Protein AF-A0A933RS97-F1 (afdb_monomer)

Solvent-accessible surface area (backbone atoms only — not comparable to full-atom values): 30418 Å² total; per-residue (Å²): 134,81,88,84,84,90,88,84,89,82,86,86,86,92,85,88,81,92,76,83,87,79,80,87,82,82,86,77,85,82,72,74,50,70,57,50,74,70,56,46,55,51,38,53,52,29,20,44,40,14,59,77,52,75,70,73,42,70,39,74,38,76,38,55,41,20,54,37,59,55,37,81,39,56,62,38,71,43,56,52,21,33,30,35,43,14,34,30,33,46,11,34,42,40,76,40,40,77,50,76,48,45,50,61,78,40,39,56,56,72,33,40,48,54,75,69,56,63,67,72,41,94,68,57,48,76,65,59,51,52,55,40,49,52,29,22,46,41,11,59,78,49,74,72,74,40,66,40,79,36,76,42,44,57,30,51,40,57,55,37,83,42,53,59,37,72,40,54,55,21,38,32,32,44,14,33,30,36,45,13,33,31,42,69,22,34,28,36,53,11,36,30,32,45,14,28,39,32,78,38,43,68,42,43,70,33,49,80,55,34,41,57,63,72,27,38,54,74,60,88,83,73,85,76,59,59,72,59,50,74,65,55,47,51,52,36,51,52,28,22,46,42,12,60,77,49,73,72,74,41,69,41,75,34,74,41,60,42,24,46,39,51,57,35,83,40,26,44,35,76,39,61,54,19,37,30,35,44,14,32,29,37,47,14,35,28,36,44,13,33,31,34,47,14,35,32,32,46,12,33,32,31,47,14,36,31,32,47,12,34,32,34,47,14,33,32,32,48,12,32,30,35,48,15,34,30,34,50,12,35,31,33,48,15,35,34,37,45,18,36,29,38,61,20,31,24,43,58,11,33,31,40,46,15,31,43,35,43,38,88,95,30,59,53,38,59,81,23,50,66,50,33,38,46,56,44,45,33,38,57,85,90,61,63,59,39,52,53,52,52,26,49,51,24,52,77,69,66,37,63,65,55,25,23,27,32,47,25,16,53,52,52,54,52,37,73,71,41,57,73,68,56,24,51,48,47,37,65,66,32,48,74,31,23,34,56,42,60,36,31,62,42,18,54,54,49,40,54,51,50,36,54,54,46,12,50,51,43,32,51,53,54,48,52,54,52,50,54,55,49,51,66,72,66,68,73,95,77,86,79,97,73,89,73,82,62,76,58,66,61,43,38,53,76,75,76,84,90,82,87,79,92,81,93,87,80,59,73,66,61,49,50,52,54,47,50,51,48,43,47,54,49,12,44,47,50,20,55,38,25,40,42,61,45,94,49,99,85,65,35,56,53,60,56,54,50,69,72,44,97,61,82,77,63,81,48,68,33,65,72,58,37,55,54,34,51,53,44,18,53,54,30,48,52,25,51,51,49,20,51,37,32,64,78,50,66,85,67,74,89,116

Radius of gyration: 41.57 Å; Cα contacts (8 Å, |Δi|>4): 1158; chains: 1; bounding box: 88×56×137 Å

Secondary structure (DSSP, 8-state):
-------------------PPP-PPP----------HHHHHHHHHHHHHHHHTTTSSS---B-TT-B-TT-B-TT-B-TT-B-TT-B-TT-B-TT-B-SS-B-TT-B-TT-BSHHHHHTT-S---HHHHHHHHHHHHHHHHTTTSSS---B-TT-B-TT-B-TT-B-TT-B-TT-B-TT-EETT-B-TT-B-TT-B-TT-EE-SSTTTT-B-TT-BS------SSS---HHHHHHHHHHHHHHHHTTTSSS---B-TT-B-TT-B-TT-B-TT-B-TT-B-TT-B-TT-B-TT-B-TT-B-TT-B-TT-B-TT-B-TT-B-TT-B-TT-B-TT-EEES-B-TT-B-TT-B-TT-EEEPPTT-PPPHHHHTT-BTGGG-B-SS-SHHHHHHHHHHHHTT-HHHHHHHHHHHHHHHHHHS-HHHHHHHIIIIIHHHGGGTSTTHHHHHHHHHHHHHHHHHHHHHHHHHHHHHHHHT------------GGGGTEE-------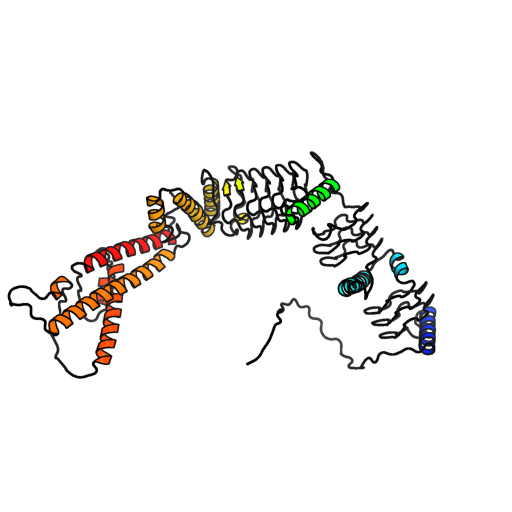-----S-HHHHHHHHHHHHHHHHHHHHHHHHT----TT--HHHHHHHHSSS----EE-THHHHHHHHHHHHHHHHHHHHHHHHHS-TTS--

Foldseek 3Di:
DDDDDDDDDDDDDDDDDDDDDDDDDDDDDDDQDEQDPVNVVQLLVLCVQCVVVVNPGGDAAEQASYAQAQPECALGENEQHEQALYEHALYECHNYHYDDYNNHNYFCHNHHRPVVVLVPDQAQDPVNVVLLLVLCVQCVVVVNDGGDARECALHEQDLPECDLGANDLHEHHNYEHALYEPDNYAHANYEHHLYEDANYHYAPDNCLHYHHHNYHNPDPPFPDDAECDPVNVSQLLVLQVVCVVVVNPGGDQRECALYECDQPEQDCRENAQHEQHLYEPHQHEPHQYECHNYENANYECDNYECDNYECANYECALYEHHLYEQDNYECACYEAHQYQQDNYAHAQYECAQYAHHHDPPRDYDLNRPLRYPQLLRYHHDDDCVRLLVSLVNCVVVVVVLSNLSSLLNVVLRVLVVDDPVSSVVCCVQDCQQCSLLNRLCRLVVVLVVLLVVQLVVQLVVVVVVVVVVVVVVVDDDDDDDDDDDDCCVQFWDWDDDDDDDDDDDDDPPVVVVVVSVVSSVVSSVLSVQLLQCDPDPPRRVVVVVCVVDPDRTDTDGHDPSVVSSPVNNVSSVSSVVSSCCSVPHNPSSPD

Nearest PDB structures (foldseek):
  4yc5-assembly1_A  TM=5.404E-01  e=6.542E-13  synthetic construct
  4yei-assembly3_C  TM=5.376E-01  e=1.862E-12  synthetic construct
  4ycq-assembly1_A-2  TM=4.400E-01  e=1.604E-12  synthetic construct
  5dzb-assembly3_E  TM=3.535E-01  e=3.824E-14  synthetic construct
  6zt4-assembly1_A  TM=4.097E-01  e=2.524E-08  Mycolicibacterium smegmatis MC2 155

Structure (mmCIF, N/CA/C/O backbone):
data_AF-A0A933RS97-F1
#
_entry.id   AF-A0A933RS97-F1
#
loop_
_atom_site.group_PDB
_atom_site.id
_atom_site.type_symbol
_atom_site.label_atom_id
_atom_site.label_alt_id
_atom_site.label_comp_id
_atom_site.label_asym_id
_atom_site.label_entity_id
_atom_site.label_seq_id
_atom_site.pdbx_PDB_ins_code
_atom_site.Cartn_x
_atom_site.Cartn_y
_atom_site.Cartn_z
_atom_site.occupancy
_atom_site.B_iso_or_equiv
_atom_site.auth_seq_id
_atom_site.auth_comp_id
_atom_site.auth_asym_id
_atom_site.auth_atom_id
_atom_site.pdbx_PDB_model_num
ATOM 1 N N . MET A 1 1 ? -33.934 -34.724 -6.696 1.00 32.69 1 MET A N 1
ATOM 2 C CA . MET A 1 1 ? -34.074 -34.914 -8.157 1.00 32.69 1 MET A CA 1
ATOM 3 C C . MET A 1 1 ? -33.089 -33.980 -8.861 1.00 32.69 1 MET A C 1
ATOM 5 O O . MET A 1 1 ? -33.102 -32.811 -8.524 1.00 32.69 1 MET A O 1
ATOM 9 N N . ARG A 1 2 ? -32.214 -34.550 -9.716 1.00 29.95 2 ARG A N 1
ATOM 10 C CA . ARG A 1 2 ? -31.434 -34.026 -10.883 1.00 29.95 2 ARG A CA 1
ATOM 11 C C . ARG A 1 2 ? -31.039 -32.521 -10.936 1.00 29.95 2 ARG A C 1
ATOM 13 O O . ARG A 1 2 ? -31.920 -31.682 -10.886 1.00 29.95 2 ARG A O 1
ATOM 20 N N . ARG A 1 3 ? -29.723 -32.190 -10.938 1.00 31.08 3 ARG A N 1
ATOM 21 C CA . ARG A 1 3 ? -28.825 -31.792 -12.088 1.00 31.08 3 ARG A CA 1
ATOM 22 C C . ARG A 1 3 ? -29.265 -30.484 -12.800 1.00 31.08 3 ARG A C 1
ATOM 24 O O . ARG A 1 3 ? -30.438 -30.385 -13.101 1.00 31.08 3 ARG A O 1
ATOM 31 N N . ALA A 1 4 ? -28.440 -29.506 -13.204 1.00 30.53 4 ALA A N 1
ATOM 32 C CA . ALA A 1 4 ? -26.986 -29.300 -13.247 1.00 30.53 4 ALA A CA 1
ATOM 33 C C . ALA A 1 4 ? -26.654 -27.828 -13.667 1.00 30.53 4 ALA A C 1
ATOM 35 O O . ALA A 1 4 ? -27.465 -27.198 -14.334 1.00 30.53 4 ALA A O 1
ATOM 36 N N . THR A 1 5 ? -25.450 -27.360 -13.290 1.00 30.91 5 THR A N 1
ATOM 37 C CA . THR A 1 5 ? -24.463 -26.504 -14.018 1.00 30.91 5 THR A CA 1
ATOM 38 C C . THR A 1 5 ? -24.788 -25.122 -14.635 1.00 30.91 5 THR A C 1
ATOM 40 O O . THR A 1 5 ? -25.475 -25.034 -15.642 1.00 30.91 5 THR A O 1
ATOM 43 N N . SER A 1 6 ? -24.080 -24.107 -14.098 1.00 27.75 6 SER A N 1
ATOM 44 C CA . SER A 1 6 ? -23.165 -23.123 -14.743 1.00 27.75 6 SER A CA 1
ATOM 45 C C . SER A 1 6 ? -23.598 -22.332 -15.988 1.00 27.75 6 SER A C 1
ATOM 47 O O . SER A 1 6 ? -23.716 -22.915 -17.057 1.00 27.75 6 SER A O 1
ATOM 49 N N . PHE A 1 7 ? -23.633 -20.994 -15.893 1.00 25.42 7 PHE A N 1
ATOM 50 C CA . PHE A 1 7 ? -22.619 -20.090 -16.480 1.00 25.42 7 PHE A CA 1
ATOM 51 C C . PHE A 1 7 ? -22.911 -18.624 -16.104 1.00 25.42 7 PHE A C 1
ATOM 53 O O . PHE A 1 7 ? -24.061 -18.192 -16.070 1.00 25.42 7 PHE A O 1
ATOM 60 N N . SER A 1 8 ? -21.845 -17.894 -15.781 1.00 27.41 8 SER A N 1
ATOM 61 C CA . SER A 1 8 ? -21.820 -16.492 -15.349 1.00 27.41 8 SER A CA 1
ATOM 62 C C . SER A 1 8 ? -21.560 -15.536 -16.521 1.00 27.41 8 SER A C 1
ATOM 64 O O . SER A 1 8 ? -21.166 -15.980 -17.595 1.00 27.41 8 SER A O 1
ATOM 66 N N . VAL A 1 9 ? -21.633 -14.230 -16.207 1.00 27.98 9 VAL A N 1
ATOM 67 C CA . VAL A 1 9 ? -21.242 -13.025 -16.984 1.00 27.98 9 VAL A CA 1
ATOM 68 C C . VAL A 1 9 ? -22.458 -12.390 -17.669 1.00 27.98 9 VAL A C 1
ATOM 70 O O . VAL A 1 9 ? -23.202 -13.053 -18.371 1.00 27.98 9 VAL A O 1
ATOM 73 N N . GLY A 1 10 ? -22.783 -11.111 -17.508 1.00 26.88 10 GLY A N 1
ATOM 74 C CA . GLY A 1 10 ? -22.087 -9.967 -16.927 1.00 26.88 10 GLY A CA 1
ATOM 75 C C . GLY A 1 10 ? -22.772 -8.737 -17.523 1.00 26.88 10 GLY A C 1
ATOM 76 O O . GLY A 1 10 ? -22.821 -8.574 -18.738 1.00 26.88 10 GLY A O 1
ATOM 77 N N . LEU A 1 11 ? -23.408 -7.948 -16.665 1.00 24.47 11 LEU A N 1
ATOM 78 C CA . LEU A 1 11 ? -24.337 -6.874 -17.000 1.00 24.47 11 LEU A CA 1
ATOM 79 C C . LEU A 1 11 ? -23.589 -5.559 -17.318 1.00 24.47 11 LEU A C 1
ATOM 81 O O . LEU A 1 11 ? -22.855 -5.052 -16.479 1.00 24.47 11 LEU A O 1
ATOM 85 N N . LEU A 1 12 ? -23.813 -5.051 -18.536 1.00 25.75 12 LEU A N 1
ATOM 86 C CA . LEU A 1 12 ? -23.982 -3.651 -18.987 1.00 25.75 12 LEU A CA 1
ATOM 87 C C . LEU A 1 12 ? -23.754 -2.484 -18.002 1.00 25.75 12 LEU A C 1
ATOM 89 O O . LEU A 1 12 ? -24.472 -2.436 -17.012 1.00 25.75 12 LEU A O 1
ATOM 93 N N . ILE A 1 13 ? -22.971 -1.464 -18.427 1.00 26.77 13 ILE A N 1
ATOM 94 C CA . ILE A 1 13 ? -23.271 0.006 -18.442 1.00 26.77 13 ILE A CA 1
ATOM 95 C C . ILE A 1 13 ? -22.353 0.654 -19.525 1.00 26.77 13 ILE A C 1
ATOM 97 O O . ILE A 1 13 ? -21.140 0.629 -19.376 1.00 26.77 13 ILE A O 1
ATOM 101 N N . ALA A 1 14 ? -22.801 0.974 -20.749 1.00 26.89 14 ALA A N 1
ATOM 102 C CA . ALA A 1 14 ? -23.497 2.181 -21.245 1.00 26.89 14 ALA A CA 1
ATOM 103 C C . ALA A 1 14 ? -22.673 3.496 -21.287 1.00 26.89 14 ALA A C 1
ATOM 105 O O . ALA A 1 14 ? -22.536 4.169 -20.273 1.00 26.89 14 ALA A O 1
ATOM 106 N N . ILE A 1 15 ? -22.268 3.930 -22.493 1.00 28.02 15 ILE A N 1
ATOM 107 C CA . ILE A 1 15 ? -22.209 5.349 -22.906 1.00 28.02 15 ILE A CA 1
ATOM 108 C C . ILE A 1 15 ? -22.758 5.421 -24.335 1.00 28.02 15 ILE A C 1
ATOM 110 O O . ILE A 1 15 ? -22.258 4.755 -25.238 1.00 28.02 15 ILE A O 1
ATOM 114 N N . GLY A 1 16 ? -23.843 6.175 -24.510 1.00 26.09 16 GLY A N 1
ATOM 115 C CA . GLY A 1 16 ? -24.551 6.314 -25.775 1.00 26.09 16 GLY A CA 1
ATOM 116 C C . GLY A 1 16 ? -23.969 7.391 -26.684 1.00 26.09 16 GLY A C 1
ATOM 117 O O . GLY A 1 16 ? -23.450 8.400 -26.219 1.00 26.09 16 GLY A O 1
ATOM 118 N N . PHE A 1 17 ? -24.176 7.209 -27.985 1.00 27.92 17 PHE A N 1
ATOM 119 C CA . PHE A 1 17 ? -24.419 8.307 -28.908 1.00 27.92 17 PHE A CA 1
ATOM 120 C C . PHE A 1 17 ? -25.600 7.932 -29.798 1.00 27.92 17 PHE A C 1
ATOM 122 O O . PHE A 1 17 ? -25.637 6.871 -30.417 1.00 27.92 17 PHE A O 1
ATOM 129 N N . ALA A 1 18 ? -26.595 8.811 -29.791 1.00 27.03 18 ALA A N 1
ATOM 130 C CA . ALA A 1 18 ? -27.763 8.747 -30.641 1.00 27.03 18 ALA A CA 1
ATOM 131 C C . ALA A 1 18 ? -27.380 9.102 -32.083 1.00 27.03 18 ALA A C 1
ATOM 133 O O . ALA A 1 18 ? -26.836 10.177 -32.325 1.00 27.03 18 ALA A O 1
ATOM 134 N N . VAL A 1 19 ? -27.748 8.246 -33.036 1.00 30.44 19 VAL A N 1
ATOM 135 C CA . VAL A 1 19 ? -28.001 8.641 -34.426 1.00 30.44 19 VAL A CA 1
ATOM 136 C C . VAL A 1 19 ? -29.304 7.967 -34.858 1.00 30.44 19 VAL A C 1
ATOM 138 O O . VAL A 1 19 ? -29.498 6.768 -34.670 1.00 30.44 19 VAL A O 1
ATOM 141 N N . ALA A 1 20 ? -30.228 8.787 -35.353 1.00 26.17 20 ALA A N 1
ATOM 142 C CA . ALA A 1 20 ? -31.549 8.409 -35.842 1.00 26.17 20 ALA A CA 1
ATOM 143 C C . ALA A 1 20 ? -31.469 7.478 -37.078 1.00 26.17 20 ALA A C 1
ATOM 145 O O . ALA A 1 20 ? -30.462 7.485 -37.787 1.00 26.17 20 ALA A O 1
ATOM 146 N N . PRO A 1 21 ? -32.515 6.677 -37.355 1.00 27.02 21 PRO A N 1
ATOM 147 C CA . PRO A 1 21 ? -32.436 5.554 -38.278 1.00 27.02 21 PRO A CA 1
ATOM 148 C C . PRO A 1 21 ? -32.573 6.017 -39.732 1.00 27.02 21 PRO A C 1
ATOM 150 O O . PRO A 1 21 ? -33.507 6.741 -40.076 1.00 27.02 21 PRO A O 1
ATOM 153 N N . VAL A 1 22 ? -31.689 5.538 -40.607 1.00 27.88 22 VAL A N 1
ATOM 154 C CA . VAL A 1 22 ? -31.947 5.516 -42.052 1.00 27.88 22 VAL A CA 1
ATOM 155 C C . VAL A 1 22 ? -32.525 4.146 -42.400 1.00 27.88 22 VAL A C 1
ATOM 157 O O . VAL A 1 22 ? -32.054 3.113 -41.934 1.00 27.88 22 VAL A O 1
ATOM 160 N N . ALA A 1 23 ? -33.624 4.194 -43.144 1.00 26.19 23 ALA A N 1
ATOM 161 C CA . ALA A 1 23 ? -34.579 3.135 -43.424 1.00 26.19 23 ALA A CA 1
ATOM 162 C C . ALA A 1 23 ? -33.994 1.735 -43.680 1.00 26.19 23 ALA A C 1
ATOM 164 O O . ALA A 1 23 ? -33.134 1.526 -44.533 1.00 26.19 23 ALA A O 1
ATOM 165 N N . ALA A 1 24 ? -34.602 0.760 -43.005 1.00 29.16 24 ALA A N 1
ATOM 166 C CA . ALA A 1 24 ? -34.546 -0.645 -43.360 1.00 29.16 24 ALA A CA 1
ATOM 167 C C . ALA A 1 24 ? -35.009 -0.859 -44.812 1.00 29.16 24 ALA A C 1
ATOM 169 O O . ALA A 1 24 ? -36.139 -0.520 -45.165 1.00 29.16 24 ALA A O 1
ATOM 170 N N . THR A 1 25 ? -34.176 -1.515 -45.618 1.00 27.78 25 THR A N 1
ATOM 171 C CA . THR A 1 25 ? -34.676 -2.392 -46.680 1.00 27.78 25 THR A CA 1
ATOM 172 C C . THR A 1 25 ? -34.546 -3.823 -46.181 1.00 27.78 25 THR A C 1
ATOM 174 O O . THR A 1 25 ? -33.504 -4.271 -45.713 1.00 27.78 25 THR A O 1
ATOM 177 N N . ARG A 1 26 ? -35.695 -4.488 -46.140 1.00 29.00 26 ARG A N 1
ATOM 178 C CA . ARG A 1 26 ? -35.927 -5.774 -45.499 1.00 29.00 26 ARG A CA 1
ATOM 179 C C . ARG A 1 26 ? -35.751 -6.872 -46.547 1.00 29.00 26 ARG A C 1
ATOM 181 O O . ARG A 1 26 ? -36.479 -6.862 -47.530 1.00 29.00 26 ARG A O 1
ATOM 188 N N . GLY A 1 27 ? -34.859 -7.817 -46.253 1.00 30.92 27 GLY A N 1
ATOM 189 C CA . GLY A 1 27 ? -34.912 -9.212 -46.694 1.00 30.92 27 GLY A CA 1
ATOM 190 C C . GLY A 1 27 ? -34.404 -9.516 -48.100 1.00 30.92 27 GLY A C 1
ATOM 191 O O . GLY A 1 27 ? -35.119 -9.270 -49.062 1.00 30.92 27 GLY A O 1
ATOM 192 N N . GLN A 1 28 ? -33.253 -10.187 -48.180 1.00 30.05 28 GLN A N 1
ATOM 193 C CA . GLN A 1 28 ? -33.111 -11.424 -48.956 1.00 30.05 28 GLN A CA 1
ATOM 194 C C . GLN A 1 28 ? -32.151 -12.359 -48.212 1.00 30.05 28 GLN A C 1
ATOM 196 O O . GLN A 1 28 ? -31.070 -11.946 -47.797 1.00 30.05 28 GLN A O 1
ATOM 201 N N . ASP A 1 29 ? -32.601 -13.592 -48.005 1.00 32.91 29 ASP A N 1
ATOM 202 C CA . ASP A 1 29 ? -31.820 -14.715 -47.502 1.00 32.91 29 ASP A CA 1
ATOM 203 C C . ASP A 1 29 ? -30.589 -14.933 -48.402 1.00 32.91 29 ASP A C 1
ATOM 205 O O . ASP A 1 29 ? -30.731 -15.083 -49.616 1.00 32.91 29 ASP A O 1
ATOM 209 N N . THR A 1 30 ? -29.376 -14.927 -47.843 1.00 32.62 30 THR A N 1
ATOM 210 C CA . THR A 1 30 ? -28.148 -15.177 -48.611 1.00 32.62 30 THR A CA 1
ATOM 211 C C . THR A 1 30 ? -27.883 -16.679 -48.717 1.00 32.62 30 THR A C 1
ATOM 213 O O . THR A 1 30 ? -27.165 -17.281 -47.920 1.00 32.62 30 THR A O 1
ATOM 216 N N . GLU A 1 31 ? -28.471 -17.310 -49.737 1.00 34.91 31 GLU A N 1
ATOM 217 C CA . GLU A 1 31 ? -27.885 -18.520 -50.320 1.00 34.91 31 GLU A CA 1
ATOM 218 C C . GLU A 1 31 ? -26.478 -18.181 -50.843 1.00 34.91 31 GLU A C 1
ATOM 220 O O . GLU A 1 31 ? -26.283 -17.181 -51.532 1.00 34.91 31 GLU A O 1
ATOM 225 N N . THR A 1 32 ? -25.487 -19.018 -50.530 1.00 41.69 32 THR A N 1
ATOM 226 C CA . THR A 1 32 ? -24.122 -18.901 -51.064 1.00 41.69 32 THR A CA 1
ATOM 227 C C . THR A 1 32 ? -24.152 -19.020 -52.591 1.00 41.69 32 THR A C 1
ATOM 229 O O . THR A 1 32 ? -24.394 -20.095 -53.148 1.00 41.69 32 THR A O 1
ATOM 232 N N . VAL A 1 33 ? -23.925 -17.911 -53.301 1.00 50.66 33 VAL A N 1
ATOM 233 C CA . VAL A 1 33 ? -23.959 -17.892 -54.769 1.00 50.66 33 VAL A CA 1
ATOM 234 C C . VAL A 1 33 ? -22.664 -18.497 -55.305 1.00 50.66 33 VAL A C 1
ATOM 236 O O . VAL A 1 33 ? -21.597 -17.883 -55.324 1.00 50.66 33 VAL A O 1
ATOM 239 N N . ARG A 1 34 ? -22.752 -19.739 -55.781 1.00 51.00 34 ARG A N 1
ATOM 240 C CA . ARG A 1 34 ? -21.638 -20.410 -56.454 1.00 51.00 34 ARG A CA 1
ATOM 241 C C . ARG A 1 34 ? -21.478 -19.850 -57.869 1.00 51.00 34 ARG A C 1
ATOM 243 O O . ARG A 1 34 ? -22.187 -20.271 -58.785 1.00 51.00 34 ARG A O 1
ATOM 250 N N . HIS A 1 35 ? -20.552 -18.915 -58.064 1.00 59.53 35 HIS A N 1
ATOM 251 C CA . HIS A 1 35 ? -20.246 -18.397 -59.398 1.00 59.53 35 HIS A CA 1
ATOM 252 C C . HIS A 1 35 ? -19.613 -19.500 -60.256 1.00 59.53 35 HIS A C 1
ATOM 254 O O . HIS A 1 35 ? -18.525 -19.995 -59.966 1.00 59.53 35 HIS A O 1
ATOM 260 N N . LYS A 1 36 ? -20.290 -19.909 -61.336 1.00 60.06 36 LYS A N 1
ATOM 261 C CA . LYS A 1 36 ? -19.680 -20.804 -62.331 1.00 60.06 36 LYS A CA 1
ATOM 262 C C . LYS A 1 36 ? -18.536 -20.056 -63.039 1.00 60.06 36 LYS A C 1
ATOM 264 O O . LYS A 1 36 ? -18.631 -18.839 -63.195 1.00 60.06 36 LYS A O 1
ATOM 269 N N . PRO A 1 37 ? -17.495 -20.742 -63.551 1.00 59.44 37 PRO A N 1
ATOM 270 C CA . PRO A 1 37 ? -16.339 -20.088 -64.184 1.00 59.44 37 PRO A CA 1
ATOM 271 C C . PRO A 1 37 ? -16.711 -19.086 -65.292 1.00 59.44 37 PRO A C 1
ATOM 273 O O . PRO A 1 37 ? -16.117 -18.016 -65.396 1.00 59.44 37 PRO A O 1
ATOM 276 N N . ASN A 1 38 ? -17.755 -19.390 -66.070 1.00 61.84 38 ASN A N 1
ATOM 277 C CA . ASN A 1 38 ? -18.256 -18.505 -67.127 1.00 61.84 38 ASN A CA 1
ATOM 278 C C . ASN A 1 38 ? -18.944 -17.238 -66.578 1.00 61.84 38 ASN A C 1
ATOM 280 O O . ASN A 1 38 ? -18.868 -16.181 -67.205 1.00 61.84 38 ASN A O 1
ATOM 284 N N . ASP A 1 39 ? -19.585 -17.327 -65.411 1.00 75.75 39 ASP A N 1
ATOM 285 C CA . ASP A 1 39 ? -20.253 -16.197 -64.755 1.00 75.75 39 ASP A CA 1
ATOM 286 C C . ASP A 1 39 ? -19.235 -15.276 -64.076 1.00 75.75 39 ASP A C 1
ATOM 288 O O . ASP A 1 39 ? -19.377 -14.052 -64.127 1.00 75.75 39 ASP A O 1
ATOM 292 N N . LEU A 1 40 ? -18.167 -15.853 -63.514 1.00 81.56 40 LEU A N 1
ATOM 293 C CA . LEU A 1 40 ? -17.038 -15.097 -62.975 1.00 81.56 40 LEU A CA 1
ATOM 294 C C . LEU A 1 40 ? -16.319 -14.329 -64.093 1.00 81.56 40 LEU A C 1
ATOM 296 O O . LEU A 1 40 ? -16.183 -13.114 -63.997 1.00 81.56 40 LEU A O 1
ATOM 300 N N . ALA A 1 41 ? -15.955 -14.992 -65.196 1.00 81.69 41 ALA A N 1
ATOM 301 C CA . ALA A 1 41 ? -15.283 -14.343 -66.326 1.00 81.69 41 ALA A CA 1
ATOM 302 C C . ALA A 1 41 ? -16.106 -13.183 -66.913 1.00 81.69 41 ALA A C 1
ATOM 304 O O . ALA A 1 41 ? -15.572 -12.115 -67.210 1.00 81.69 41 ALA A O 1
ATOM 305 N N . ARG A 1 42 ? -17.430 -13.357 -67.025 1.00 83.31 42 ARG A N 1
ATOM 306 C CA . ARG A 1 42 ? -18.332 -12.298 -67.495 1.00 83.31 42 ARG A CA 1
ATOM 307 C C . ARG A 1 42 ? -18.415 -11.128 -66.516 1.00 83.31 42 ARG A C 1
ATOM 309 O O . ARG A 1 42 ? -18.449 -9.981 -66.955 1.00 83.31 42 ARG A O 1
ATOM 316 N N . THR A 1 43 ? -18.450 -11.413 -65.215 1.00 85.62 43 THR A N 1
ATOM 317 C CA . THR A 1 43 ? -18.449 -10.392 -64.157 1.00 85.62 43 THR A CA 1
ATOM 318 C C . THR A 1 43 ? -17.156 -9.581 -64.182 1.00 85.62 43 THR A C 1
ATOM 320 O O . THR A 1 43 ? -17.207 -8.354 -64.165 1.00 85.62 43 THR A O 1
ATOM 323 N N . LEU A 1 44 ? -16.008 -10.247 -64.316 1.00 87.62 44 LEU A N 1
ATOM 324 C CA . LEU A 1 44 ? -14.700 -9.594 -64.401 1.00 87.62 44 LEU A CA 1
ATOM 325 C C . LEU A 1 44 ? -14.556 -8.746 -65.673 1.00 87.62 44 LEU A C 1
ATOM 327 O O . LEU A 1 44 ? -14.049 -7.631 -65.612 1.00 87.62 44 LEU A O 1
ATOM 331 N N . GLU A 1 45 ? -15.073 -9.212 -66.811 1.00 87.38 45 GLU A N 1
ATOM 332 C CA . GLU A 1 45 ? -15.090 -8.438 -68.060 1.00 87.38 45 GLU A CA 1
ATOM 333 C C . GLU A 1 45 ? -15.990 -7.191 -67.955 1.00 87.38 45 GLU A C 1
ATOM 335 O O . GLU A 1 45 ? -15.621 -6.107 -68.411 1.00 87.38 45 GLU A O 1
ATOM 340 N N . GLN A 1 46 ? -17.163 -7.305 -67.318 1.00 84.94 46 GLN A N 1
ATOM 341 C CA . GLN A 1 46 ? -18.029 -6.147 -67.054 1.00 84.94 46 GLN A CA 1
ATOM 342 C C . GLN A 1 46 ? -17.395 -5.152 -66.081 1.00 84.94 46 GLN A C 1
ATOM 344 O O . GLN A 1 46 ? -17.591 -3.945 -66.242 1.00 84.94 46 GLN A O 1
ATOM 349 N N . HIS A 1 47 ? -16.637 -5.653 -65.109 1.00 87.06 47 HIS A N 1
ATOM 350 C CA . HIS A 1 47 ? -15.912 -4.843 -64.141 1.00 87.06 47 HIS A CA 1
ATOM 351 C C . HIS A 1 47 ? -14.741 -4.103 -64.774 1.00 87.06 47 HIS A C 1
ATOM 353 O O . HIS A 1 47 ? -14.589 -2.904 -64.555 1.00 87.06 47 HIS A O 1
ATOM 359 N N . LYS A 1 48 ? -13.993 -4.770 -65.651 1.00 87.25 48 LYS A N 1
ATOM 360 C CA . LYS A 1 48 ? -12.914 -4.148 -66.412 1.00 87.25 48 LYS A CA 1
ATOM 361 C C . LYS A 1 48 ? -13.419 -3.001 -67.288 1.00 87.25 48 LYS A C 1
ATOM 363 O O . LYS A 1 48 ? -12.886 -1.902 -67.210 1.00 87.25 48 LYS A O 1
ATOM 368 N N . ARG A 1 49 ? -14.508 -3.205 -68.040 1.00 85.62 49 ARG A N 1
ATOM 369 C CA . ARG A 1 49 ? -15.141 -2.124 -68.829 1.00 85.62 49 ARG A CA 1
ATOM 370 C C . ARG A 1 49 ? -15.586 -0.954 -67.955 1.00 85.62 49 ARG A C 1
ATOM 372 O O . ARG A 1 49 ? -15.442 0.203 -68.347 1.00 85.62 49 ARG A O 1
ATOM 379 N N . TRP A 1 50 ? -16.086 -1.261 -66.760 1.00 85.81 50 TRP A N 1
ATOM 380 C CA . TRP A 1 50 ? -16.493 -0.260 -65.777 1.00 85.81 50 TRP A CA 1
ATOM 381 C C . TRP A 1 50 ? -15.320 0.559 -65.245 1.00 85.81 50 TRP A C 1
ATOM 383 O O . TRP A 1 50 ? -15.474 1.761 -65.043 1.00 85.81 50 TRP A O 1
ATOM 393 N N . LEU A 1 51 ? -14.143 -0.041 -65.092 1.00 76.62 51 LEU A N 1
ATOM 394 C CA . LEU A 1 51 ? -12.923 0.681 -64.738 1.00 76.62 51 LEU A CA 1
ATOM 395 C C . LEU A 1 51 ? -12.382 1.500 -65.923 1.00 76.62 51 LEU A C 1
ATOM 397 O O . LEU A 1 51 ? -12.162 2.702 -65.776 1.00 76.62 51 LEU A O 1
ATOM 401 N N . ASP A 1 52 ? -12.257 0.898 -67.110 1.00 85.44 52 ASP A N 1
ATOM 402 C CA . ASP A 1 52 ? -11.687 1.540 -68.307 1.00 85.44 52 ASP A CA 1
ATOM 403 C C . ASP A 1 52 ? -12.509 2.764 -68.764 1.00 85.44 52 ASP A C 1
ATOM 405 O O . ASP A 1 52 ? -11.970 3.792 -69.185 1.00 85.44 52 ASP A O 1
ATOM 409 N N . SER A 1 53 ? -13.836 2.699 -68.621 1.00 81.62 53 SER A N 1
ATOM 410 C CA . SER A 1 53 ? -14.761 3.786 -68.975 1.00 81.62 53 SER A CA 1
ATOM 411 C C . SER A 1 53 ? -14.878 4.893 -67.918 1.00 81.62 53 SER A C 1
ATOM 413 O O . SER A 1 53 ? -15.721 5.783 -68.065 1.00 81.62 53 SER A O 1
ATOM 415 N N . HIS A 1 54 ? -14.066 4.858 -66.854 1.00 80.00 54 HIS A N 1
ATOM 416 C CA . HIS A 1 54 ? -14.186 5.759 -65.702 1.00 80.00 54 HIS A CA 1
ATOM 417 C C . HIS A 1 54 ? -15.604 5.723 -65.096 1.00 80.00 54 HIS A C 1
ATOM 419 O O . HIS A 1 54 ? -16.232 6.759 -64.866 1.00 80.00 54 HIS A O 1
ATOM 425 N N . HIS A 1 55 ? -16.118 4.511 -64.863 1.00 81.31 55 HIS A N 1
ATOM 426 C CA . HIS A 1 55 ? -17.408 4.203 -64.228 1.00 81.31 55 HIS A CA 1
ATOM 427 C C . HIS A 1 55 ? -18.662 4.487 -65.063 1.00 81.31 55 HIS A C 1
ATOM 429 O O . HIS A 1 55 ? -19.766 4.501 -64.516 1.00 81.31 55 HIS A O 1
ATOM 435 N N . LYS A 1 56 ? -18.523 4.695 -66.378 1.00 70.25 56 LYS A N 1
ATOM 436 C CA . LYS A 1 56 ? -19.644 5.056 -67.264 1.00 70.25 56 LYS A CA 1
ATOM 437 C C . LYS A 1 56 ? -20.292 3.864 -67.974 1.00 70.25 56 LYS A C 1
ATOM 439 O O . LYS A 1 56 ? -21.487 3.911 -68.250 1.00 70.25 56 LYS A O 1
ATOM 444 N N . GLU A 1 57 ? -19.544 2.798 -68.248 1.00 74.75 57 GLU A N 1
ATOM 445 C CA . GLU A 1 57 ? -19.995 1.634 -69.023 1.00 74.75 57 GLU A CA 1
ATOM 446 C C . GLU A 1 57 ? -19.561 0.319 -68.368 1.00 74.75 57 GLU A C 1
ATOM 448 O O . GLU A 1 57 ? -18.399 0.156 -68.043 1.00 74.75 57 GLU A O 1
ATOM 453 N N . GLY A 1 58 ? -20.457 -0.660 -68.209 1.00 85.75 58 GLY A N 1
ATOM 454 C CA . GLY A 1 58 ? -20.160 -1.923 -67.507 1.00 85.75 58 GLY A CA 1
ATOM 455 C C . GLY A 1 58 ? -20.764 -1.978 -66.099 1.00 85.75 58 GLY A C 1
ATOM 456 O O . GLY A 1 58 ? -21.683 -1.218 -65.790 1.00 85.75 58 GLY A O 1
ATOM 457 N N . ARG A 1 59 ? -20.305 -2.910 -65.251 1.00 79.88 59 ARG A N 1
ATOM 458 C CA . ARG A 1 59 ? -20.796 -3.083 -63.868 1.00 79.88 59 ARG A CA 1
ATOM 459 C C . ARG A 1 59 ? -19.653 -3.388 -62.903 1.00 79.88 59 ARG A C 1
ATOM 461 O O . ARG A 1 59 ? -18.819 -4.230 -63.208 1.00 79.88 59 ARG A O 1
ATOM 468 N N . ARG A 1 60 ? -19.658 -2.753 -61.725 1.00 80.56 60 ARG A N 1
ATOM 469 C CA . ARG A 1 60 ? -18.781 -3.090 -60.589 1.00 80.56 60 ARG A CA 1
ATOM 470 C C . ARG A 1 60 ? -18.914 -4.581 -60.238 1.00 80.56 60 ARG A C 1
ATOM 472 O O . ARG A 1 60 ? -20.035 -5.087 -60.188 1.00 80.56 60 ARG A O 1
ATOM 479 N N . ALA A 1 61 ? -17.798 -5.264 -59.976 1.00 82.31 61 ALA A N 1
ATOM 480 C CA . ALA A 1 61 ? -17.816 -6.645 -59.503 1.00 82.31 61 ALA A CA 1
ATOM 481 C C . ALA A 1 61 ? -18.371 -6.704 -58.072 1.00 82.31 61 ALA A C 1
ATOM 483 O O . ALA A 1 61 ? -17.782 -6.133 -57.155 1.00 82.31 61 ALA A O 1
ATOM 484 N N . VAL A 1 62 ? -19.500 -7.392 -57.900 1.00 80.31 62 VAL A N 1
ATOM 485 C CA . VAL A 1 62 ? -20.078 -7.729 -56.594 1.00 80.31 62 VAL A CA 1
ATOM 486 C C . VAL A 1 62 ? -19.977 -9.241 -56.442 1.00 80.31 62 VAL A C 1
ATOM 488 O O . VAL A 1 62 ? -20.706 -9.983 -57.094 1.00 80.31 62 VAL A O 1
ATOM 491 N N . LEU A 1 63 ? -19.011 -9.671 -55.640 1.00 79.69 63 LEU A N 1
ATOM 492 C CA . LEU A 1 63 ? -18.601 -11.053 -55.377 1.00 79.69 63 LEU A CA 1
ATOM 493 C C . LEU A 1 63 ? -18.741 -11.381 -53.881 1.00 79.69 63 LEU A C 1
ATOM 495 O O . LEU A 1 63 ? -18.003 -12.199 -53.334 1.00 79.69 63 LEU A O 1
ATOM 499 N N . ARG A 1 64 ? -19.685 -10.722 -53.211 1.00 74.44 64 ARG A N 1
ATOM 500 C CA . ARG A 1 64 ? -20.041 -10.994 -51.823 1.00 74.44 64 ARG A CA 1
ATOM 501 C C . ARG A 1 64 ? -20.542 -12.434 -51.673 1.00 74.44 64 ARG A C 1
ATOM 503 O O . ARG A 1 64 ? -21.313 -12.902 -52.508 1.00 74.44 64 ARG A O 1
ATOM 510 N N . ASP A 1 65 ? -20.085 -13.125 -50.630 1.00 71.62 65 ASP A N 1
ATOM 511 C CA . ASP A 1 65 ? -20.397 -14.533 -50.336 1.00 71.62 65 ASP A CA 1
ATOM 512 C C . ASP A 1 65 ? -20.021 -15.518 -51.476 1.00 71.62 65 ASP A C 1
ATOM 514 O O . ASP A 1 65 ? -20.508 -16.653 -51.526 1.00 71.62 65 ASP A O 1
ATOM 518 N N . ALA A 1 66 ? -19.165 -15.099 -52.421 1.00 78.38 66 ALA A N 1
ATOM 519 C CA . ALA A 1 66 ? -18.830 -15.885 -53.607 1.00 78.38 66 ALA A CA 1
ATOM 520 C C . ALA A 1 66 ? -17.866 -17.046 -53.305 1.00 78.38 66 ALA A C 1
ATOM 522 O O . ALA A 1 66 ? -16.845 -16.869 -52.645 1.00 78.38 66 ALA A O 1
ATOM 523 N N . ASP A 1 67 ? -18.125 -18.226 -53.880 1.00 80.25 67 ASP A N 1
ATOM 524 C CA . ASP A 1 67 ? -17.188 -19.365 -53.886 1.00 80.25 67 ASP A CA 1
ATOM 525 C C . ASP A 1 67 ? -16.143 -19.201 -55.008 1.00 80.25 67 ASP A C 1
ATOM 527 O O . ASP A 1 67 ? -16.417 -19.510 -56.170 1.00 80.25 67 ASP A O 1
ATOM 531 N N . LEU A 1 68 ? -14.951 -18.709 -54.661 1.00 79.56 68 LEU A N 1
ATOM 532 C CA . LEU A 1 68 ? -13.822 -18.422 -55.560 1.00 79.56 68 LEU A CA 1
ATOM 533 C C . LEU A 1 68 ? -12.624 -19.361 -55.315 1.00 79.56 68 LEU A C 1
ATOM 535 O O . LEU A 1 68 ? -11.472 -19.030 -55.617 1.00 79.56 68 LEU A O 1
ATOM 539 N N . ARG A 1 69 ? -12.872 -20.552 -54.763 1.00 78.44 69 ARG A N 1
ATOM 540 C CA . ARG A 1 69 ? -11.813 -21.506 -54.415 1.00 78.44 69 ARG A CA 1
ATOM 541 C C . ARG A 1 69 ? -11.030 -21.957 -55.641 1.00 78.44 69 ARG A C 1
ATOM 543 O O . ARG A 1 69 ? -11.605 -22.454 -56.607 1.00 78.44 69 ARG A O 1
ATOM 550 N N . GLY A 1 70 ? -9.707 -21.830 -55.582 1.00 76.00 70 GLY A N 1
ATOM 551 C CA . GLY A 1 70 ? -8.807 -22.199 -56.674 1.00 76.00 70 GLY A CA 1
ATOM 552 C C . GLY A 1 70 ? -8.960 -21.342 -57.934 1.00 76.00 70 GLY A C 1
ATOM 553 O O . GLY A 1 70 ? -8.427 -21.724 -58.974 1.00 76.00 70 GLY A O 1
ATOM 554 N N . ALA A 1 71 ? -9.688 -20.220 -57.871 1.00 82.56 71 ALA A N 1
ATOM 555 C CA . ALA A 1 71 ? -9.861 -19.330 -59.011 1.00 82.56 71 ALA A CA 1
ATOM 556 C C . ALA A 1 71 ? -8.523 -18.699 -59.425 1.00 82.56 71 ALA A C 1
ATOM 558 O O . ALA A 1 71 ? -7.720 -18.306 -58.575 1.00 82.56 71 ALA A O 1
ATOM 559 N N . ASP A 1 72 ? -8.291 -18.583 -60.734 1.00 83.06 72 ASP A N 1
ATOM 560 C CA . ASP A 1 72 ? -7.142 -17.856 -61.269 1.00 83.06 72 ASP A CA 1
ATOM 561 C C . ASP A 1 72 ? -7.522 -16.393 -61.495 1.00 83.06 72 ASP A C 1
ATOM 563 O O . ASP A 1 72 ? -8.267 -16.067 -62.420 1.00 83.06 72 ASP A O 1
ATOM 567 N N . LEU A 1 73 ? -7.052 -15.525 -60.603 1.00 82.12 73 LEU A N 1
ATOM 568 C CA . LEU A 1 73 ? -7.294 -14.084 -60.631 1.00 82.12 73 LEU A CA 1
ATOM 569 C C . LEU A 1 73 ? -6.008 -13.308 -60.940 1.00 82.12 73 LEU A C 1
ATOM 571 O O . LEU A 1 73 ? -5.954 -12.096 -60.748 1.00 82.12 73 LEU A O 1
ATOM 575 N N . HIS A 1 74 ? -4.973 -13.979 -61.448 1.00 80.81 74 HIS A N 1
ATOM 576 C CA . HIS A 1 74 ? -3.704 -13.327 -61.732 1.00 80.81 74 HIS A CA 1
ATOM 577 C C . HIS A 1 74 ? -3.859 -12.200 -62.761 1.00 80.81 74 HIS A C 1
ATOM 579 O O . HIS A 1 74 ? -4.442 -12.388 -63.834 1.00 80.81 74 HIS A O 1
ATOM 585 N N . LYS A 1 75 ? -3.311 -11.022 -62.430 1.00 77.00 75 LYS A N 1
ATOM 586 C CA . LYS A 1 75 ? -3.416 -9.773 -63.217 1.00 77.00 75 LYS A CA 1
ATOM 587 C C . LYS A 1 75 ? -4.839 -9.258 -63.435 1.00 77.00 75 LYS A C 1
ATOM 589 O O . LYS A 1 75 ? -5.067 -8.442 -64.331 1.00 77.00 75 LYS A O 1
ATOM 594 N N . VAL A 1 76 ? -5.801 -9.709 -62.635 1.00 81.62 76 VAL A N 1
ATOM 595 C CA . VAL A 1 76 ? -7.157 -9.162 -62.668 1.00 81.62 76 VAL A CA 1
ATOM 596 C C . VAL A 1 76 ? -7.183 -7.838 -61.908 1.00 81.62 76 VAL A C 1
ATOM 598 O O . VAL A 1 76 ? -6.573 -7.695 -60.853 1.00 81.62 76 VAL A O 1
ATOM 601 N N . ASP A 1 77 ? -7.889 -6.852 -62.450 1.00 75.25 77 ASP A N 1
ATOM 602 C CA . ASP A 1 77 ? -8.130 -5.584 -61.772 1.00 75.25 77 ASP A CA 1
ATOM 603 C C . ASP A 1 77 ? -9.442 -5.671 -60.986 1.00 75.25 77 ASP A C 1
ATOM 605 O O . ASP A 1 77 ? -10.516 -5.763 -61.581 1.00 75.25 77 ASP A O 1
ATOM 609 N N . LEU A 1 78 ? -9.336 -5.717 -59.657 1.00 74.94 78 LEU A N 1
ATOM 610 C CA . LEU A 1 78 ? -10.449 -5.813 -58.706 1.00 74.94 78 LEU A CA 1
ATOM 611 C C . LEU A 1 78 ? -10.593 -4.531 -57.877 1.00 74.94 78 LEU A C 1
ATOM 613 O O . LEU A 1 78 ? -11.121 -4.550 -56.759 1.00 74.94 78 LEU A O 1
ATOM 617 N N . ARG A 1 79 ? -10.103 -3.399 -58.394 1.00 71.69 79 ARG A N 1
ATOM 618 C CA . ARG A 1 79 ? -10.268 -2.104 -57.734 1.00 71.69 79 ARG A CA 1
ATOM 619 C C . ARG A 1 79 ? -11.743 -1.791 -57.546 1.00 71.69 79 ARG A C 1
ATOM 621 O O . ARG A 1 79 ? -12.537 -1.847 -58.480 1.00 71.69 79 ARG A O 1
ATOM 628 N N . MET A 1 80 ? -12.103 -1.433 -56.320 1.00 61.28 80 MET A N 1
ATOM 629 C CA . MET A 1 80 ? -13.478 -1.202 -55.906 1.00 61.28 80 MET A CA 1
ATOM 630 C C . MET A 1 80 ? -14.382 -2.418 -56.144 1.00 61.28 80 MET A C 1
ATOM 632 O O . MET A 1 80 ? -15.565 -2.231 -56.374 1.00 61.28 80 MET A O 1
ATOM 636 N N . ALA A 1 81 ? -13.904 -3.662 -56.114 1.00 74.19 81 ALA A N 1
ATOM 637 C CA . ALA A 1 81 ? -14.801 -4.825 -56.069 1.00 74.19 81 ALA A CA 1
ATOM 638 C C . ALA A 1 81 ? -15.451 -4.973 -54.671 1.00 74.19 81 ALA A C 1
ATOM 640 O O . ALA A 1 81 ? -15.010 -4.359 -53.705 1.00 74.19 81 ALA A O 1
ATOM 641 N N . ASP A 1 82 ? -16.544 -5.720 -54.544 1.00 71.50 82 ASP A N 1
ATOM 642 C CA . ASP A 1 82 ? -17.069 -6.180 -53.244 1.00 71.50 82 ASP A CA 1
ATOM 643 C C . ASP A 1 82 ? -16.805 -7.685 -53.140 1.00 71.50 82 ASP A C 1
ATOM 645 O O . ASP A 1 82 ? -17.214 -8.435 -54.020 1.00 71.50 82 ASP A O 1
ATOM 649 N N . LEU A 1 83 ? -16.064 -8.104 -52.122 1.00 70.75 83 LEU A N 1
ATOM 650 C CA . LEU A 1 83 ? -15.605 -9.470 -51.857 1.00 70.75 83 LEU A CA 1
ATOM 651 C C . LEU A 1 83 ? -15.940 -9.889 -50.414 1.00 70.75 83 LEU A C 1
ATOM 653 O O . LEU A 1 83 ? -15.334 -10.827 -49.891 1.00 70.75 83 LEU A O 1
ATOM 657 N N . HIS A 1 84 ? -16.884 -9.205 -49.762 1.00 68.88 84 HIS A N 1
ATOM 658 C CA . HIS A 1 84 ? -17.258 -9.481 -48.380 1.00 68.88 84 HIS A CA 1
ATOM 659 C C . HIS A 1 84 ? -17.647 -10.961 -48.217 1.00 68.88 84 HIS A C 1
ATOM 661 O O . HIS A 1 84 ? -18.489 -11.468 -48.958 1.00 68.88 84 HIS A O 1
ATOM 667 N N . ASN A 1 85 ? -17.041 -11.665 -47.257 1.00 66.81 85 ASN A N 1
ATOM 668 C CA . ASN A 1 85 ? -17.268 -13.088 -46.966 1.00 66.81 85 ASN A CA 1
ATOM 669 C C . ASN A 1 85 ? -17.053 -14.054 -48.165 1.00 66.81 85 ASN A C 1
ATOM 671 O O . ASN A 1 85 ? -17.587 -15.163 -48.197 1.00 66.81 85 ASN A O 1
ATOM 675 N N . ALA A 1 86 ? -16.264 -13.665 -49.175 1.00 75.25 86 ALA A N 1
ATOM 676 C CA . ALA A 1 86 ? -15.933 -14.532 -50.311 1.00 75.25 86 ALA A CA 1
ATOM 677 C C . ALA A 1 86 ? -14.924 -15.644 -49.938 1.00 75.25 86 ALA A C 1
ATOM 679 O O . ALA A 1 86 ? -13.972 -15.416 -49.192 1.00 75.25 86 ALA A O 1
ATOM 680 N N . ASP A 1 87 ? -15.072 -16.850 -50.497 1.00 70.19 87 ASP A N 1
ATOM 681 C CA . ASP A 1 87 ? -14.174 -17.993 -50.275 1.00 70.19 87 ASP A CA 1
ATOM 682 C C . ASP A 1 87 ? -13.083 -18.075 -51.354 1.00 70.19 87 ASP A C 1
ATOM 684 O O . ASP A 1 87 ? -13.294 -18.634 -52.426 1.00 70.19 87 ASP A O 1
ATOM 688 N N . LEU A 1 88 ? -11.899 -17.537 -51.064 1.00 73.56 88 LEU A N 1
ATOM 689 C CA . LEU A 1 88 ? -10.735 -17.437 -51.956 1.00 73.56 88 LEU A CA 1
ATOM 690 C C . LEU A 1 88 ? -9.682 -18.535 -51.704 1.00 73.56 88 LEU A C 1
ATOM 692 O O . LEU A 1 88 ? -8.511 -18.379 -52.071 1.00 73.56 88 LEU A O 1
ATOM 696 N N . ARG A 1 89 ? -10.048 -19.662 -51.076 1.00 70.31 89 ARG A N 1
ATOM 697 C CA . ARG A 1 89 ? -9.057 -20.694 -50.723 1.00 70.31 89 ARG A CA 1
ATOM 698 C C . ARG A 1 89 ? -8.316 -21.231 -51.943 1.00 70.31 89 ARG A C 1
ATOM 700 O O . ARG A 1 89 ? -8.935 -21.719 -52.885 1.00 70.31 89 ARG A O 1
ATOM 707 N N . GLY A 1 90 ? -6.986 -21.195 -51.917 1.00 64.19 90 GLY A N 1
ATOM 708 C CA . GLY A 1 90 ? -6.147 -21.684 -53.016 1.00 64.19 90 GLY A CA 1
ATOM 709 C C . GLY A 1 90 ? -6.193 -20.849 -54.303 1.00 64.19 90 GLY A C 1
ATOM 710 O O . GLY A 1 90 ? -5.633 -21.291 -55.306 1.00 64.19 90 GLY A O 1
ATOM 711 N N . ALA A 1 91 ? -6.854 -19.685 -54.305 1.00 78.69 91 ALA A N 1
ATOM 712 C CA . ALA A 1 91 ? -6.918 -18.805 -55.469 1.00 78.69 91 ALA A CA 1
ATOM 713 C C . ALA A 1 91 ? -5.535 -18.229 -55.824 1.00 78.69 91 ALA A C 1
ATOM 715 O O . ALA A 1 91 ? -4.688 -18.010 -54.954 1.00 78.69 91 ALA A O 1
ATOM 716 N N . ASN A 1 92 ? -5.290 -17.977 -57.108 1.00 77.62 92 ASN A N 1
ATOM 717 C CA . ASN A 1 92 ? -4.076 -17.315 -57.573 1.00 77.62 92 ASN A CA 1
ATOM 718 C C . ASN A 1 92 ? -4.311 -15.803 -57.664 1.00 77.62 92 ASN A C 1
ATOM 720 O O . ASN A 1 92 ? -4.983 -15.348 -58.583 1.00 77.62 92 ASN A O 1
ATOM 724 N N . LEU A 1 93 ? -3.756 -15.040 -56.721 1.00 74.38 93 LEU A N 1
ATOM 725 C CA . LEU A 1 93 ? -3.895 -13.581 -56.621 1.00 74.38 93 LEU A CA 1
ATOM 726 C C . LEU A 1 93 ? -2.634 -12.830 -57.077 1.00 74.38 93 LEU A C 1
ATOM 728 O O . LEU A 1 93 ? -2.530 -11.620 -56.886 1.00 74.38 93 LEU A O 1
ATOM 732 N N . THR A 1 94 ? -1.667 -13.516 -57.682 1.00 67.12 94 THR A N 1
ATOM 733 C CA . THR A 1 94 ? -0.408 -12.898 -58.124 1.00 67.12 94 THR A CA 1
ATOM 734 C C . THR A 1 94 ? -0.658 -11.760 -59.129 1.00 67.12 94 THR A C 1
ATOM 736 O O . THR A 1 94 ? -1.431 -11.911 -60.070 1.00 67.12 94 THR A O 1
ATOM 739 N N . ASP A 1 95 ? -0.046 -10.593 -58.913 1.00 64.94 95 ASP A N 1
ATOM 740 C CA . ASP A 1 95 ? -0.221 -9.372 -59.726 1.00 64.94 95 ASP A CA 1
ATOM 741 C C . ASP A 1 95 ? -1.672 -8.846 -59.863 1.00 64.94 95 ASP A C 1
ATOM 743 O O . ASP A 1 95 ? -1.959 -8.042 -60.751 1.00 64.94 95 ASP A O 1
ATOM 747 N N . THR A 1 96 ? -2.607 -9.273 -59.007 1.00 69.94 96 THR A N 1
ATOM 748 C CA . THR A 1 96 ? -3.988 -8.740 -58.987 1.00 69.94 96 THR A CA 1
ATOM 749 C C . THR A 1 96 ? -3.975 -7.287 -58.502 1.00 69.94 96 THR A C 1
ATOM 751 O O . THR A 1 96 ? -3.256 -6.956 -57.564 1.00 69.94 96 THR A O 1
ATOM 754 N N . ILE A 1 97 ? -4.756 -6.388 -59.100 1.00 63.97 97 ILE A N 1
ATOM 755 C CA . ILE A 1 97 ? -4.788 -4.978 -58.681 1.00 63.97 97 ILE A CA 1
ATOM 756 C C . ILE A 1 97 ? -5.937 -4.773 -57.692 1.00 63.97 97 ILE A C 1
ATOM 758 O O . ILE A 1 97 ? -7.098 -5.001 -58.028 1.00 63.97 97 ILE A O 1
ATOM 762 N N . PHE A 1 98 ? -5.614 -4.301 -56.485 1.00 61.41 98 PHE A N 1
ATOM 763 C CA . PHE A 1 98 ? -6.588 -3.946 -55.454 1.00 61.41 98 PHE A CA 1
ATOM 764 C C . PHE A 1 98 ? -6.415 -2.497 -55.023 1.00 61.41 98 PHE A C 1
ATOM 766 O O . PHE A 1 98 ? -5.332 -2.065 -54.628 1.00 61.41 98 PHE A O 1
ATOM 773 N N . ASP A 1 99 ? -7.521 -1.777 -55.034 1.00 49.25 99 ASP A N 1
ATOM 774 C CA . ASP A 1 99 ? -7.635 -0.429 -54.508 1.00 49.25 99 ASP A CA 1
ATOM 775 C C . ASP A 1 99 ? -9.087 -0.334 -54.047 1.00 49.25 99 ASP A C 1
ATOM 777 O O . ASP A 1 99 ? -10.001 -0.362 -54.870 1.00 49.25 99 ASP A O 1
ATOM 781 N N . TRP A 1 100 ? -9.301 -0.336 -52.732 1.00 48.41 100 TRP A N 1
ATOM 782 C CA . TRP A 1 100 ? -10.623 -0.243 -52.104 1.00 48.41 100 TRP A CA 1
ATOM 783 C C . TRP A 1 100 ? -11.627 -1.408 -52.315 1.00 48.41 100 TRP A C 1
ATOM 785 O O . TRP A 1 100 ? -12.813 -1.119 -52.504 1.00 48.41 100 TRP A O 1
ATOM 795 N N . PRO A 1 101 ? -11.259 -2.709 -52.282 1.00 53.88 101 PRO A N 1
ATOM 796 C CA . PRO A 1 101 ? -12.263 -3.769 -52.220 1.00 53.88 101 PRO A CA 1
ATOM 797 C C . PRO A 1 101 ? -12.739 -4.012 -50.781 1.00 53.88 101 PRO A C 1
ATOM 799 O O . PRO A 1 101 ? -11.925 -4.083 -49.862 1.00 53.88 101 PRO A O 1
ATOM 802 N N . ASP A 1 102 ? -14.047 -4.184 -50.587 1.00 52.66 102 ASP A N 1
ATOM 803 C CA . ASP A 1 102 ? -14.600 -4.654 -49.310 1.00 52.66 102 ASP A CA 1
ATOM 804 C C . ASP A 1 102 ? -14.301 -6.155 -49.181 1.00 52.66 102 ASP A C 1
ATOM 806 O O . ASP A 1 102 ? -14.870 -6.953 -49.918 1.00 52.66 102 ASP A O 1
ATOM 810 N N . MET A 1 103 ? -13.336 -6.536 -48.339 1.00 56.03 103 MET A N 1
ATOM 811 C CA . MET A 1 103 ? -12.898 -7.932 -48.147 1.00 56.03 103 MET A CA 1
ATOM 812 C C . MET A 1 103 ? -13.154 -8.443 -46.724 1.00 56.03 103 MET A C 1
ATOM 814 O O . MET A 1 103 ? -12.581 -9.461 -46.325 1.00 56.03 103 MET A O 1
ATOM 818 N N . LEU A 1 104 ? -13.981 -7.740 -45.943 1.00 48.09 104 LEU A N 1
ATOM 819 C CA . LEU A 1 104 ? -14.346 -8.165 -44.592 1.00 48.09 104 LEU A CA 1
ATOM 820 C C . LEU A 1 104 ? -14.861 -9.614 -44.626 1.00 48.09 104 LEU A C 1
ATOM 822 O O . LEU A 1 104 ? -15.688 -9.970 -45.460 1.00 48.09 104 LEU A O 1
ATOM 826 N N . GLU A 1 105 ? -14.315 -10.463 -43.750 1.00 48.38 105 GLU A N 1
ATOM 827 C CA . GLU A 1 105 ? -14.678 -11.884 -43.595 1.00 48.38 105 GLU A CA 1
ATOM 828 C C . GLU A 1 105 ? -14.301 -12.828 -44.766 1.00 48.38 105 GLU A C 1
ATOM 830 O O . GLU A 1 105 ? -14.652 -14.007 -44.736 1.00 48.38 105 GLU A O 1
ATOM 835 N N . ALA A 1 106 ? -13.540 -12.382 -45.775 1.00 55.66 106 ALA A N 1
ATOM 836 C CA . ALA A 1 106 ? -13.113 -13.249 -46.883 1.00 55.66 106 ALA A CA 1
ATOM 837 C C . ALA A 1 106 ? -12.110 -14.353 -46.455 1.00 55.66 106 ALA A C 1
ATOM 839 O O . ALA A 1 106 ? -11.169 -14.122 -45.692 1.00 55.66 106 ALA A O 1
ATOM 840 N N . ASN A 1 107 ? -12.260 -15.574 -46.984 1.00 53.66 107 ASN A N 1
ATOM 841 C CA . ASN A 1 107 ? -11.423 -16.734 -46.648 1.00 53.66 107 ASN A CA 1
ATOM 842 C C . ASN A 1 107 ? -10.245 -16.905 -47.619 1.00 53.66 107 ASN A C 1
ATOM 844 O O . ASN A 1 107 ? -10.401 -17.437 -48.714 1.00 53.66 107 ASN A O 1
ATOM 848 N N . LEU A 1 108 ? -9.041 -16.518 -47.194 1.00 60.19 108 LEU A N 1
ATOM 849 C CA . LEU A 1 108 ? -7.834 -16.474 -48.035 1.00 60.19 108 LEU A CA 1
ATOM 850 C C . LEU A 1 108 ? -6.890 -17.683 -47.870 1.00 60.19 108 LEU A C 1
ATOM 852 O O . LEU A 1 108 ? -5.742 -17.646 -48.321 1.00 60.19 108 LEU A O 1
ATOM 856 N N . ARG A 1 109 ? -7.324 -18.774 -47.219 1.00 49.09 109 ARG A N 1
ATOM 857 C CA . ARG A 1 109 ? -6.436 -19.908 -46.889 1.00 49.09 109 ARG A CA 1
ATOM 858 C C . ARG A 1 109 ? -5.772 -20.501 -48.146 1.00 49.09 109 ARG A C 1
ATOM 860 O O . ARG A 1 109 ? -6.432 -21.059 -49.019 1.00 49.09 109 ARG A O 1
ATOM 867 N N . GLY A 1 110 ? -4.442 -20.419 -48.216 1.00 52.72 110 GLY A N 1
ATOM 868 C CA . GLY A 1 110 ? -3.636 -20.959 -49.319 1.00 52.72 110 GLY A CA 1
ATOM 869 C C . GLY A 1 110 ? -3.663 -20.144 -50.619 1.00 52.72 110 GLY A C 1
ATOM 870 O O . GLY A 1 110 ? -3.197 -20.652 -51.639 1.00 52.72 110 GLY A O 1
ATOM 871 N N . ALA A 1 111 ? -4.206 -18.920 -50.615 1.00 64.94 111 ALA A N 1
ATOM 872 C CA . ALA A 1 111 ? -4.178 -18.043 -51.783 1.00 64.94 111 ALA A CA 1
ATOM 873 C C . ALA A 1 111 ? -2.737 -17.605 -52.117 1.00 64.94 111 ALA A C 1
ATOM 875 O O . ALA A 1 111 ? -1.990 -17.143 -51.253 1.00 64.94 111 ALA A O 1
ATOM 876 N N . LYS A 1 112 ? -2.325 -17.759 -53.380 1.00 62.72 112 LYS A N 1
ATOM 877 C CA . LYS A 1 112 ? -0.964 -17.438 -53.842 1.00 62.72 112 LYS A CA 1
ATOM 878 C C . LYS A 1 112 ? -0.840 -15.948 -54.155 1.00 62.72 112 LYS A C 1
ATOM 880 O O . LYS A 1 112 ? -1.699 -15.403 -54.834 1.00 62.72 112 LYS A O 1
ATOM 885 N N . GLY A 1 113 ? 0.245 -15.306 -53.717 1.00 56.34 113 GLY A N 1
ATOM 886 C CA . GLY A 1 113 ? 0.538 -13.893 -54.010 1.00 56.34 113 GLY A CA 1
ATOM 887 C C . GLY A 1 113 ? 0.010 -12.887 -52.982 1.00 56.34 113 GLY A C 1
ATOM 888 O O . GLY A 1 113 ? 0.499 -11.768 -52.957 1.00 56.34 113 GLY A O 1
ATOM 889 N N . TRP A 1 114 ? -0.896 -13.290 -52.084 1.00 56.59 114 TRP A N 1
ATOM 890 C CA . TRP A 1 114 ? -1.481 -12.402 -51.068 1.00 56.59 114 TRP A CA 1
ATOM 891 C C . TRP A 1 114 ? -0.458 -11.867 -50.048 1.00 56.59 114 TRP A C 1
ATOM 893 O O . TRP A 1 114 ? -0.426 -10.667 -49.790 1.00 56.59 114 TRP A O 1
ATOM 903 N N . SER A 1 115 ? 0.426 -12.722 -49.512 1.00 43.16 115 SER A N 1
ATOM 904 C CA . SER A 1 115 ? 1.407 -12.316 -48.487 1.00 43.16 115 SER A CA 1
ATOM 905 C C . SER A 1 115 ? 2.425 -11.287 -48.998 1.00 43.16 115 SER A C 1
ATOM 907 O O . SER A 1 115 ? 2.745 -10.335 -48.299 1.00 43.16 115 SER A O 1
ATOM 909 N N . GLY A 1 116 ? 2.880 -11.415 -50.249 1.00 39.50 116 GLY A N 1
ATOM 910 C CA . GLY A 1 116 ? 3.817 -10.467 -50.867 1.00 39.50 116 GLY A CA 1
ATOM 911 C C . GLY A 1 116 ? 3.197 -9.119 -51.260 1.00 39.50 116 GLY A C 1
ATOM 912 O O . GLY A 1 116 ? 3.928 -8.182 -51.568 1.00 39.50 116 GLY A O 1
ATOM 913 N N . MET A 1 117 ? 1.865 -8.999 -51.259 1.00 47.78 117 MET A N 1
ATOM 914 C CA . MET A 1 117 ? 1.158 -7.768 -51.642 1.00 47.78 117 MET A CA 1
ATOM 915 C C . MET A 1 117 ? 0.952 -6.794 -50.477 1.00 47.78 117 MET A C 1
ATOM 917 O O . MET A 1 117 ? 0.878 -5.589 -50.718 1.00 47.78 117 MET A O 1
ATOM 921 N N . LEU A 1 118 ? 0.900 -7.285 -49.233 1.00 43.41 118 LEU A N 1
ATOM 922 C CA . LEU A 1 118 ? 0.860 -6.442 -48.028 1.00 43.41 118 LEU A CA 1
ATOM 923 C C . LEU A 1 118 ? 2.240 -5.836 -47.714 1.00 43.41 118 LEU A C 1
ATOM 925 O O . LEU A 1 118 ? 2.317 -4.681 -47.307 1.00 43.41 118 LEU A O 1
ATOM 929 N N . ALA A 1 119 ? 3.320 -6.560 -48.030 1.00 35.22 119 ALA A N 1
ATOM 930 C CA . ALA A 1 119 ? 4.705 -6.101 -47.878 1.00 35.22 119 ALA A CA 1
ATOM 931 C C . ALA A 1 119 ? 5.096 -4.941 -48.821 1.00 35.22 119 ALA A C 1
ATOM 933 O O . ALA A 1 119 ? 6.078 -4.249 -48.580 1.00 35.22 119 ALA A O 1
ATOM 934 N N . ASN A 1 120 ? 4.342 -4.700 -49.903 1.00 35.31 120 ASN A N 1
ATOM 935 C CA . ASN A 1 120 ? 4.695 -3.705 -50.928 1.00 35.31 120 ASN A CA 1
ATOM 936 C C . ASN A 1 120 ? 3.933 -2.369 -50.786 1.00 35.31 120 ASN A C 1
ATOM 938 O O . ASN A 1 120 ? 3.939 -1.539 -51.699 1.00 35.31 120 ASN A O 1
ATOM 942 N N . LYS A 1 121 ? 3.242 -2.148 -49.657 1.00 42.69 121 LYS A N 1
ATOM 943 C CA . LYS A 1 121 ? 2.509 -0.905 -49.381 1.00 42.69 121 LYS A CA 1
ATOM 944 C C . LYS A 1 121 ? 3.169 -0.130 -48.240 1.00 42.69 121 LYS A C 1
ATOM 946 O O . LYS A 1 121 ? 2.972 -0.425 -47.070 1.00 42.69 121 LYS A O 1
ATOM 951 N N . ASN A 1 122 ? 3.840 0.969 -48.588 1.00 37.94 122 ASN A N 1
ATOM 952 C CA . ASN A 1 122 ? 4.405 1.959 -47.652 1.00 37.94 122 ASN A CA 1
ATOM 953 C C . ASN A 1 122 ? 3.361 2.680 -46.756 1.00 37.94 122 ASN A C 1
ATOM 955 O O . ASN A 1 122 ? 3.709 3.606 -46.021 1.00 37.94 122 ASN A O 1
ATOM 959 N N . ILE A 1 123 ? 2.075 2.311 -46.823 1.00 41.78 123 ILE A N 1
ATOM 960 C CA . ILE A 1 123 ? 0.980 2.891 -46.037 1.00 41.78 123 ILE A CA 1
ATOM 961 C C . ILE A 1 123 ? 0.053 1.748 -45.600 1.00 41.78 123 ILE A C 1
ATOM 963 O O . ILE A 1 123 ? -0.764 1.283 -46.390 1.00 41.78 123 ILE A O 1
ATOM 967 N N . PHE A 1 124 ? 0.181 1.311 -44.345 1.00 53.09 124 PHE A N 1
ATOM 968 C CA . PHE A 1 124 ? -0.792 0.440 -43.677 1.00 53.09 124 PHE A CA 1
ATOM 969 C C . PHE A 1 124 ? -1.952 1.315 -43.184 1.00 53.09 124 PHE A C 1
ATOM 971 O O . PHE A 1 124 ? -1.735 2.232 -42.388 1.00 53.09 124 PHE A O 1
ATOM 978 N N . THR A 1 125 ? -3.176 1.094 -43.664 1.00 53.75 125 THR A N 1
ATOM 979 C CA . THR A 1 125 ? -4.351 1.803 -43.134 1.00 53.75 125 THR A CA 1
ATOM 980 C C . THR A 1 125 ? -4.893 1.107 -41.878 1.00 53.75 125 THR A C 1
ATOM 982 O O . THR A 1 125 ? -4.570 -0.049 -41.603 1.00 53.75 125 THR A O 1
ATOM 985 N N . LEU A 1 126 ? -5.738 1.795 -41.094 1.00 50.84 126 LEU A N 1
ATOM 986 C CA . LEU A 1 126 ? -6.387 1.200 -39.912 1.00 50.84 126 LEU A CA 1
ATOM 987 C C . LEU A 1 126 ? -7.222 -0.040 -40.264 1.00 50.84 126 LEU A C 1
ATOM 989 O O . LEU A 1 126 ? -7.336 -0.941 -39.439 1.00 50.84 126 LEU A O 1
ATOM 993 N N . GLU A 1 127 ? -7.784 -0.102 -41.470 1.00 54.94 127 GLU A N 1
ATOM 994 C CA . GLU A 1 127 ? -8.600 -1.239 -41.894 1.00 54.94 127 GLU A CA 1
ATOM 995 C C . GLU A 1 127 ? -7.728 -2.435 -42.312 1.00 54.94 127 GLU A C 1
ATOM 997 O O . GLU A 1 127 ? -8.026 -3.563 -41.922 1.00 54.94 127 GLU A O 1
ATOM 1002 N N . ASP A 1 128 ? -6.581 -2.194 -42.962 1.00 58.53 128 ASP A N 1
ATOM 1003 C CA . ASP A 1 128 ? -5.587 -3.241 -43.267 1.00 58.53 128 ASP A CA 1
ATOM 1004 C C . ASP A 1 128 ? -5.043 -3.889 -41.983 1.00 58.53 128 ASP A C 1
ATOM 1006 O O . ASP A 1 128 ? -4.899 -5.112 -41.886 1.00 58.53 128 ASP A O 1
ATOM 1010 N N . LEU A 1 129 ? -4.791 -3.068 -40.959 1.00 63.78 129 LEU A N 1
ATOM 1011 C CA . LEU A 1 129 ? -4.355 -3.525 -39.644 1.00 63.78 129 LEU A CA 1
ATOM 1012 C C . LEU A 1 129 ? -5.428 -4.385 -38.960 1.00 63.78 129 LEU A C 1
ATOM 1014 O O . LEU A 1 129 ? -5.111 -5.434 -38.404 1.00 63.78 129 LEU A O 1
ATOM 1018 N N . ARG A 1 130 ? -6.704 -3.986 -39.028 1.00 65.00 130 ARG A N 1
ATOM 1019 C CA . ARG A 1 130 ? -7.817 -4.742 -38.424 1.00 65.00 130 ARG A CA 1
ATOM 1020 C C . ARG A 1 130 ? -8.017 -6.100 -39.084 1.00 65.00 130 ARG A C 1
ATOM 1022 O O . ARG A 1 130 ? -8.203 -7.085 -38.374 1.00 65.00 130 ARG A O 1
ATOM 1029 N N . VAL A 1 131 ? -7.934 -6.165 -40.411 1.00 65.19 131 VAL A N 1
ATOM 1030 C CA . VAL A 1 131 ? -8.029 -7.429 -41.157 1.00 65.19 131 VAL A CA 1
ATOM 1031 C C . VAL A 1 131 ? -6.858 -8.350 -40.807 1.00 65.19 131 VAL A C 1
ATOM 1033 O O . VAL A 1 131 ? -7.065 -9.535 -40.544 1.00 65.19 131 VAL A O 1
ATOM 1036 N N . THR A 1 132 ? -5.644 -7.800 -40.730 1.00 68.44 132 THR A N 1
ATOM 1037 C CA . THR A 1 132 ? -4.432 -8.561 -40.386 1.00 68.44 132 THR A CA 1
ATOM 1038 C C . THR A 1 132 ? -4.502 -9.121 -38.963 1.00 68.44 132 THR A C 1
ATOM 1040 O O . THR A 1 132 ? -4.281 -10.313 -38.761 1.00 68.44 132 THR A O 1
ATOM 1043 N N . LEU A 1 133 ? -4.891 -8.298 -37.983 1.00 70.12 133 LEU A N 1
ATOM 1044 C CA . LEU A 1 133 ? -5.050 -8.725 -36.588 1.00 70.12 133 LEU A CA 1
ATOM 1045 C C . LEU A 1 133 ? -6.167 -9.761 -36.422 1.00 70.12 133 LEU A C 1
ATOM 1047 O O . LEU A 1 133 ? -6.014 -10.716 -35.669 1.00 70.12 133 LEU A O 1
ATOM 1051 N N . HIS A 1 134 ? -7.277 -9.620 -37.148 1.00 70.25 134 HIS A N 1
ATOM 1052 C CA . HIS A 1 134 ? -8.370 -10.589 -37.088 1.00 70.25 134 HIS A CA 1
ATOM 1053 C C . HIS A 1 134 ? -7.971 -11.953 -37.675 1.00 70.25 134 HIS A C 1
ATOM 1055 O O . HIS A 1 134 ? -8.284 -12.998 -37.102 1.00 70.25 134 HIS A O 1
ATOM 1061 N N . ALA A 1 135 ? -7.233 -11.958 -38.790 1.00 65.44 135 ALA A N 1
ATOM 1062 C CA . ALA A 1 135 ? -6.696 -13.184 -39.379 1.00 65.44 135 ALA A CA 1
ATOM 1063 C C . ALA A 1 135 ? -5.662 -13.868 -38.468 1.00 65.44 135 ALA A C 1
ATOM 1065 O O . ALA A 1 135 ? -5.609 -15.100 -38.432 1.00 65.44 135 ALA A O 1
ATOM 1066 N N . HIS A 1 136 ? -4.883 -13.075 -37.730 1.00 75.88 136 HIS A N 1
ATOM 1067 C CA . HIS A 1 136 ? -3.885 -13.544 -36.775 1.00 75.88 136 HIS A CA 1
ATOM 1068 C C . HIS A 1 136 ? -4.504 -14.127 -35.505 1.00 75.88 136 HIS A C 1
ATOM 1070 O O . HIS A 1 136 ? -4.136 -15.228 -35.109 1.00 75.88 136 HIS A O 1
ATOM 1076 N N . LEU A 1 137 ? -5.520 -13.473 -34.940 1.00 72.75 137 LEU A N 1
ATOM 1077 C CA . LEU A 1 137 ? -6.273 -14.004 -33.801 1.00 72.75 137 LEU A CA 1
ATOM 1078 C C . LEU A 1 137 ? -6.910 -15.355 -34.127 1.00 72.75 137 LEU A C 1
ATOM 1080 O O . LEU A 1 137 ? -6.779 -16.308 -33.367 1.00 72.75 137 LEU A O 1
ATOM 1084 N N . LYS A 1 138 ? -7.519 -15.483 -35.311 1.00 71.38 138 LYS A N 1
ATOM 1085 C CA . LYS A 1 138 ? -8.076 -16.763 -35.766 1.00 71.38 138 LYS A CA 1
ATOM 1086 C C . LYS A 1 138 ? -6.998 -17.845 -35.910 1.00 71.38 138 LYS A C 1
ATOM 1088 O O . LYS A 1 138 ? -7.246 -19.017 -35.617 1.00 71.38 138 LYS A O 1
ATOM 1093 N N . TRP A 1 139 ? -5.798 -17.449 -36.329 1.00 78.25 139 TRP A N 1
ATOM 1094 C CA . TRP A 1 139 ? -4.638 -18.331 -36.434 1.00 78.25 139 TRP A CA 1
ATOM 1095 C C . TRP A 1 139 ? -4.155 -18.832 -35.076 1.00 78.25 139 TRP A C 1
ATOM 1097 O O . TRP A 1 139 ? -3.879 -20.023 -34.954 1.00 78.25 139 TRP A O 1
ATOM 1107 N N . LEU A 1 140 ? -4.166 -17.987 -34.050 1.00 70.19 140 LEU A N 1
ATOM 1108 C CA . LEU A 1 140 ? -3.842 -18.380 -32.678 1.00 70.19 140 LEU A CA 1
ATOM 1109 C C . LEU A 1 140 ? -4.933 -19.277 -32.067 1.00 70.19 140 LEU A C 1
ATOM 1111 O O . LEU A 1 140 ? -4.646 -20.383 -31.612 1.00 70.19 140 LEU A O 1
ATOM 1115 N N . GLU A 1 141 ? -6.206 -18.873 -32.145 1.00 75.06 141 GLU A N 1
ATOM 1116 C CA . GLU A 1 141 ? -7.341 -19.630 -31.585 1.00 75.06 141 GLU A CA 1
ATOM 1117 C C . GLU A 1 141 ? -7.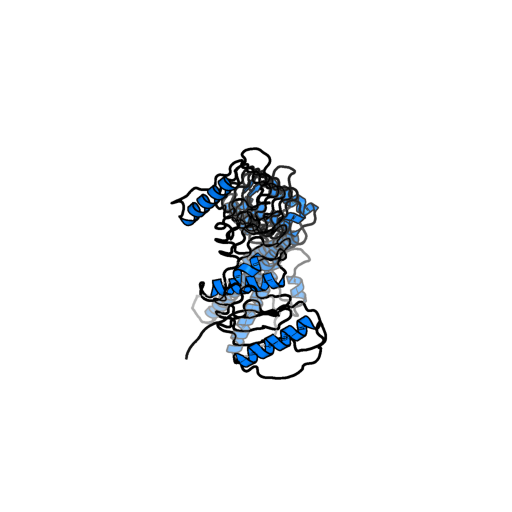458 -21.044 -32.178 1.00 75.06 141 GLU A C 1
ATOM 1119 O O . GLU A 1 141 ? -7.766 -22.021 -31.487 1.00 75.06 141 GLU A O 1
ATOM 1124 N N . SER A 1 142 ? -7.170 -21.175 -33.472 1.00 71.44 142 SER A N 1
ATOM 1125 C CA . SER A 1 142 ? -7.235 -22.445 -34.196 1.00 71.44 142 SER A CA 1
ATOM 1126 C C . SER A 1 142 ? -5.991 -23.323 -34.031 1.00 71.44 142 SER A C 1
ATOM 1128 O O . SER A 1 142 ? -5.878 -24.333 -34.731 1.00 71.44 142 SER A O 1
ATOM 1130 N N . HIS A 1 143 ? -5.057 -22.965 -33.140 1.00 76.56 143 HIS A N 1
ATOM 1131 C CA . HIS A 1 143 ? -3.777 -23.661 -32.972 1.00 76.56 143 HIS A CA 1
ATOM 1132 C C . HIS A 1 143 ? -3.036 -23.795 -34.317 1.00 76.56 143 HIS A C 1
ATOM 1134 O O . HIS A 1 143 ? -2.602 -24.879 -34.714 1.00 76.56 143 HIS A O 1
ATOM 1140 N N . HIS A 1 144 ? -2.940 -22.679 -35.045 1.00 74.19 144 HIS A N 1
ATOM 1141 C CA . HIS A 1 144 ? -2.251 -22.517 -36.329 1.00 74.19 144 HIS A CA 1
ATOM 1142 C C . HIS A 1 144 ? -2.921 -23.184 -37.548 1.00 74.19 144 HIS A C 1
ATOM 1144 O O . HIS A 1 144 ? -2.265 -23.392 -38.574 1.00 74.19 144 HIS A O 1
ATOM 1150 N N . THR A 1 145 ? -4.217 -23.521 -37.483 1.00 55.81 145 THR A N 1
ATOM 1151 C CA . THR A 1 145 ? -4.907 -24.279 -38.553 1.00 55.81 145 THR A CA 1
ATOM 1152 C C . THR A 1 145 ? -5.851 -23.456 -39.444 1.00 55.81 145 THR A C 1
ATOM 1154 O O . THR A 1 145 ? -6.116 -23.852 -40.588 1.00 55.81 145 THR A O 1
ATOM 1157 N N . GLU A 1 146 ? -6.321 -22.295 -38.985 1.00 53.12 146 GLU A N 1
ATOM 1158 C CA . GLU A 1 146 ? -7.238 -21.390 -39.691 1.00 53.12 146 GLU A CA 1
ATOM 1159 C C . GLU A 1 146 ? -6.809 -19.924 -39.557 1.00 53.12 146 GLU A C 1
ATOM 1161 O O . GLU A 1 146 ? -6.485 -19.491 -38.471 1.00 53.12 146 GLU A O 1
ATOM 1166 N N . GLY A 1 147 ? -6.858 -19.119 -40.623 1.00 67.44 147 GLY A N 1
ATOM 1167 C CA . GLY A 1 147 ? -6.349 -17.735 -40.598 1.00 67.44 147 GLY A CA 1
ATOM 1168 C C . GLY A 1 147 ? -4.913 -17.631 -41.123 1.00 67.44 147 GLY A C 1
ATOM 1169 O O . GLY A 1 147 ? -4.473 -18.497 -41.885 1.00 67.44 147 GLY A O 1
ATOM 1170 N N . ALA A 1 148 ? -4.202 -16.562 -40.763 1.00 63.78 148 ALA A N 1
ATOM 1171 C CA . ALA A 1 148 ? -2.811 -16.340 -41.159 1.00 63.78 148 ALA A CA 1
ATOM 1172 C C . ALA A 1 148 ? -2.031 -15.611 -40.058 1.00 63.78 148 ALA A C 1
ATOM 1174 O O . ALA A 1 148 ? -2.539 -14.663 -39.468 1.00 63.78 148 ALA A O 1
ATOM 1175 N N . LYS A 1 149 ? -0.784 -16.033 -39.825 1.00 70.69 149 LYS A N 1
ATOM 1176 C CA . LYS A 1 149 ? 0.178 -15.324 -38.973 1.00 70.69 149 LYS A CA 1
ATOM 1177 C C . LYS A 1 149 ? 0.333 -13.872 -39.447 1.00 70.69 149 LYS A C 1
ATOM 1179 O O . LYS A 1 149 ? 0.466 -13.648 -40.651 1.00 70.69 149 LYS A O 1
ATOM 1184 N N . ALA A 1 150 ? 0.310 -12.910 -38.521 1.00 74.00 150 ALA A N 1
ATOM 1185 C CA . ALA A 1 150 ? 0.484 -11.501 -38.859 1.00 74.00 150 ALA A CA 1
ATOM 1186 C C . ALA A 1 150 ? 1.894 -11.254 -39.416 1.00 74.00 150 ALA A C 1
ATOM 1188 O O . ALA A 1 150 ? 2.887 -11.479 -38.724 1.00 74.00 150 ALA A O 1
ATOM 1189 N N . ASP A 1 151 ? 1.958 -10.780 -40.660 1.00 74.50 151 ASP A N 1
ATOM 1190 C CA . ASP A 1 151 ? 3.154 -10.190 -41.257 1.00 74.50 151 ASP A CA 1
ATOM 1191 C C . ASP A 1 151 ? 2.912 -8.691 -41.397 1.00 74.50 151 ASP A C 1
ATOM 1193 O O . ASP A 1 151 ? 2.108 -8.228 -42.209 1.00 74.50 151 ASP A O 1
ATOM 1197 N N . LEU A 1 152 ? 3.565 -7.954 -40.515 1.00 74.38 152 LEU A N 1
ATOM 1198 C CA . LEU A 1 152 ? 3.536 -6.508 -40.420 1.00 74.38 152 LEU A CA 1
ATOM 1199 C C . LEU A 1 152 ? 4.932 -5.943 -40.696 1.00 74.38 152 LEU A C 1
ATOM 1201 O O . LEU A 1 152 ? 5.185 -4.793 -40.356 1.00 74.38 152 LEU A O 1
ATOM 1205 N N . SER A 1 153 ? 5.847 -6.720 -41.281 1.00 74.06 153 SER A N 1
ATOM 1206 C CA . SER A 1 153 ? 7.209 -6.261 -41.538 1.00 74.06 153 SER A CA 1
ATOM 1207 C C . SER A 1 153 ? 7.226 -4.953 -42.351 1.00 74.06 153 SER A C 1
ATOM 1209 O O . SER A 1 153 ? 6.428 -4.737 -43.260 1.00 74.06 153 SER A O 1
ATOM 1211 N N . GLU A 1 154 ? 8.086 -4.018 -41.941 1.00 68.00 154 GLU A N 1
ATOM 1212 C CA . GLU A 1 154 ? 8.259 -2.665 -42.490 1.00 68.00 154 GLU A CA 1
ATOM 1213 C C . GLU A 1 154 ? 7.009 -1.759 -42.428 1.00 68.00 154 GLU A C 1
ATOM 1215 O O . GLU A 1 154 ? 7.034 -0.615 -42.892 1.00 68.00 154 GLU A O 1
ATOM 1220 N N . ALA A 1 155 ? 5.923 -2.201 -41.782 1.00 67.75 155 ALA A N 1
ATOM 1221 C CA . ALA A 1 155 ? 4.682 -1.438 -41.702 1.00 67.75 155 ALA A CA 1
ATOM 1222 C C . ALA A 1 155 ? 4.834 -0.137 -40.896 1.00 67.75 155 ALA A C 1
ATOM 1224 O O . ALA A 1 155 ? 5.488 -0.082 -39.851 1.00 67.75 155 ALA A O 1
ATOM 1225 N N . ASN A 1 156 ? 4.154 0.927 -41.335 1.00 63.09 156 ASN A N 1
ATOM 1226 C CA . ASN A 1 156 ? 4.084 2.193 -40.605 1.00 63.09 156 ASN A CA 1
ATOM 1227 C C . ASN A 1 156 ? 2.888 2.217 -39.641 1.00 63.09 156 ASN A C 1
ATOM 1229 O O . ASN A 1 156 ? 1.765 2.518 -40.035 1.00 63.09 156 ASN A O 1
ATOM 1233 N N . LEU A 1 157 ? 3.158 1.951 -38.367 1.00 68.75 157 LEU A N 1
ATOM 1234 C CA . LEU A 1 157 ? 2.197 1.850 -37.264 1.00 68.75 157 LEU A CA 1
ATOM 1235 C C . LEU A 1 157 ? 2.333 3.015 -36.266 1.00 68.75 157 LEU A C 1
ATOM 1237 O O . LEU A 1 157 ? 2.026 2.892 -35.079 1.00 68.75 157 LEU A O 1
ATOM 1241 N N . ARG A 1 158 ? 2.834 4.166 -36.722 1.00 60.78 158 ARG A N 1
ATOM 1242 C CA . ARG A 1 158 ? 3.095 5.329 -35.870 1.00 60.78 158 ARG A CA 1
ATOM 1243 C C . ARG A 1 158 ? 1.810 5.800 -35.175 1.00 60.78 158 ARG A C 1
ATOM 1245 O O . ARG A 1 158 ? 0.844 6.154 -35.843 1.00 60.78 158 ARG A O 1
ATOM 1252 N N . GLY A 1 159 ? 1.820 5.874 -33.844 1.00 52.41 159 GLY A N 1
ATOM 1253 C CA . GLY A 1 159 ? 0.668 6.324 -33.054 1.00 52.41 159 GLY A CA 1
ATOM 1254 C C . GLY A 1 159 ? -0.513 5.349 -33.026 1.00 52.41 159 GLY A C 1
ATOM 1255 O O . GLY A 1 159 ? -1.583 5.721 -32.547 1.00 52.41 159 GLY A O 1
ATOM 1256 N N . ALA A 1 160 ? -0.355 4.128 -33.550 1.00 62.16 160 ALA A N 1
ATOM 1257 C CA . ALA A 1 160 ? -1.427 3.139 -33.586 1.00 62.16 160 ALA A CA 1
ATOM 1258 C C . ALA A 1 160 ? -1.827 2.701 -32.170 1.00 62.16 160 ALA A C 1
ATOM 1260 O O . ALA A 1 160 ? -0.974 2.541 -31.300 1.00 62.16 160 ALA A O 1
ATOM 1261 N N . ASN A 1 161 ? -3.121 2.472 -31.937 1.00 57.91 161 ASN A N 1
ATOM 1262 C CA . ASN A 1 161 ? -3.595 1.854 -30.703 1.00 57.91 161 ASN A CA 1
ATOM 1263 C C . ASN A 1 161 ? -3.733 0.342 -30.909 1.00 57.91 161 ASN A C 1
ATOM 1265 O O . ASN A 1 161 ? -4.699 -0.121 -31.506 1.00 57.91 161 ASN A O 1
ATOM 1269 N N . LEU A 1 162 ? -2.755 -0.391 -30.397 1.00 67.88 162 LEU A N 1
ATOM 1270 C CA . LEU A 1 162 ? -2.621 -1.846 -30.395 1.00 67.88 162 LEU A CA 1
ATOM 1271 C C . LEU A 1 162 ? -2.777 -2.413 -28.975 1.00 67.88 162 LEU A C 1
ATOM 1273 O O . LEU A 1 162 ? -2.304 -3.506 -28.681 1.00 67.88 162 LEU A O 1
ATOM 1277 N N . SER A 1 163 ? -3.392 -1.659 -28.061 1.00 58.94 163 SER A N 1
ATOM 1278 C CA . SER A 1 163 ? -3.527 -2.117 -26.681 1.00 58.94 163 SER A CA 1
ATOM 1279 C C . SER A 1 163 ? -4.386 -3.378 -26.612 1.00 58.94 163 SER A C 1
ATOM 1281 O O . SER A 1 163 ? -5.421 -3.458 -27.276 1.00 58.94 163 SER A O 1
ATOM 1283 N N . LYS A 1 164 ? -3.949 -4.359 -25.812 1.00 60.59 164 LYS A N 1
ATOM 1284 C CA . LYS A 1 164 ? -4.569 -5.695 -25.686 1.00 60.59 164 LYS A CA 1
ATOM 1285 C C . LYS A 1 164 ? -4.588 -6.530 -26.968 1.00 60.59 164 LYS A C 1
ATOM 1287 O O . LYS A 1 164 ? -5.305 -7.527 -27.022 1.00 60.59 164 LYS A O 1
ATOM 1292 N N . ALA A 1 165 ? -3.865 -6.118 -28.007 1.00 67.44 165 ALA A N 1
ATOM 1293 C CA . ALA A 1 165 ? -3.734 -6.928 -29.206 1.00 67.44 165 ALA A CA 1
ATOM 1294 C C . ALA A 1 165 ? -2.884 -8.162 -28.894 1.00 67.44 165 ALA A C 1
ATOM 1296 O O . ALA A 1 165 ? -1.846 -8.049 -28.245 1.00 67.44 165 ALA A O 1
ATOM 1297 N N . ASP A 1 166 ? -3.319 -9.318 -29.377 1.00 72.81 166 ASP A N 1
ATOM 1298 C CA . ASP A 1 166 ? -2.470 -10.499 -29.418 1.00 72.81 166 ASP A CA 1
ATOM 1299 C C . ASP A 1 166 ? -1.651 -10.433 -30.709 1.00 72.81 166 ASP A C 1
ATOM 1301 O O . ASP A 1 166 ? -2.204 -10.462 -31.812 1.00 72.81 166 ASP A O 1
ATOM 1305 N N . LEU A 1 167 ? -0.354 -10.198 -30.549 1.00 76.62 167 LEU A N 1
ATOM 1306 C CA . LEU A 1 167 ? 0.667 -10.134 -31.590 1.00 76.62 167 LEU A CA 1
ATOM 1307 C C . LEU A 1 167 ? 1.738 -11.207 -31.337 1.00 76.62 167 LEU A C 1
ATOM 1309 O O . LEU A 1 167 ? 2.870 -11.071 -31.811 1.00 76.62 167 LEU A O 1
ATOM 1313 N N . SER A 1 168 ? 1.403 -12.244 -30.566 1.00 74.31 168 SER A N 1
ATOM 1314 C CA . SER A 1 168 ? 2.319 -13.340 -30.286 1.00 74.31 168 SER A CA 1
ATOM 1315 C C . SER A 1 168 ? 2.774 -14.005 -31.587 1.00 74.31 168 SER A C 1
ATOM 1317 O O . SER A 1 168 ? 2.035 -14.145 -32.559 1.00 74.31 168 SER A O 1
ATOM 1319 N N . GLU A 1 169 ? 4.055 -14.343 -31.650 1.00 75.31 169 GLU A N 1
ATOM 1320 C CA . GLU A 1 169 ? 4.748 -14.896 -32.806 1.00 75.31 169 GLU A CA 1
ATOM 1321 C C . GLU A 1 169 ? 4.807 -13.985 -34.048 1.00 75.31 169 GLU A C 1
ATOM 1323 O O . GLU A 1 169 ? 5.514 -14.339 -34.987 1.00 75.31 169 GLU A O 1
ATOM 1328 N N . ALA A 1 170 ? 4.126 -12.837 -34.112 1.00 79.31 170 ALA A N 1
ATOM 1329 C CA . ALA A 1 170 ? 4.004 -12.016 -35.324 1.00 79.31 170 ALA A CA 1
ATOM 1330 C C . ALA A 1 170 ? 5.354 -11.545 -35.915 1.00 79.31 170 ALA A C 1
ATOM 1332 O O . ALA A 1 170 ? 6.332 -11.336 -35.197 1.00 79.31 170 ALA A O 1
ATOM 1333 N N . ASP A 1 171 ? 5.407 -11.330 -37.237 1.00 78.38 171 ASP A N 1
ATOM 1334 C CA . ASP A 1 171 ? 6.559 -10.696 -37.898 1.00 78.38 171 ASP A CA 1
ATOM 1335 C C . ASP A 1 171 ? 6.371 -9.174 -37.926 1.00 78.38 171 ASP A C 1
ATOM 1337 O O . ASP A 1 171 ? 5.497 -8.650 -38.614 1.00 78.38 171 ASP A O 1
ATOM 1341 N N . LEU A 1 172 ? 7.179 -8.461 -37.146 1.00 79.06 172 LEU A N 1
ATOM 1342 C CA . LEU A 1 172 ? 7.153 -7.009 -36.961 1.00 79.06 172 LEU A CA 1
ATOM 1343 C C . LEU A 1 172 ? 8.498 -6.369 -37.355 1.00 79.06 172 LEU A C 1
ATOM 1345 O O . LEU A 1 172 ? 8.800 -5.239 -36.943 1.00 79.06 172 LEU A O 1
ATOM 1349 N N . ARG A 1 173 ? 9.327 -7.063 -38.145 1.00 79.25 173 ARG A N 1
ATOM 1350 C CA . ARG A 1 173 ? 10.672 -6.597 -38.512 1.00 79.25 173 ARG A CA 1
ATOM 1351 C C . ARG A 1 173 ? 10.632 -5.262 -39.238 1.00 79.25 173 ARG A C 1
ATOM 1353 O O . ARG A 1 173 ? 9.842 -5.088 -40.150 1.00 79.25 173 ARG A O 1
ATOM 1360 N N . GLY A 1 174 ? 11.475 -4.305 -38.864 1.00 71.75 174 GLY A N 1
ATOM 1361 C CA . GLY A 1 174 ? 11.589 -3.014 -39.555 1.00 71.75 174 GLY A CA 1
ATOM 1362 C C . GLY A 1 174 ? 10.368 -2.089 -39.434 1.00 71.75 174 GLY A C 1
ATOM 1363 O O . GLY A 1 174 ? 10.359 -1.017 -40.038 1.00 71.75 174 GLY A O 1
ATOM 1364 N N . THR A 1 175 ? 9.344 -2.459 -38.659 1.00 80.56 175 THR A N 1
ATOM 1365 C CA . THR A 1 175 ? 8.122 -1.655 -38.470 1.00 80.56 175 THR A CA 1
ATOM 1366 C C . THR A 1 175 ? 8.404 -0.267 -37.908 1.00 80.56 175 THR A C 1
ATOM 1368 O O . THR A 1 175 ? 9.272 -0.089 -37.062 1.00 80.56 175 THR A O 1
ATOM 1371 N N . ASN A 1 176 ? 7.627 0.747 -38.290 1.00 69.81 176 ASN A N 1
ATOM 1372 C CA . ASN A 1 176 ? 7.651 2.061 -37.650 1.00 69.81 176 ASN A CA 1
ATOM 1373 C C . ASN A 1 176 ? 6.497 2.223 -36.655 1.00 69.81 176 ASN A C 1
ATOM 1375 O O . ASN A 1 176 ? 5.440 2.729 -37.011 1.00 69.81 176 ASN A O 1
ATOM 1379 N N . MET A 1 177 ? 6.715 1.853 -35.395 1.00 75.31 177 MET A N 1
ATOM 1380 C CA . MET A 1 177 ? 5.741 1.915 -34.294 1.00 75.31 177 MET A CA 1
ATOM 1381 C C . MET A 1 177 ? 5.900 3.146 -33.392 1.00 75.31 177 MET A C 1
ATOM 1383 O O . MET A 1 177 ? 5.492 3.142 -32.230 1.00 75.31 177 MET A O 1
ATOM 1387 N N . ARG A 1 178 ? 6.493 4.235 -33.892 1.00 67.38 178 ARG A N 1
ATOM 1388 C CA . ARG A 1 178 ? 6.762 5.406 -33.053 1.00 67.38 178 ARG A CA 1
ATOM 1389 C C . ARG A 1 178 ? 5.482 5.961 -32.401 1.00 67.38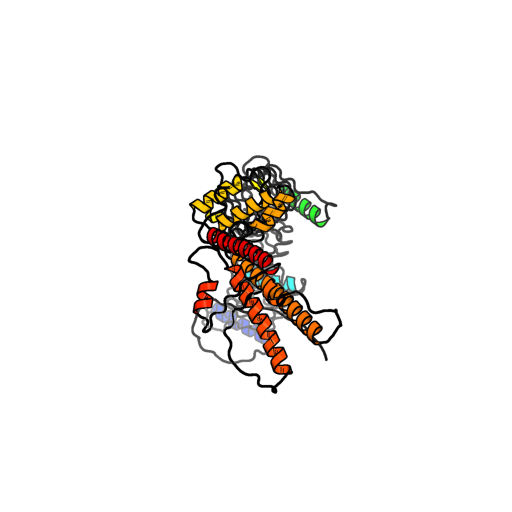 178 ARG A C 1
ATOM 1391 O O . ARG A 1 178 ? 4.534 6.293 -33.107 1.00 67.38 178 ARG A O 1
ATOM 1398 N N . GLY A 1 179 ? 5.446 6.117 -31.079 1.00 54.97 179 GLY A N 1
ATOM 1399 C CA . GLY A 1 179 ? 4.277 6.646 -30.363 1.00 54.97 179 GLY A CA 1
ATOM 1400 C C . GLY A 1 179 ? 3.069 5.704 -30.291 1.00 54.97 179 GLY A C 1
ATOM 1401 O O . GLY A 1 179 ? 1.995 6.152 -29.899 1.00 54.97 179 GLY A O 1
ATOM 1402 N N . ALA A 1 180 ? 3.197 4.445 -30.724 1.00 69.38 180 ALA A N 1
ATOM 1403 C CA . ALA A 1 180 ? 2.102 3.476 -30.686 1.00 69.38 180 ALA A CA 1
ATOM 1404 C C . ALA A 1 180 ? 1.780 3.032 -29.249 1.00 69.38 180 ALA A C 1
ATOM 1406 O O . ALA A 1 180 ? 2.672 2.922 -28.408 1.00 69.38 180 ALA A O 1
ATOM 1407 N N . ASN A 1 181 ? 0.509 2.736 -28.973 1.00 57.31 181 ASN A N 1
ATOM 1408 C CA . ASN A 1 181 ? 0.064 2.166 -27.708 1.00 57.31 181 ASN A CA 1
ATOM 1409 C C . ASN A 1 181 ? -0.082 0.645 -27.806 1.00 57.31 181 ASN A C 1
ATOM 1411 O O . ASN A 1 181 ? -1.059 0.163 -28.356 1.00 57.31 181 ASN A O 1
ATOM 1415 N N . LEU A 1 182 ? 0.856 -0.084 -27.221 1.00 68.25 182 LEU A N 1
ATOM 1416 C CA . LEU A 1 182 ? 0.945 -1.540 -27.067 1.00 68.25 182 LEU A CA 1
ATOM 1417 C C . LEU A 1 182 ? 0.676 -1.982 -25.608 1.00 68.25 182 LEU A C 1
ATOM 1419 O O . LEU A 1 182 ? 1.112 -3.051 -25.187 1.00 68.25 182 LEU A O 1
ATOM 1423 N N . SER A 1 183 ? 0.017 -1.154 -24.786 1.00 60.06 183 SER A N 1
ATOM 1424 C CA . SER A 1 183 ? -0.278 -1.521 -23.390 1.00 60.06 183 SER A CA 1
ATOM 1425 C C . SER A 1 183 ? -1.126 -2.795 -23.348 1.00 60.06 183 SER A C 1
ATOM 1427 O O . SER A 1 183 ? -2.124 -2.887 -24.060 1.00 60.06 183 SER A O 1
ATOM 1429 N N . GLU A 1 184 ? -0.759 -3.756 -22.504 1.00 57.03 184 GLU A N 1
ATOM 1430 C CA . GLU A 1 184 ? -1.410 -5.069 -22.374 1.00 57.03 184 GLU A CA 1
ATOM 1431 C C . GLU A 1 184 ? -1.416 -5.926 -23.659 1.00 57.03 184 GLU A C 1
ATOM 1433 O O . GLU A 1 184 ? -2.137 -6.917 -23.704 1.00 57.03 184 GLU A O 1
ATOM 1438 N N . ALA A 1 185 ? -0.656 -5.563 -24.699 1.00 67.50 185 ALA A N 1
ATOM 1439 C CA . ALA A 1 185 ? -0.498 -6.397 -25.891 1.00 67.50 185 ALA A CA 1
ATOM 1440 C C . ALA A 1 185 ? 0.427 -7.593 -25.611 1.00 67.50 185 ALA A C 1
ATOM 1442 O O . ALA A 1 185 ? 1.421 -7.445 -24.895 1.00 67.50 185 ALA A O 1
ATOM 1443 N N . ASP A 1 186 ? 0.119 -8.751 -26.193 1.00 69.19 186 ASP A N 1
ATOM 1444 C CA . ASP A 1 186 ? 0.999 -9.921 -26.161 1.00 69.19 186 ASP A CA 1
ATOM 1445 C C . ASP A 1 186 ? 1.950 -9.872 -27.361 1.00 69.19 186 ASP A C 1
ATOM 1447 O O . ASP A 1 186 ? 1.506 -9.729 -28.495 1.00 69.19 186 ASP A O 1
ATOM 1451 N N . LEU A 1 187 ? 3.255 -9.929 -27.113 1.00 75.50 187 LEU A N 1
ATOM 1452 C CA . LEU A 1 187 ? 4.320 -9.908 -28.120 1.00 75.50 187 LEU A CA 1
ATOM 1453 C C . LEU A 1 187 ? 5.249 -11.122 -27.957 1.00 75.50 187 LEU A C 1
ATOM 1455 O O . LEU A 1 187 ? 6.378 -11.106 -28.453 1.00 75.50 187 LEU A O 1
ATOM 1459 N N . SER A 1 188 ? 4.813 -12.153 -27.231 1.00 69.44 188 SER A N 1
ATOM 1460 C CA . SER A 1 188 ? 5.623 -13.337 -26.948 1.00 69.44 188 SER A CA 1
ATOM 1461 C C . SER A 1 188 ? 6.039 -13.989 -28.267 1.00 69.44 188 SER A C 1
ATOM 1463 O O . SER A 1 188 ? 5.226 -14.115 -29.173 1.00 69.44 188 SER A O 1
ATOM 1465 N N . GLU A 1 189 ? 7.321 -14.321 -28.421 1.00 69.00 189 GLU A N 1
ATOM 1466 C CA . GLU A 1 189 ? 7.911 -14.889 -29.649 1.00 69.00 189 GLU A CA 1
ATOM 1467 C C . GLU A 1 189 ? 7.809 -14.036 -30.939 1.00 69.00 189 GLU A C 1
ATOM 1469 O O . GLU A 1 189 ? 8.147 -14.511 -32.027 1.00 69.00 189 GLU A O 1
ATOM 1474 N N . ALA A 1 190 ? 7.386 -12.770 -30.864 1.00 78.69 190 ALA A N 1
ATOM 1475 C CA . ALA A 1 190 ? 7.312 -11.893 -32.035 1.00 78.69 190 ALA A CA 1
ATOM 1476 C C . ALA A 1 190 ? 8.706 -11.446 -32.539 1.00 78.69 190 ALA A C 1
ATOM 1478 O O . ALA A 1 190 ? 9.626 -11.200 -31.752 1.00 78.69 190 ALA A O 1
ATOM 1479 N N . ASP A 1 191 ? 8.872 -11.277 -33.856 1.00 76.62 191 ASP A N 1
ATOM 1480 C CA . ASP A 1 191 ? 10.123 -10.803 -34.473 1.00 76.62 191 ASP A CA 1
ATOM 1481 C C . ASP A 1 191 ? 10.092 -9.282 -34.676 1.00 76.62 191 ASP A C 1
ATOM 1483 O O . ASP A 1 191 ? 9.452 -8.776 -35.590 1.00 76.62 191 ASP A O 1
ATOM 1487 N N . LEU A 1 192 ? 10.797 -8.537 -33.825 1.00 77.88 192 LEU A N 1
ATOM 1488 C CA . LEU A 1 192 ? 10.836 -7.069 -33.793 1.00 77.88 192 LEU A CA 1
ATOM 1489 C C . LEU A 1 192 ? 12.179 -6.499 -34.274 1.00 77.88 192 LEU A C 1
ATOM 1491 O O . LEU A 1 192 ? 12.516 -5.344 -33.976 1.00 77.88 192 LEU A O 1
ATOM 1495 N N . ARG A 1 193 ? 12.981 -7.280 -35.005 1.00 77.25 193 ARG A N 1
ATOM 1496 C CA . ARG A 1 193 ? 14.303 -6.818 -35.442 1.00 77.25 193 ARG A CA 1
ATOM 1497 C C . ARG A 1 193 ? 14.189 -5.555 -36.283 1.00 77.25 193 ARG A C 1
ATOM 1499 O O . ARG A 1 193 ? 13.341 -5.458 -37.158 1.00 77.25 193 ARG A O 1
ATOM 1506 N N . GLU A 1 194 ? 15.045 -4.573 -36.023 1.00 76.88 194 GLU A N 1
ATOM 1507 C CA . GLU A 1 194 ? 15.081 -3.290 -36.753 1.00 76.88 194 GLU A CA 1
ATOM 1508 C C . GLU A 1 194 ? 13.819 -2.400 -36.641 1.00 76.88 194 GLU A C 1
ATOM 1510 O O . GLU A 1 194 ? 13.771 -1.327 -37.248 1.00 76.88 194 GLU A O 1
ATOM 1515 N N . ALA A 1 195 ? 12.829 -2.771 -35.817 1.00 81.31 195 ALA A N 1
ATOM 1516 C CA . ALA A 1 195 ? 11.614 -1.985 -35.591 1.00 81.31 195 ALA A CA 1
ATOM 1517 C C . ALA A 1 195 ? 11.891 -0.642 -34.884 1.00 81.31 195 ALA A C 1
ATOM 1519 O O . ALA A 1 195 ? 12.740 -0.547 -34.007 1.00 81.31 195 ALA A O 1
ATOM 1520 N N . ASN A 1 196 ? 11.161 0.424 -35.206 1.00 74.81 196 ASN A N 1
ATOM 1521 C CA . ASN A 1 196 ? 11.240 1.733 -34.561 1.00 74.81 196 ASN A CA 1
ATOM 1522 C C . ASN A 1 196 ? 10.138 1.913 -33.502 1.00 74.81 196 ASN A C 1
ATOM 1524 O O . ASN A 1 196 ? 9.015 2.291 -33.823 1.00 74.81 196 ASN A O 1
ATOM 1528 N N . LEU A 1 197 ? 10.495 1.708 -32.236 1.00 73.38 197 LEU A N 1
ATOM 1529 C CA . LEU A 1 197 ? 9.643 1.791 -31.044 1.00 73.38 197 LEU A CA 1
ATOM 1530 C C . LEU A 1 197 ? 9.781 3.120 -30.273 1.00 73.38 197 LEU A C 1
ATOM 1532 O O . LEU A 1 197 ? 9.374 3.205 -29.117 1.00 73.38 197 LEU A O 1
ATOM 1536 N N . GLN A 1 198 ? 10.373 4.167 -30.866 1.00 70.50 198 GLN A N 1
ATOM 1537 C CA . GLN A 1 198 ? 10.505 5.478 -30.201 1.00 70.50 198 GLN A CA 1
ATOM 1538 C C . GLN A 1 198 ? 9.155 5.945 -29.647 1.00 70.50 198 GLN A C 1
ATOM 1540 O O . GLN A 1 198 ? 8.167 5.920 -30.364 1.00 70.50 198 GLN A O 1
ATOM 1545 N N . ASP A 1 199 ? 9.092 6.410 -28.403 1.00 59.28 199 ASP A N 1
ATOM 1546 C CA . ASP A 1 199 ? 7.867 6.958 -27.797 1.00 59.28 199 ASP A CA 1
ATOM 1547 C C . ASP A 1 199 ? 6.673 5.966 -27.685 1.00 59.28 199 ASP A C 1
ATOM 1549 O O . ASP A 1 199 ? 5.580 6.390 -27.320 1.00 59.28 199 ASP A O 1
ATOM 1553 N N . ALA A 1 200 ? 6.834 4.670 -28.000 1.00 64.62 200 ALA A N 1
ATOM 1554 C CA . ALA A 1 200 ? 5.762 3.671 -27.892 1.00 64.62 200 ALA A CA 1
ATOM 1555 C C . ALA A 1 200 ? 5.527 3.226 -26.432 1.00 64.62 200 ALA A C 1
ATOM 1557 O O . ALA A 1 200 ? 6.476 3.114 -25.656 1.00 64.62 200 ALA A O 1
ATOM 1558 N N . THR A 1 201 ? 4.278 2.934 -26.052 1.00 57.69 201 THR A N 1
ATOM 1559 C CA . THR A 1 201 ? 3.910 2.481 -24.695 1.00 57.69 201 THR A CA 1
ATOM 1560 C C . THR A 1 201 ? 3.573 0.993 -24.690 1.00 57.69 201 THR A C 1
ATOM 1562 O O . THR A 1 201 ? 2.607 0.616 -25.333 1.00 57.69 201 THR A O 1
ATOM 1565 N N . PHE A 1 202 ? 4.304 0.150 -23.961 1.00 66.06 202 PHE A N 1
ATOM 1566 C CA . PHE A 1 202 ? 4.078 -1.305 -23.871 1.00 66.06 202 PHE A CA 1
ATOM 1567 C C . PHE A 1 202 ? 4.251 -1.808 -22.430 1.00 66.06 202 PHE A C 1
ATOM 1569 O O . PHE A 1 202 ? 4.920 -1.161 -21.615 1.00 66.06 202 PHE A O 1
ATOM 1576 N N . ASP A 1 203 ? 3.670 -2.971 -22.129 1.00 54.50 203 ASP A N 1
ATOM 1577 C CA . ASP A 1 203 ? 3.716 -3.605 -20.808 1.00 54.50 203 ASP A CA 1
ATOM 1578 C C . ASP A 1 203 ? 4.695 -4.794 -20.793 1.00 54.50 203 ASP A C 1
ATOM 1580 O O . ASP A 1 203 ? 4.838 -5.514 -21.779 1.00 54.50 203 ASP A O 1
ATOM 1584 N N . TRP A 1 204 ? 5.362 -5.025 -19.660 1.00 46.56 204 TRP A N 1
ATOM 1585 C CA . TRP A 1 204 ? 6.115 -6.254 -19.372 1.00 46.56 204 TRP A CA 1
ATOM 1586 C C . TRP A 1 204 ? 5.203 -7.154 -18.510 1.00 46.56 204 TRP A C 1
ATOM 1588 O O . TRP A 1 204 ? 4.553 -6.618 -17.608 1.00 46.56 204 TRP A O 1
ATOM 1598 N N . PRO A 1 205 ? 4.998 -8.458 -18.815 1.00 40.00 205 PRO A N 1
ATOM 1599 C CA . PRO A 1 205 ? 5.974 -9.473 -19.239 1.00 40.00 205 PRO A CA 1
ATOM 1600 C C . PRO A 1 205 ? 5.775 -10.069 -20.651 1.00 40.00 205 PRO A C 1
ATOM 1602 O O . PRO A 1 205 ? 6.578 -10.899 -21.057 1.00 40.00 205 PRO A O 1
ATOM 1605 N N . GLY A 1 206 ? 4.772 -9.642 -21.427 1.00 45.66 206 GLY A N 1
ATOM 1606 C CA . GLY A 1 206 ? 4.456 -10.204 -22.758 1.00 45.66 206 GLY A CA 1
ATOM 1607 C C . GLY A 1 206 ? 5.488 -9.932 -23.865 1.00 45.66 206 GLY A C 1
ATOM 1608 O O . GLY A 1 206 ? 5.236 -10.224 -25.020 1.00 45.66 206 GLY A O 1
ATOM 1609 N N . THR A 1 207 ? 6.640 -9.337 -23.546 1.00 52.56 207 THR A N 1
ATOM 1610 C CA . THR A 1 207 ? 7.747 -9.053 -24.483 1.00 52.56 207 THR A CA 1
ATOM 1611 C C . THR A 1 207 ? 9.016 -9.853 -24.164 1.00 52.56 207 THR A C 1
ATOM 1613 O O . THR A 1 207 ? 10.038 -9.664 -24.825 1.00 52.56 207 THR A O 1
ATOM 1616 N N . LEU A 1 208 ? 8.980 -10.743 -23.158 1.00 49.41 208 LEU A N 1
ATOM 1617 C CA . LEU A 1 208 ? 10.150 -11.487 -22.657 1.00 49.41 208 LEU A CA 1
ATOM 1618 C C . LEU A 1 208 ? 10.842 -12.318 -23.755 1.00 49.41 208 LEU A C 1
ATOM 1620 O O . LEU A 1 208 ? 12.070 -12.474 -23.751 1.00 49.41 208 LEU A O 1
ATOM 1624 N N . GLU A 1 209 ? 10.042 -12.802 -24.704 1.00 55.28 209 GLU A N 1
ATOM 1625 C CA . GLU A 1 209 ? 10.413 -13.764 -25.747 1.00 55.28 209 GLU A CA 1
ATOM 1626 C C . GLU A 1 209 ? 10.510 -13.145 -27.150 1.00 55.28 209 GLU A C 1
ATOM 1628 O O . GLU A 1 209 ? 10.881 -13.831 -28.098 1.00 55.28 209 GLU A O 1
ATOM 1633 N N . ALA A 1 210 ? 10.246 -11.844 -27.294 1.00 59.62 210 ALA A N 1
ATOM 1634 C CA . ALA A 1 210 ? 10.354 -11.165 -28.581 1.00 59.62 210 ALA A CA 1
ATOM 1635 C C . ALA A 1 210 ? 11.825 -10.921 -28.995 1.00 59.62 210 ALA A C 1
ATOM 1637 O O . ALA A 1 210 ? 12.699 -10.642 -28.157 1.00 59.62 210 ALA A O 1
ATOM 1638 N N . ASP A 1 211 ? 12.114 -10.971 -30.300 1.00 61.66 211 ASP A N 1
ATOM 1639 C CA . ASP A 1 211 ? 13.439 -10.668 -30.861 1.00 61.66 211 ASP A CA 1
ATOM 1640 C C . ASP A 1 211 ? 13.577 -9.175 -31.197 1.00 61.66 211 ASP A C 1
ATOM 1642 O O . ASP A 1 211 ? 13.117 -8.710 -32.233 1.00 61.66 211 ASP A O 1
ATOM 1646 N N . LEU A 1 212 ? 14.243 -8.411 -30.328 1.00 63.75 212 LEU A N 1
ATOM 1647 C CA . LEU A 1 212 ? 14.389 -6.949 -30.438 1.00 63.75 212 LEU A CA 1
ATOM 1648 C C . LEU A 1 212 ? 15.709 -6.483 -31.085 1.00 63.75 212 LEU A C 1
ATOM 1650 O O . LEU A 1 212 ? 16.063 -5.301 -31.000 1.00 63.75 212 LEU A O 1
ATOM 1654 N N . ARG A 1 213 ? 16.500 -7.376 -31.697 1.00 63.38 213 ARG A N 1
ATOM 1655 C CA . ARG A 1 213 ? 17.841 -7.009 -32.193 1.00 63.38 213 ARG A CA 1
ATOM 1656 C C . ARG A 1 213 ? 17.765 -5.901 -33.254 1.00 63.38 213 ARG A C 1
ATOM 1658 O O . ARG A 1 213 ? 17.139 -6.052 -34.295 1.00 63.38 213 ARG A O 1
ATOM 1665 N N . GLY A 1 214 ? 18.434 -4.775 -33.003 1.00 52.44 214 GLY A N 1
ATOM 1666 C CA . GLY A 1 214 ? 18.496 -3.646 -33.942 1.00 52.44 214 GLY A CA 1
ATOM 1667 C C . GLY A 1 214 ? 17.298 -2.686 -33.910 1.00 52.44 214 GLY A C 1
ATOM 1668 O O . GLY A 1 214 ? 17.288 -1.732 -34.688 1.00 52.44 214 GLY A O 1
ATOM 1669 N N . ALA A 1 215 ? 16.316 -2.884 -33.022 1.00 66.81 215 ALA A N 1
ATOM 1670 C CA . ALA A 1 215 ? 15.170 -1.984 -32.893 1.00 66.81 215 ALA A CA 1
ATOM 1671 C C . ALA A 1 215 ? 15.582 -0.553 -32.455 1.00 66.81 215 ALA A C 1
ATOM 1673 O O . ALA A 1 215 ? 16.344 -0.358 -31.506 1.00 66.81 215 ALA A O 1
ATOM 1674 N N . LYS A 1 216 ? 15.081 0.479 -33.148 1.00 58.50 216 LYS A N 1
ATOM 1675 C CA . LYS A 1 216 ? 15.337 1.914 -32.911 1.00 58.50 216 LYS A CA 1
ATOM 1676 C C . LYS A 1 216 ? 14.356 2.482 -31.885 1.00 58.50 216 LYS A C 1
ATOM 1678 O O . LYS A 1 216 ? 13.189 2.125 -31.873 1.00 58.50 216 LYS A O 1
ATOM 1683 N N . GLY A 1 217 ? 14.797 3.402 -31.023 1.00 49.59 217 GLY A N 1
ATOM 1684 C CA . GLY A 1 217 ? 13.934 3.982 -29.975 1.00 49.59 217 GLY A CA 1
ATOM 1685 C C . GLY A 1 217 ? 13.737 3.134 -28.737 1.00 49.59 217 GLY A C 1
ATOM 1686 O O . GLY A 1 217 ? 13.368 3.658 -27.690 1.00 49.59 217 GLY A O 1
ATOM 1687 N N . TRP A 1 218 ? 14.122 1.870 -28.832 1.00 46.22 218 TRP A N 1
ATOM 1688 C CA . TRP A 1 218 ? 14.622 1.105 -27.712 1.00 46.22 218 TRP A CA 1
ATOM 1689 C C . TRP A 1 218 ? 16.000 1.659 -27.310 1.00 46.22 218 TRP A C 1
ATOM 1691 O O . TRP A 1 218 ? 17.057 1.123 -27.630 1.00 46.22 218 TRP A O 1
ATOM 1701 N N . SER A 1 219 ? 15.995 2.832 -26.680 1.00 35.03 219 SER A N 1
ATOM 1702 C CA . SER A 1 219 ? 17.172 3.413 -26.045 1.00 35.03 219 SER A CA 1
ATOM 1703 C C . SER A 1 219 ? 16.778 3.860 -24.646 1.00 35.03 219 SER A C 1
ATOM 1705 O O . SER A 1 219 ? 16.313 4.985 -24.454 1.00 35.03 219 SER A O 1
ATOM 1707 N N . GLY A 1 220 ? 16.978 2.981 -23.666 1.00 38.81 220 GLY A N 1
ATOM 1708 C CA . GLY A 1 220 ? 17.195 3.396 -22.285 1.00 38.81 220 GLY A CA 1
ATOM 1709 C C . GLY A 1 220 ? 18.402 4.326 -22.276 1.00 38.81 220 GLY A C 1
ATOM 1710 O O . GLY A 1 220 ? 19.550 3.887 -22.295 1.00 38.81 220 GLY A O 1
ATOM 1711 N N . LYS A 1 221 ? 18.145 5.629 -22.381 1.00 29.06 221 LYS A N 1
ATOM 1712 C CA . LYS A 1 221 ? 19.165 6.672 -22.415 1.00 29.06 221 LYS A CA 1
ATOM 1713 C C . LYS A 1 221 ? 19.645 6.883 -20.979 1.00 29.06 221 LYS A C 1
ATOM 1715 O O . LYS A 1 221 ? 19.224 7.823 -20.317 1.00 29.06 221 LYS A O 1
ATOM 1720 N N . LEU A 1 222 ? 20.475 5.960 -20.500 1.00 30.77 222 LEU A N 1
ATOM 1721 C CA . LEU A 1 222 ? 21.011 5.941 -19.141 1.00 30.77 222 LEU A CA 1
ATOM 1722 C C . LEU A 1 222 ? 22.344 6.685 -19.102 1.00 30.77 222 LEU A C 1
ATOM 1724 O O . LEU A 1 222 ? 23.371 6.220 -19.602 1.00 30.77 222 LEU A O 1
ATOM 1728 N N . ALA A 1 223 ? 22.296 7.889 -18.540 1.00 27.48 223 ALA A N 1
ATOM 1729 C CA . ALA A 1 223 ? 23.461 8.699 -18.254 1.00 27.48 223 ALA A CA 1
ATOM 1730 C C . ALA A 1 223 ? 23.926 8.450 -16.809 1.00 27.48 223 ALA A C 1
ATOM 1732 O O . ALA A 1 223 ? 23.522 9.137 -15.881 1.00 27.48 223 ALA A O 1
ATOM 1733 N N . THR A 1 224 ? 24.934 7.580 -16.712 1.00 31.12 224 THR A N 1
ATOM 1734 C CA . THR A 1 224 ? 26.042 7.562 -15.736 1.00 31.12 224 THR A CA 1
ATOM 1735 C C . THR A 1 224 ? 25.886 6.882 -14.361 1.00 31.12 224 THR A C 1
ATOM 1737 O O . THR A 1 224 ? 25.025 7.195 -13.553 1.00 31.12 224 THR A O 1
ATOM 1740 N N . LYS A 1 225 ? 26.934 6.070 -14.090 1.00 37.81 225 LYS A N 1
ATOM 1741 C CA . LYS A 1 225 ? 27.355 5.300 -12.894 1.00 37.81 225 LYS A CA 1
ATOM 1742 C C . LYS A 1 225 ? 26.676 3.923 -12.708 1.00 37.81 225 LYS A C 1
ATOM 1744 O O . LYS A 1 225 ? 25.499 3.833 -12.420 1.00 37.81 225 LYS A O 1
ATOM 1749 N N . ARG A 1 226 ? 27.479 2.858 -12.931 1.00 44.84 226 ARG A N 1
ATOM 1750 C CA . ARG A 1 226 ? 27.091 1.443 -13.184 1.00 44.84 226 ARG A CA 1
ATOM 1751 C C . ARG A 1 226 ? 25.895 1.334 -14.140 1.00 44.84 226 ARG A C 1
ATOM 1753 O O . ARG A 1 226 ? 24.794 0.950 -13.765 1.00 44.84 226 ARG A O 1
ATOM 1760 N N . ILE A 1 227 ? 26.154 1.672 -15.405 1.00 48.50 227 ILE A N 1
ATOM 1761 C CA . ILE A 1 227 ? 25.223 1.403 -16.504 1.00 48.50 227 ILE A CA 1
ATOM 1762 C C . ILE A 1 227 ? 25.138 -0.118 -16.641 1.00 48.50 227 ILE A C 1
ATOM 1764 O O . ILE A 1 227 ? 26.095 -0.752 -17.081 1.00 48.50 227 ILE A O 1
ATOM 1768 N N . VAL A 1 228 ? 24.021 -0.698 -16.219 1.00 55.16 228 VAL A N 1
ATOM 1769 C CA . VAL A 1 228 ? 23.638 -2.051 -16.621 1.00 55.16 228 VAL A CA 1
ATOM 1770 C C . VAL A 1 228 ? 23.134 -1.903 -18.054 1.00 55.16 228 VAL A C 1
ATOM 1772 O O . VAL A 1 228 ? 22.240 -1.090 -18.301 1.00 55.16 228 VAL A O 1
ATOM 1775 N N . SER A 1 229 ? 23.745 -2.587 -19.026 1.00 60.38 229 SER A N 1
ATOM 1776 C CA . SER A 1 229 ? 23.202 -2.546 -20.386 1.00 60.38 229 SER A CA 1
ATOM 1777 C C . SER A 1 229 ? 21.794 -3.154 -20.387 1.00 60.38 229 SER A C 1
ATOM 1779 O O . SER A 1 229 ? 21.462 -3.960 -19.520 1.00 60.38 229 SER A O 1
ATOM 1781 N N . LEU A 1 230 ? 20.937 -2.784 -21.343 1.00 61.72 230 LEU A N 1
ATOM 1782 C CA . LEU A 1 230 ? 19.588 -3.368 -21.421 1.00 61.72 230 LEU A CA 1
ATOM 1783 C C . LEU A 1 230 ? 19.633 -4.897 -21.555 1.00 61.72 230 LEU A C 1
ATOM 1785 O O . LEU A 1 230 ? 18.753 -5.576 -21.036 1.00 61.72 230 LEU A O 1
ATOM 1789 N N . GLU A 1 231 ? 20.680 -5.427 -22.191 1.00 60.03 231 GLU A N 1
ATOM 1790 C CA . GLU A 1 231 ? 20.912 -6.866 -22.295 1.00 60.03 231 GLU A CA 1
ATOM 1791 C C . GLU A 1 231 ? 21.298 -7.476 -20.942 1.00 60.03 231 GLU A C 1
ATOM 1793 O O . GLU A 1 231 ? 20.725 -8.483 -20.539 1.00 60.03 231 GLU A O 1
ATOM 1798 N N . ASP A 1 232 ? 22.186 -6.828 -20.183 1.00 63.00 232 ASP A N 1
ATOM 1799 C CA . ASP A 1 232 ? 22.546 -7.278 -18.833 1.00 63.00 232 ASP A CA 1
ATOM 1800 C C . ASP A 1 232 ? 21.338 -7.238 -17.888 1.00 63.00 232 ASP A C 1
ATOM 1802 O O . ASP A 1 232 ? 21.149 -8.145 -17.075 1.00 63.00 232 ASP A O 1
ATOM 1806 N N . LEU A 1 233 ? 20.489 -6.210 -18.008 1.00 74.19 233 LEU A N 1
ATOM 1807 C CA . LEU A 1 233 ? 19.252 -6.095 -17.239 1.00 74.19 233 LEU A CA 1
ATOM 1808 C C . LEU A 1 233 ? 18.286 -7.216 -17.624 1.00 74.19 233 LEU A C 1
ATOM 1810 O O . LEU A 1 233 ? 17.766 -7.891 -16.740 1.00 74.19 233 LEU A O 1
ATOM 1814 N N . ARG A 1 234 ? 18.091 -7.467 -18.924 1.00 71.56 234 ARG A N 1
ATOM 1815 C CA . ARG A 1 234 ? 17.245 -8.558 -19.426 1.00 71.56 234 ARG A CA 1
ATOM 1816 C C . ARG A 1 234 ? 17.726 -9.912 -18.915 1.00 71.56 234 ARG A C 1
ATOM 1818 O O . ARG A 1 234 ? 16.925 -10.674 -18.383 1.00 71.56 234 ARG A O 1
ATOM 1825 N N . MET A 1 235 ? 19.023 -10.189 -19.021 1.00 66.19 235 MET A N 1
ATOM 1826 C CA . MET A 1 235 ? 19.626 -11.432 -18.537 1.00 66.19 235 MET A CA 1
ATOM 1827 C C . MET A 1 235 ? 19.475 -11.582 -17.022 1.00 66.19 235 MET A C 1
ATOM 1829 O O . MET A 1 235 ? 19.129 -12.662 -16.544 1.00 66.19 235 MET A O 1
ATOM 1833 N N . THR A 1 236 ? 19.665 -10.497 -16.267 1.00 75.75 236 THR A N 1
ATOM 1834 C CA . THR A 1 236 ? 19.485 -10.488 -14.807 1.00 75.75 236 THR A CA 1
ATOM 1835 C C . THR A 1 236 ? 18.032 -10.765 -14.425 1.00 75.75 236 THR A C 1
ATOM 1837 O O . THR A 1 236 ? 17.775 -11.596 -13.558 1.00 75.75 236 THR A O 1
ATOM 1840 N N . LEU A 1 237 ? 17.071 -10.118 -15.090 1.00 81.56 237 LEU A N 1
ATOM 1841 C CA . LEU A 1 237 ? 15.646 -10.327 -14.834 1.00 81.56 237 LEU A CA 1
ATOM 1842 C C . LEU A 1 237 ? 15.193 -11.731 -15.246 1.00 81.56 237 LEU A C 1
ATOM 1844 O O . LEU A 1 237 ? 14.450 -12.364 -14.505 1.00 81.56 237 LEU A O 1
ATOM 1848 N N . HIS A 1 238 ? 15.678 -12.259 -16.371 1.00 76.25 238 HIS A N 1
ATOM 1849 C CA . HIS A 1 238 ? 15.374 -13.625 -16.799 1.00 76.25 238 HIS A CA 1
ATOM 1850 C C . HIS A 1 238 ? 15.934 -14.665 -15.815 1.00 76.25 238 HIS A C 1
ATOM 1852 O O . HIS A 1 238 ? 15.219 -15.572 -15.388 1.00 76.25 238 HIS A O 1
ATOM 1858 N N . ALA A 1 239 ? 17.187 -14.500 -15.379 1.00 64.94 239 ALA A N 1
ATOM 1859 C CA . ALA A 1 239 ? 17.783 -15.352 -14.351 1.00 64.94 239 ALA A CA 1
ATOM 1860 C C . ALA A 1 239 ? 17.032 -15.262 -13.011 1.00 64.94 239 ALA A C 1
ATOM 1862 O O . ALA A 1 239 ? 16.929 -16.266 -12.303 1.00 64.94 239 ALA A O 1
ATOM 1863 N N . HIS A 1 240 ? 16.486 -14.089 -12.682 1.00 81.50 240 HIS A N 1
ATOM 1864 C CA . HIS A 1 240 ? 15.689 -13.863 -11.481 1.00 81.50 240 HIS A CA 1
ATOM 1865 C C . HIS A 1 240 ? 14.314 -14.522 -11.538 1.00 81.50 240 HIS A C 1
ATOM 1867 O O . HIS A 1 240 ? 13.913 -15.166 -10.570 1.00 81.50 240 HIS A O 1
ATOM 1873 N N . LEU A 1 241 ? 13.616 -14.423 -12.670 1.00 83.44 241 LEU A N 1
ATOM 1874 C CA . LEU A 1 241 ? 12.347 -15.121 -12.879 1.00 83.44 241 LEU A CA 1
ATOM 1875 C C . LEU A 1 241 ? 12.535 -16.632 -12.753 1.00 83.44 241 LEU A C 1
ATOM 1877 O O . LEU A 1 241 ? 11.833 -17.271 -11.971 1.00 83.44 241 LEU A O 1
ATOM 1881 N N . LYS A 1 242 ? 13.571 -17.179 -13.400 1.00 74.19 242 LYS A N 1
ATOM 1882 C CA . LYS A 1 242 ? 13.924 -18.596 -13.275 1.00 74.19 242 LYS A CA 1
ATOM 1883 C C . LYS A 1 242 ? 14.226 -18.996 -11.823 1.00 74.19 242 LYS A C 1
ATOM 1885 O O . LYS A 1 242 ? 13.797 -20.055 -11.362 1.00 74.19 242 LYS A O 1
ATOM 1890 N N . TRP A 1 243 ? 14.911 -18.129 -11.078 1.00 82.75 243 TRP A N 1
ATOM 1891 C CA . TRP A 1 243 ? 15.188 -18.326 -9.652 1.00 82.75 243 TRP A CA 1
ATOM 1892 C C . TRP A 1 243 ? 13.925 -18.352 -8.791 1.00 82.75 243 TRP A C 1
ATOM 1894 O O . TRP A 1 243 ? 13.836 -19.160 -7.866 1.00 82.75 243 TRP A O 1
ATOM 1904 N N . LEU A 1 244 ? 12.924 -17.534 -9.113 1.00 79.38 244 LEU A N 1
ATOM 1905 C CA . LEU A 1 244 ? 11.632 -17.552 -8.428 1.00 79.38 244 LEU A CA 1
ATOM 1906 C C . LEU A 1 244 ? 10.824 -18.813 -8.764 1.00 79.38 244 LEU A C 1
ATOM 1908 O O . LEU A 1 244 ? 10.337 -19.481 -7.852 1.00 79.38 244 LEU A O 1
ATOM 1912 N N . GLU A 1 245 ? 10.714 -19.166 -10.044 1.00 83.44 245 GLU A N 1
ATOM 1913 C CA . GLU A 1 245 ? 9.949 -20.330 -10.520 1.00 83.44 245 GLU A CA 1
ATOM 1914 C C . GLU A 1 245 ? 10.484 -21.646 -9.947 1.00 83.44 245 GLU A C 1
ATOM 1916 O O . GLU A 1 245 ? 9.732 -22.506 -9.479 1.00 83.44 245 GLU A O 1
ATOM 1921 N N . THR A 1 246 ? 11.807 -21.784 -9.914 1.00 81.62 246 THR A N 1
ATOM 1922 C CA . THR A 1 246 ? 12.478 -22.996 -9.431 1.00 81.62 246 THR A CA 1
ATOM 1923 C C . THR A 1 246 ? 12.668 -23.027 -7.916 1.00 81.62 246 THR A C 1
ATOM 1925 O O . THR A 1 246 ? 13.344 -23.918 -7.407 1.00 81.62 246 THR A O 1
ATOM 1928 N N . HIS A 1 247 ? 12.073 -22.085 -7.175 1.00 85.62 247 HIS A N 1
ATOM 1929 C CA . HIS A 1 247 ? 12.188 -21.999 -5.716 1.00 85.62 247 HIS A CA 1
ATOM 1930 C C . HIS A 1 247 ? 13.652 -21.976 -5.247 1.00 85.62 247 HIS A C 1
ATOM 1932 O O . HIS A 1 247 ? 14.050 -22.710 -4.341 1.00 85.62 247 HIS A O 1
ATOM 1938 N N . CYS A 1 248 ? 14.449 -21.109 -5.871 1.00 76.94 248 CYS A N 1
ATOM 1939 C CA . CYS A 1 248 ? 15.876 -20.915 -5.623 1.00 76.94 248 CYS A CA 1
ATOM 1940 C C . CYS A 1 248 ? 16.807 -22.039 -6.119 1.00 76.94 248 CYS A C 1
ATOM 1942 O O . CYS A 1 248 ? 17.982 -22.028 -5.746 1.00 76.94 248 CYS A O 1
ATOM 1944 N N . ALA A 1 249 ? 16.332 -22.995 -6.927 1.00 65.31 249 ALA A N 1
ATOM 1945 C CA . ALA A 1 249 ? 17.165 -24.102 -7.409 1.00 65.31 249 ALA A CA 1
ATOM 1946 C C . ALA A 1 249 ? 18.031 -23.744 -8.634 1.00 65.31 249 ALA A C 1
ATOM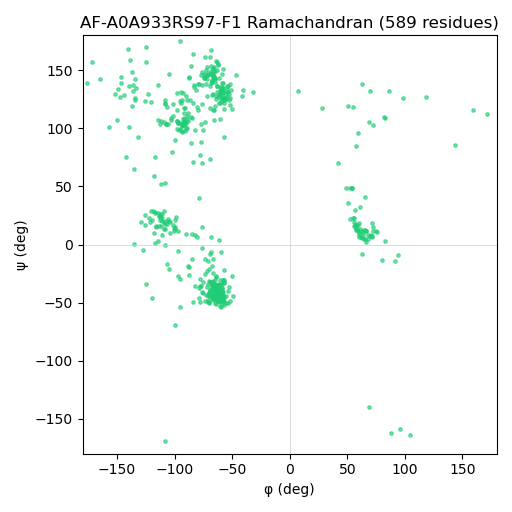 1948 O O . ALA A 1 249 ? 19.166 -24.209 -8.727 1.00 65.31 249 ALA A O 1
ATOM 1949 N N . GLU A 1 250 ? 17.535 -22.913 -9.557 1.00 56.12 250 GLU A N 1
ATOM 1950 C CA . GLU A 1 250 ? 18.248 -22.515 -10.780 1.00 56.12 250 GLU A CA 1
ATOM 1951 C C . GLU A 1 250 ? 18.113 -21.014 -11.069 1.00 56.12 250 GLU A C 1
ATOM 1953 O O . GLU A 1 250 ? 17.083 -20.420 -10.793 1.00 56.12 250 GLU A O 1
ATOM 1958 N N . GLY A 1 251 ? 19.123 -20.394 -11.687 1.00 68.75 251 GLY A N 1
ATOM 1959 C CA . GLY A 1 251 ? 19.157 -18.941 -11.900 1.00 68.75 251 GLY A CA 1
ATOM 1960 C C . GLY A 1 251 ? 19.789 -18.195 -10.721 1.00 68.75 251 GLY A C 1
ATOM 1961 O O . GLY A 1 251 ? 20.509 -18.787 -9.917 1.00 68.75 251 GLY A O 1
ATOM 1962 N N . ALA A 1 252 ? 19.558 -16.887 -10.629 1.00 67.19 252 ALA A N 1
ATOM 1963 C CA . ALA A 1 252 ? 20.094 -16.057 -9.552 1.00 67.19 252 ALA A CA 1
ATOM 1964 C C . ALA A 1 252 ? 19.119 -14.937 -9.183 1.00 67.19 252 ALA A C 1
ATOM 1966 O O . ALA A 1 252 ? 18.469 -14.368 -10.056 1.00 67.19 252 ALA A O 1
ATOM 1967 N N . ALA A 1 253 ? 19.042 -14.591 -7.896 1.00 74.81 253 ALA A N 1
ATOM 1968 C CA . ALA A 1 253 ? 18.312 -13.404 -7.464 1.00 74.81 253 ALA A CA 1
ATOM 1969 C C . ALA A 1 253 ? 18.885 -12.146 -8.143 1.00 74.81 253 ALA A C 1
ATOM 1971 O O . ALA A 1 253 ? 20.105 -12.013 -8.263 1.00 74.81 253 ALA A O 1
ATOM 1972 N N . ALA A 1 254 ? 18.018 -11.226 -8.578 1.00 81.44 254 ALA A N 1
ATOM 1973 C CA . ALA A 1 254 ? 18.458 -9.990 -9.212 1.00 81.44 254 ALA A CA 1
ATOM 1974 C C . ALA A 1 254 ? 19.222 -9.120 -8.204 1.00 81.44 254 ALA A C 1
ATOM 1976 O O . ALA A 1 254 ? 18.638 -8.650 -7.226 1.00 81.44 254 ALA A O 1
ATOM 1977 N N . ASP A 1 255 ? 20.509 -8.884 -8.461 1.00 84.25 255 ASP A N 1
ATOM 1978 C CA . ASP A 1 255 ? 21.308 -7.874 -7.768 1.00 84.25 255 ASP A CA 1
ATOM 1979 C C . ASP A 1 255 ? 21.572 -6.698 -8.709 1.00 84.25 255 ASP A C 1
ATOM 1981 O O . ASP A 1 255 ? 22.408 -6.755 -9.613 1.00 84.25 255 ASP A O 1
ATOM 1985 N N . LEU A 1 256 ? 20.833 -5.618 -8.479 1.00 85.06 256 LEU A N 1
ATOM 1986 C CA . LEU A 1 256 ? 20.920 -4.363 -9.217 1.00 85.06 256 LEU A CA 1
ATOM 1987 C C . LEU A 1 256 ? 21.424 -3.242 -8.298 1.00 85.06 256 LEU A C 1
ATOM 1989 O O . LEU A 1 256 ? 21.122 -2.067 -8.524 1.00 85.06 256 LEU A O 1
ATOM 1993 N N . THR A 1 257 ? 22.199 -3.591 -7.261 1.00 84.94 257 THR A N 1
ATOM 1994 C CA . THR A 1 257 ? 22.763 -2.639 -6.297 1.00 84.94 257 THR A CA 1
ATOM 1995 C C . THR A 1 257 ? 23.501 -1.509 -7.016 1.00 84.94 257 THR A C 1
ATOM 1997 O O . THR A 1 257 ? 24.482 -1.737 -7.733 1.00 84.94 257 THR A O 1
ATOM 2000 N N . GLY A 1 258 ? 23.046 -0.275 -6.797 1.00 79.88 258 GLY A N 1
ATOM 2001 C CA . GLY A 1 258 ? 23.630 0.932 -7.380 1.00 79.88 258 GLY A CA 1
ATOM 2002 C C . GLY A 1 258 ? 23.508 1.044 -8.902 1.00 79.88 258 GLY A C 1
ATOM 2003 O O . GLY A 1 258 ? 24.209 1.867 -9.486 1.00 79.88 258 GLY A O 1
ATOM 2004 N N . ALA A 1 259 ? 22.686 0.213 -9.549 1.00 82.62 259 ALA A N 1
ATOM 2005 C CA . ALA A 1 259 ? 22.425 0.314 -10.980 1.00 82.62 259 ALA A CA 1
ATOM 2006 C C . ALA A 1 259 ? 21.643 1.594 -11.307 1.00 82.62 259 ALA A C 1
ATOM 2008 O O . ALA A 1 259 ? 20.797 2.035 -10.525 1.00 82.62 259 ALA A O 1
ATOM 2009 N N . ASP A 1 260 ? 21.896 2.164 -12.483 1.00 81.44 260 ASP A N 1
ATOM 2010 C CA . ASP A 1 260 ? 21.042 3.210 -13.040 1.00 81.44 260 ASP A CA 1
ATOM 2011 C C . ASP A 1 260 ? 19.916 2.571 -13.860 1.00 81.44 260 ASP A C 1
ATOM 2013 O O . ASP A 1 260 ? 20.159 1.935 -14.883 1.00 81.44 260 ASP A O 1
ATOM 2017 N N . LEU A 1 261 ? 18.688 2.719 -13.371 1.00 82.69 261 LEU A N 1
ATOM 2018 C CA . LEU A 1 261 ? 17.427 2.295 -13.979 1.00 82.69 261 LEU A CA 1
ATOM 2019 C C . LEU A 1 261 ? 16.463 3.488 -14.077 1.00 82.69 261 LEU A C 1
ATOM 2021 O O . LEU A 1 261 ? 15.240 3.321 -14.077 1.00 82.69 261 LEU A O 1
ATOM 2025 N N . SER A 1 262 ? 17.000 4.711 -14.131 1.00 78.00 262 SER A N 1
ATOM 2026 C CA . SER A 1 262 ? 16.182 5.908 -14.278 1.00 78.00 262 SER A CA 1
ATOM 2027 C C . SER A 1 262 ? 15.352 5.830 -15.558 1.00 78.00 262 SER A C 1
ATOM 2029 O O . SER A 1 262 ? 15.845 5.470 -16.629 1.00 78.00 262 SER A O 1
ATOM 2031 N N . ARG A 1 263 ? 14.055 6.131 -15.430 1.00 72.62 263 ARG A N 1
ATOM 2032 C CA . ARG A 1 263 ? 13.049 6.057 -16.500 1.00 72.62 263 ARG A CA 1
ATOM 2033 C C . ARG A 1 263 ? 12.915 4.674 -17.139 1.00 72.62 263 ARG A C 1
ATOM 2035 O O . ARG A 1 263 ? 12.348 4.557 -18.225 1.00 72.62 263 ARG A O 1
ATOM 2042 N N . ALA A 1 264 ? 13.423 3.623 -16.492 1.00 76.19 264 ALA A N 1
ATOM 2043 C CA . ALA A 1 264 ? 13.240 2.263 -16.968 1.00 76.19 264 ALA A CA 1
ATOM 2044 C C . ALA A 1 264 ? 11.754 1.881 -16.924 1.00 76.19 264 ALA A C 1
ATOM 2046 O O . ALA A 1 264 ? 11.025 2.251 -15.999 1.00 76.19 264 ALA A O 1
ATOM 2047 N N . ASN A 1 265 ? 11.312 1.114 -17.921 1.00 69.88 265 ASN A N 1
ATOM 2048 C CA . ASN A 1 265 ? 9.985 0.516 -17.921 1.00 69.88 265 ASN A CA 1
ATOM 2049 C C . ASN A 1 265 ? 10.062 -0.884 -17.302 1.00 69.88 265 ASN A C 1
ATOM 2051 O O . ASN A 1 265 ? 10.576 -1.811 -17.920 1.00 69.88 265 ASN A O 1
ATOM 2055 N N . LEU A 1 266 ? 9.569 -1.011 -16.073 1.00 77.31 266 LEU A N 1
ATOM 2056 C CA . LEU A 1 266 ? 9.534 -2.232 -15.263 1.00 77.31 266 LEU A CA 1
ATOM 2057 C C . LEU A 1 266 ? 8.088 -2.576 -14.850 1.00 77.31 266 LEU A C 1
ATOM 2059 O O . LEU A 1 266 ? 7.858 -3.256 -13.847 1.00 77.31 266 LEU A O 1
ATOM 2063 N N . ARG A 1 267 ? 7.100 -2.080 -15.606 1.00 77.44 267 ARG A N 1
ATOM 2064 C CA . ARG A 1 267 ? 5.671 -2.319 -15.375 1.00 77.44 267 ARG A CA 1
ATOM 2065 C C . ARG A 1 267 ? 5.391 -3.817 -15.299 1.00 77.44 267 ARG A C 1
ATOM 2067 O O . ARG A 1 267 ? 5.842 -4.547 -16.162 1.00 77.44 267 ARG A O 1
ATOM 2074 N N . GLY A 1 268 ? 4.665 -4.278 -14.284 1.00 77.62 268 GLY A N 1
ATOM 2075 C CA . GLY A 1 268 ? 4.337 -5.698 -14.106 1.00 77.62 268 GLY A CA 1
ATOM 2076 C C . GLY A 1 268 ? 5.536 -6.609 -13.806 1.00 77.62 268 GLY A C 1
ATOM 2077 O O . GLY A 1 268 ? 5.360 -7.817 -13.668 1.00 77.62 268 GLY A O 1
ATOM 2078 N N . GLY A 1 269 ? 6.753 -6.064 -13.694 1.00 80.56 269 GLY A N 1
ATOM 2079 C CA . GLY A 1 269 ? 7.960 -6.839 -13.432 1.00 80.56 269 GLY A CA 1
ATOM 2080 C C . GLY A 1 269 ? 7.913 -7.535 -12.076 1.00 80.56 269 GLY A C 1
ATOM 2081 O O . GLY A 1 269 ? 7.535 -6.932 -11.072 1.00 80.56 269 GLY A O 1
ATOM 2082 N N . ASN A 1 270 ? 8.322 -8.803 -12.040 1.00 87.06 270 ASN A N 1
ATOM 2083 C CA . ASN A 1 270 ? 8.495 -9.535 -10.793 1.00 87.06 270 ASN A CA 1
ATOM 2084 C C . ASN A 1 270 ? 9.938 -9.379 -10.298 1.00 87.06 270 ASN A C 1
ATOM 2086 O O . ASN A 1 270 ? 10.864 -9.958 -10.858 1.00 87.06 270 ASN A O 1
ATOM 2090 N N . LEU A 1 271 ? 10.094 -8.563 -9.263 1.00 93.25 271 LEU A N 1
ATOM 2091 C CA . LEU A 1 271 ? 11.325 -8.213 -8.558 1.00 93.25 271 LEU A CA 1
ATOM 2092 C C . LEU A 1 271 ? 11.254 -8.685 -7.091 1.00 93.25 271 LEU A C 1
ATOM 2094 O O . LEU A 1 271 ? 11.857 -8.087 -6.196 1.00 93.25 271 LEU A O 1
ATOM 2098 N N . THR A 1 272 ? 10.480 -9.743 -6.826 1.00 93.75 272 THR A N 1
ATOM 2099 C CA . THR A 1 272 ? 10.312 -10.315 -5.483 1.00 93.75 272 THR A CA 1
ATOM 2100 C C . THR A 1 272 ? 11.671 -10.712 -4.907 1.00 93.75 272 THR A C 1
ATOM 2102 O O . THR A 1 272 ? 12.384 -11.508 -5.508 1.00 93.75 272 THR A O 1
ATOM 2105 N N . LYS A 1 273 ? 12.025 -10.223 -3.712 1.00 92.06 273 LYS A N 1
ATOM 2106 C CA . LYS A 1 273 ? 13.333 -10.448 -3.055 1.00 92.06 273 LYS A CA 1
ATOM 2107 C C . LYS A 1 273 ? 14.551 -9.913 -3.828 1.00 92.06 273 LYS A C 1
ATOM 2109 O O . LYS A 1 273 ? 15.679 -10.276 -3.495 1.00 92.06 273 LYS A O 1
ATOM 2114 N N . ALA A 1 274 ? 14.361 -9.071 -4.846 1.00 92.12 274 ALA A N 1
ATOM 2115 C CA . ALA A 1 274 ? 15.476 -8.458 -5.564 1.00 92.12 274 ALA A CA 1
ATOM 2116 C C . ALA A 1 274 ? 16.282 -7.515 -4.653 1.00 92.12 274 ALA A C 1
ATOM 2118 O O . ALA A 1 274 ? 15.740 -6.870 -3.750 1.00 92.12 274 ALA A O 1
ATOM 2119 N N . VAL A 1 275 ? 17.585 -7.404 -4.913 1.00 91.50 275 VAL A N 1
ATOM 2120 C CA . VAL A 1 275 ? 18.479 -6.462 -4.235 1.00 91.50 275 VAL A CA 1
ATOM 2121 C C . VAL A 1 275 ? 18.626 -5.219 -5.113 1.00 91.50 275 VAL A C 1
ATOM 2123 O O . VAL A 1 275 ? 19.320 -5.228 -6.125 1.00 91.50 275 VAL A O 1
ATOM 2126 N N . LEU A 1 276 ? 17.956 -4.142 -4.715 1.00 94.25 276 LEU A N 1
ATOM 2127 C CA . LEU A 1 276 ? 17.858 -2.843 -5.392 1.00 94.25 276 LEU A CA 1
ATOM 2128 C C . LEU A 1 276 ? 18.473 -1.718 -4.529 1.00 94.25 276 LEU A C 1
ATOM 2130 O O . LEU A 1 276 ? 18.052 -0.559 -4.575 1.00 94.25 276 LEU A O 1
ATOM 2134 N N . ARG A 1 277 ? 19.457 -2.059 -3.684 1.00 93.56 277 ARG A N 1
ATOM 2135 C CA . ARG A 1 277 ? 20.057 -1.114 -2.733 1.00 93.56 277 ARG A CA 1
ATOM 2136 C C . ARG A 1 277 ? 20.777 0.009 -3.477 1.00 93.56 277 ARG A C 1
ATOM 2138 O O . ARG A 1 277 ? 21.668 -0.250 -4.285 1.00 93.56 277 ARG A O 1
ATOM 2145 N N . GLY A 1 278 ? 20.434 1.259 -3.182 1.00 90.94 278 GLY A N 1
ATOM 2146 C CA . GLY A 1 278 ? 21.048 2.436 -3.803 1.00 90.94 278 GLY A CA 1
ATOM 2147 C C . GLY A 1 278 ? 20.808 2.564 -5.312 1.00 90.94 278 GLY A C 1
ATOM 2148 O O . GLY A 1 278 ? 21.495 3.348 -5.964 1.00 90.94 278 GLY A O 1
ATOM 2149 N N . THR A 1 279 ? 19.892 1.782 -5.888 1.00 93.75 279 THR A N 1
ATOM 2150 C CA . THR A 1 279 ? 19.559 1.823 -7.318 1.00 93.75 279 THR A CA 1
ATOM 2151 C C . THR A 1 279 ? 18.882 3.151 -7.667 1.00 93.75 279 THR A C 1
ATOM 2153 O O . THR A 1 279 ? 18.062 3.665 -6.904 1.00 93.75 279 THR A O 1
ATOM 2156 N N . ASN A 1 280 ? 19.202 3.718 -8.829 1.00 89.38 280 ASN A N 1
ATOM 2157 C CA . ASN A 1 280 ? 18.519 4.902 -9.339 1.00 89.38 280 ASN A CA 1
ATOM 2158 C C . ASN A 1 280 ? 17.294 4.482 -10.159 1.00 89.38 280 ASN A C 1
ATOM 2160 O O . ASN A 1 280 ? 17.441 3.999 -11.269 1.00 89.38 280 ASN A O 1
ATOM 2164 N N . LEU A 1 281 ? 16.093 4.669 -9.622 1.00 93.12 281 LEU A N 1
ATOM 2165 C CA . LEU A 1 281 ? 14.785 4.405 -10.240 1.00 93.12 281 LEU A CA 1
ATOM 2166 C C . LEU A 1 281 ? 14.011 5.716 -10.493 1.00 93.12 281 LEU A C 1
ATOM 2168 O O . LEU A 1 281 ? 12.781 5.725 -10.521 1.00 93.12 281 LEU A O 1
ATOM 2172 N N . PHE A 1 282 ? 14.726 6.834 -10.662 1.00 88.50 282 PHE A N 1
ATOM 2173 C CA . PHE A 1 282 ? 14.137 8.148 -10.928 1.00 88.50 282 PHE A CA 1
ATOM 2174 C C . PHE A 1 282 ? 13.173 8.093 -12.118 1.00 88.50 282 PHE A C 1
ATOM 2176 O O . PHE A 1 282 ? 13.580 7.672 -13.200 1.00 88.50 282 PHE A O 1
ATOM 2183 N N . GLU A 1 283 ? 11.918 8.511 -11.928 1.00 80.06 283 GLU A N 1
ATOM 2184 C CA . GLU A 1 283 ? 10.850 8.469 -12.944 1.00 80.06 283 GLU A CA 1
ATOM 2185 C C . GLU A 1 283 ? 10.649 7.082 -13.600 1.00 80.06 283 GLU A C 1
ATOM 2187 O O . GLU A 1 283 ? 10.113 6.981 -14.705 1.00 80.06 283 GLU A O 1
ATOM 2192 N N . ALA A 1 284 ? 11.080 5.991 -12.955 1.00 81.12 284 ALA A N 1
ATOM 2193 C CA . ALA A 1 284 ? 10.867 4.641 -13.470 1.00 81.12 284 ALA A CA 1
ATOM 2194 C C . ALA A 1 284 ? 9.377 4.264 -13.439 1.00 81.12 284 ALA A C 1
ATOM 2196 O O . ALA A 1 284 ? 8.627 4.647 -12.534 1.00 81.12 284 ALA A O 1
ATOM 2197 N N . ASN A 1 285 ? 8.943 3.473 -14.420 1.00 75.81 285 ASN A N 1
ATOM 2198 C CA . ASN A 1 285 ? 7.589 2.937 -14.462 1.00 75.81 285 ASN A CA 1
ATOM 2199 C C . ASN A 1 285 ? 7.555 1.551 -13.813 1.00 75.81 285 ASN A C 1
ATOM 2201 O O . ASN A 1 285 ? 7.965 0.574 -14.428 1.00 75.81 285 ASN A O 1
ATOM 2205 N N . LEU A 1 286 ? 7.046 1.470 -12.587 1.00 88.06 286 LEU A N 1
ATOM 2206 C CA . LEU A 1 286 ? 6.873 0.253 -11.785 1.00 88.06 286 LEU A CA 1
ATOM 2207 C C . LEU A 1 286 ? 5.382 -0.067 -11.572 1.00 88.06 286 LEU A C 1
ATOM 2209 O O . LEU A 1 286 ? 5.010 -0.731 -10.605 1.00 88.06 286 LEU A O 1
ATOM 2213 N N . PHE A 1 287 ? 4.509 0.407 -12.467 1.00 83.06 287 PHE A N 1
ATOM 2214 C CA . PHE A 1 287 ? 3.074 0.136 -12.410 1.00 83.06 287 PHE A CA 1
ATOM 2215 C C . PHE A 1 287 ? 2.815 -1.371 -12.292 1.00 83.06 287 PHE A C 1
ATOM 2217 O O . PHE A 1 287 ? 3.304 -2.131 -13.124 1.00 83.06 287 PHE A O 1
ATOM 2224 N N . ARG A 1 288 ? 2.054 -1.818 -11.284 1.00 82.19 288 ARG A N 1
ATOM 2225 C CA . ARG A 1 288 ? 1.788 -3.250 -11.014 1.00 82.19 288 ARG A CA 1
ATOM 2226 C C . ARG A 1 288 ? 3.029 -4.138 -10.829 1.00 82.19 288 ARG A C 1
ATOM 2228 O O . ARG A 1 288 ? 2.916 -5.357 -10.930 1.00 82.19 288 ARG A O 1
ATOM 2235 N N . ALA A 1 289 ? 4.210 -3.571 -10.590 1.00 89.06 289 ALA A N 1
ATOM 2236 C CA . ALA A 1 289 ? 5.397 -4.373 -10.317 1.00 89.06 289 ALA A CA 1
ATOM 2237 C C . ALA A 1 289 ? 5.249 -5.117 -8.980 1.00 89.06 289 ALA A C 1
ATOM 2239 O O . ALA A 1 289 ? 4.673 -4.598 -8.023 1.00 89.06 289 ALA A O 1
ATOM 2240 N N . ASN A 1 290 ? 5.790 -6.329 -8.905 1.00 94.44 290 ASN A N 1
ATOM 2241 C CA . ASN A 1 290 ? 5.865 -7.098 -7.671 1.00 94.44 290 ASN A CA 1
ATOM 2242 C C . ASN A 1 290 ? 7.263 -6.928 -7.062 1.00 94.44 290 ASN A C 1
ATOM 2244 O O . ASN A 1 290 ? 8.234 -7.483 -7.562 1.00 94.44 290 ASN A O 1
ATOM 2248 N N . LEU A 1 291 ? 7.352 -6.148 -5.991 1.00 97.94 291 LEU A N 1
ATOM 2249 C CA . LEU A 1 291 ? 8.557 -5.803 -5.234 1.00 97.94 291 LEU A CA 1
ATOM 2250 C C . LEU A 1 291 ? 8.520 -6.406 -3.819 1.00 97.94 291 LEU A C 1
ATOM 2252 O O . LEU A 1 291 ? 9.212 -5.927 -2.918 1.00 97.94 291 LEU A O 1
ATOM 2256 N N . ARG A 1 292 ? 7.718 -7.457 -3.595 1.00 97.88 292 ARG A N 1
ATOM 2257 C CA . ARG A 1 292 ? 7.592 -8.096 -2.280 1.00 97.88 292 ARG A CA 1
ATOM 2258 C C . ARG A 1 292 ? 8.959 -8.506 -1.747 1.00 97.88 292 ARG A C 1
ATOM 2260 O O . ARG A 1 292 ? 9.721 -9.170 -2.449 1.00 97.88 292 ARG A O 1
ATOM 2267 N N . GLN A 1 293 ? 9.257 -8.169 -0.496 1.00 97.69 293 GLN A N 1
ATOM 2268 C CA . GLN A 1 293 ? 10.532 -8.494 0.161 1.00 97.69 293 GLN A CA 1
ATOM 2269 C C . GLN A 1 293 ? 11.784 -7.958 -0.563 1.00 97.69 293 GLN A C 1
ATOM 2271 O O . GLN A 1 293 ? 12.893 -8.408 -0.272 1.00 97.69 293 GLN A O 1
ATOM 2276 N N . ALA A 1 294 ? 11.643 -7.035 -1.521 1.00 97.69 294 ALA A N 1
ATOM 2277 C CA . ALA A 1 294 ? 12.784 -6.433 -2.199 1.00 97.69 294 ALA A CA 1
ATOM 2278 C C . ALA A 1 294 ? 13.543 -5.496 -1.251 1.00 97.69 294 ALA A C 1
ATOM 2280 O O . ALA A 1 294 ? 12.950 -4.811 -0.418 1.00 97.69 294 ALA A O 1
ATOM 2281 N N . ASN A 1 295 ? 14.864 -5.432 -1.402 1.00 97.69 295 ASN A N 1
ATOM 2282 C CA . ASN A 1 295 ? 15.691 -4.475 -0.678 1.00 97.69 295 ASN A CA 1
ATOM 2283 C C . ASN A 1 295 ? 15.923 -3.237 -1.549 1.00 97.69 295 ASN A C 1
ATOM 2285 O O . ASN A 1 295 ? 16.792 -3.255 -2.413 1.00 97.69 295 ASN A O 1
ATOM 2289 N N . LEU A 1 296 ? 15.166 -2.173 -1.304 1.00 98.19 296 LEU A N 1
ATOM 2290 C CA . LEU A 1 296 ? 15.245 -0.864 -1.962 1.00 98.19 296 LEU A CA 1
ATOM 2291 C C . LEU A 1 296 ? 15.933 0.184 -1.066 1.00 98.19 296 LEU A C 1
ATOM 2293 O O . LEU A 1 296 ? 15.764 1.387 -1.277 1.00 98.19 296 LEU A O 1
ATOM 2297 N N . SER A 1 297 ? 16.703 -0.245 -0.060 1.00 97.69 297 SER A N 1
ATOM 2298 C CA . SER A 1 297 ? 17.336 0.686 0.878 1.00 97.69 297 SER A CA 1
ATOM 2299 C C . SER A 1 297 ? 18.239 1.689 0.145 1.00 97.69 297 SER A C 1
ATOM 2301 O O . SER A 1 297 ? 19.022 1.332 -0.738 1.00 97.69 297 SER A O 1
ATOM 2303 N N . GLY A 1 298 ? 18.090 2.976 0.453 1.00 96.88 298 GLY A N 1
ATOM 2304 C CA . GLY A 1 298 ? 18.810 4.077 -0.188 1.00 96.88 298 GLY A CA 1
ATOM 2305 C C . GLY A 1 298 ? 18.523 4.276 -1.684 1.00 96.88 298 GLY A C 1
ATOM 2306 O O . GLY A 1 298 ? 19.230 5.052 -2.326 1.00 96.88 298 GLY A O 1
ATOM 2307 N N . ALA A 1 299 ? 17.541 3.583 -2.273 1.00 97.75 299 ALA A N 1
ATOM 2308 C CA . ALA A 1 299 ? 17.202 3.736 -3.687 1.00 97.75 299 ALA A CA 1
ATOM 2309 C C . ALA A 1 299 ? 16.581 5.113 -3.982 1.00 97.75 299 ALA A C 1
ATOM 2311 O O . ALA A 1 299 ? 15.873 5.694 -3.156 1.00 97.75 299 ALA A O 1
ATOM 2312 N N . ASN A 1 300 ? 16.808 5.630 -5.190 1.00 96.75 300 ASN A N 1
ATOM 2313 C CA . ASN A 1 300 ? 16.167 6.856 -5.660 1.00 96.75 300 ASN A CA 1
ATOM 2314 C C . ASN A 1 300 ? 14.932 6.528 -6.503 1.00 96.75 300 ASN A C 1
ATOM 2316 O O . ASN A 1 300 ? 15.068 6.262 -7.686 1.00 96.75 300 ASN A O 1
ATOM 2320 N N . LEU A 1 301 ? 13.740 6.581 -5.920 1.00 97.88 301 LEU A N 1
ATOM 2321 C CA . LEU A 1 301 ? 12.443 6.362 -6.575 1.00 97.88 301 LEU A CA 1
ATOM 2322 C C . LEU A 1 301 ? 11.679 7.677 -6.811 1.00 97.88 301 LEU A C 1
ATOM 2324 O O . LEU A 1 301 ? 10.458 7.670 -6.970 1.00 97.88 301 LEU A O 1
ATOM 2328 N N . SER A 1 302 ? 12.366 8.822 -6.802 1.00 92.44 302 SER A N 1
ATOM 2329 C CA . SER A 1 302 ? 11.694 10.110 -6.986 1.00 92.44 302 SER A CA 1
ATOM 2330 C C . SER A 1 302 ? 10.990 10.186 -8.345 1.00 92.44 302 SER A C 1
ATOM 2332 O O . SER A 1 302 ? 11.537 9.783 -9.372 1.00 92.44 302 SER A O 1
ATOM 2334 N N . GLY A 1 303 ? 9.732 10.630 -8.337 1.00 81.44 303 GLY A N 1
ATOM 2335 C CA . GLY A 1 303 ? 8.852 10.662 -9.508 1.00 81.44 303 GLY A CA 1
ATOM 2336 C C . GLY A 1 303 ? 8.459 9.292 -10.083 1.00 81.44 303 GLY A C 1
ATOM 2337 O O . GLY A 1 303 ? 7.820 9.248 -11.133 1.00 81.44 303 GLY A O 1
ATOM 2338 N N . ALA A 1 304 ? 8.833 8.172 -9.454 1.00 91.06 304 ALA A N 1
ATOM 2339 C CA . ALA A 1 304 ? 8.509 6.844 -9.969 1.00 91.06 304 ALA A CA 1
ATOM 2340 C C . ALA A 1 304 ? 6.996 6.565 -9.920 1.00 91.06 304 ALA A C 1
ATOM 2342 O O . ALA A 1 304 ? 6.292 6.951 -8.981 1.00 91.06 304 ALA A O 1
ATOM 2343 N N . ASN A 1 305 ? 6.495 5.842 -10.922 1.00 85.06 305 ASN A N 1
ATOM 2344 C CA . ASN A 1 305 ? 5.115 5.363 -10.952 1.00 85.06 305 ASN A CA 1
ATOM 2345 C C . ASN A 1 305 ? 5.038 3.970 -10.318 1.00 85.06 305 ASN A C 1
ATOM 2347 O O . ASN A 1 305 ? 5.365 2.984 -10.968 1.00 85.06 305 ASN A O 1
ATOM 2351 N N . LEU A 1 306 ? 4.581 3.892 -9.071 1.00 96.50 306 LEU A N 1
ATOM 2352 C CA . LEU A 1 306 ? 4.419 2.666 -8.277 1.00 96.50 306 LEU A CA 1
ATOM 2353 C C . LEU A 1 306 ? 2.941 2.291 -8.094 1.00 96.50 306 LEU A C 1
ATOM 2355 O O . LEU A 1 306 ? 2.591 1.527 -7.196 1.00 96.50 306 LEU A O 1
ATOM 2359 N N . ARG A 1 307 ? 2.042 2.838 -8.920 1.00 88.75 307 ARG A N 1
ATOM 2360 C CA . ARG A 1 307 ? 0.611 2.561 -8.782 1.00 88.75 307 ARG A CA 1
ATOM 2361 C C . ARG A 1 307 ? 0.334 1.063 -8.892 1.00 88.75 307 ARG A C 1
ATOM 2363 O O . ARG A 1 307 ? 0.815 0.414 -9.823 1.00 88.75 307 ARG A O 1
ATOM 2370 N N . GLN A 1 308 ? -0.479 0.539 -7.978 1.00 89.81 308 GLN A N 1
ATOM 2371 C CA . GLN A 1 308 ? -0.820 -0.890 -7.888 1.00 89.81 308 GLN A CA 1
ATOM 2372 C C . GLN A 1 308 ? 0.389 -1.833 -7.725 1.00 89.81 308 GLN A C 1
ATOM 2374 O O . GLN A 1 308 ? 0.244 -3.035 -7.940 1.00 89.81 308 GLN A O 1
ATOM 2379 N N . ALA A 1 309 ? 1.578 -1.322 -7.387 1.00 95.38 309 ALA A N 1
ATOM 2380 C CA . ALA A 1 309 ? 2.733 -2.165 -7.098 1.00 95.38 309 ALA A CA 1
ATOM 2381 C C . ALA A 1 309 ? 2.566 -2.870 -5.743 1.00 95.38 309 ALA A C 1
ATOM 2383 O O . ALA A 1 309 ? 2.006 -2.301 -4.804 1.00 95.38 309 ALA A O 1
ATOM 2384 N N . ASP A 1 310 ? 3.078 -4.094 -5.631 1.00 98.25 310 ASP A N 1
ATOM 2385 C CA . ASP A 1 310 ? 3.143 -4.818 -4.360 1.00 98.25 310 ASP A CA 1
ATOM 2386 C C . ASP A 1 310 ? 4.535 -4.646 -3.744 1.00 98.25 310 ASP A C 1
ATOM 2388 O O . ASP A 1 310 ? 5.501 -5.250 -4.199 1.00 98.25 310 ASP A O 1
ATOM 2392 N N . LEU A 1 311 ? 4.634 -3.806 -2.719 1.00 98.50 311 LEU A N 1
ATOM 2393 C CA . LEU A 1 311 ? 5.834 -3.532 -1.927 1.00 98.50 311 LEU A CA 1
ATOM 2394 C C . LEU A 1 311 ? 5.819 -4.295 -0.592 1.00 98.50 311 LEU A C 1
ATOM 2396 O O . LEU A 1 311 ? 6.609 -3.975 0.290 1.00 98.50 311 LEU A O 1
ATOM 2400 N N . SER A 1 312 ? 4.947 -5.296 -0.412 1.00 98.56 312 SER A N 1
ATOM 2401 C CA . SER A 1 312 ? 4.784 -5.953 0.891 1.00 98.56 312 SER A CA 1
ATOM 2402 C C . SER A 1 312 ? 6.113 -6.493 1.429 1.00 98.56 312 SER A C 1
ATOM 2404 O O . SER A 1 312 ? 6.812 -7.243 0.740 1.00 98.56 312 SER A O 1
ATOM 2406 N N . MET A 1 313 ? 6.441 -6.166 2.679 1.00 98.31 313 MET A N 1
ATOM 2407 C CA . MET A 1 313 ? 7.694 -6.520 3.358 1.00 98.31 313 MET A CA 1
ATOM 2408 C C . MET A 1 313 ? 8.968 -5.993 2.666 1.00 98.31 313 MET A C 1
ATOM 2410 O O . MET A 1 313 ? 10.057 -6.507 2.926 1.00 98.31 313 MET A O 1
ATOM 2414 N N . ALA A 1 314 ? 8.867 -5.021 1.755 1.00 98.44 314 ALA A N 1
ATOM 2415 C CA . ALA A 1 314 ? 10.038 -4.410 1.136 1.00 98.44 314 ALA A CA 1
ATOM 2416 C C . ALA A 1 314 ? 10.770 -3.486 2.120 1.00 98.44 314 ALA A C 1
ATOM 2418 O O . ALA A 1 314 ? 10.165 -2.861 2.995 1.00 98.44 314 ALA A O 1
ATOM 2419 N N . ASP A 1 315 ? 12.082 -3.367 1.945 1.00 98.44 315 ASP A N 1
ATOM 2420 C CA . ASP A 1 315 ? 12.908 -2.429 2.700 1.00 98.44 315 ASP A CA 1
ATOM 2421 C C . ASP A 1 315 ? 13.135 -1.154 1.880 1.00 98.44 315 ASP A C 1
ATOM 2423 O O . ASP A 1 315 ? 13.902 -1.168 0.922 1.00 98.44 315 ASP A O 1
ATOM 2427 N N . LEU A 1 316 ? 12.469 -0.057 2.247 1.00 97.81 316 LEU A N 1
ATOM 2428 C CA . LEU A 1 316 ? 12.615 1.279 1.654 1.00 97.81 316 LEU A CA 1
ATOM 2429 C C . LEU A 1 316 ? 13.395 2.229 2.579 1.00 97.81 316 LEU A C 1
ATOM 2431 O O . LEU A 1 316 ? 13.277 3.457 2.465 1.00 97.81 316 LEU A O 1
ATOM 2435 N N . SER A 1 317 ? 14.199 1.684 3.497 1.00 96.69 317 SER A N 1
ATOM 2436 C CA . SER A 1 317 ? 14.964 2.493 4.443 1.00 96.69 317 SER A CA 1
ATOM 2437 C C . SER A 1 317 ? 15.886 3.467 3.709 1.00 96.69 317 SER A C 1
ATOM 2439 O O . SER A 1 317 ? 16.601 3.086 2.790 1.00 96.69 317 SER A O 1
ATOM 2441 N N . GLU A 1 318 ? 15.870 4.739 4.093 1.00 96.12 318 GLU A N 1
ATOM 2442 C CA . GLU A 1 318 ? 16.631 5.838 3.486 1.00 96.12 318 GLU A CA 1
ATOM 2443 C C . GLU A 1 318 ? 16.345 6.109 1.998 1.00 96.12 318 GLU A C 1
ATOM 2445 O O . GLU A 1 318 ? 17.027 6.936 1.385 1.00 96.12 318 GLU A O 1
ATOM 2450 N N . ALA A 1 319 ? 15.335 5.461 1.409 1.00 97.25 319 ALA A N 1
ATOM 2451 C CA . ALA A 1 319 ? 14.967 5.673 0.017 1.00 97.25 319 ALA A CA 1
ATOM 2452 C C . ALA A 1 319 ? 14.372 7.074 -0.215 1.00 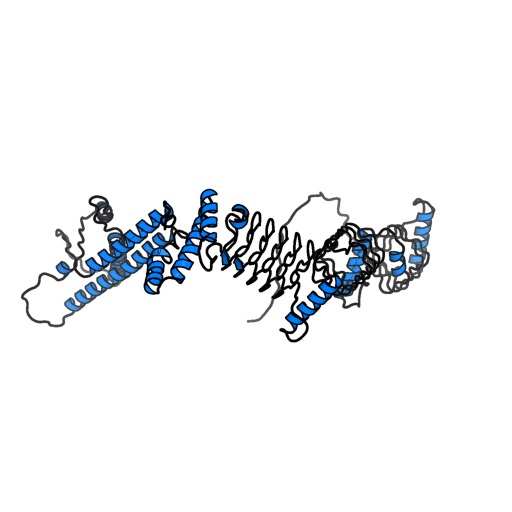97.25 319 ALA A C 1
ATOM 2454 O O . ALA A 1 319 ? 13.782 7.697 0.674 1.00 97.25 319 ALA A O 1
ATOM 2455 N N . ASN A 1 320 ? 14.509 7.573 -1.440 1.00 96.69 320 ASN A N 1
ATOM 2456 C CA . ASN A 1 320 ? 13.904 8.826 -1.875 1.00 96.69 320 ASN A CA 1
ATOM 2457 C C . ASN A 1 320 ? 12.652 8.536 -2.713 1.00 96.69 320 ASN A C 1
ATOM 2459 O O . ASN A 1 320 ? 12.781 8.069 -3.838 1.00 96.69 320 ASN A O 1
ATOM 2463 N N . LEU A 1 321 ? 11.464 8.835 -2.193 1.00 95.94 321 LEU A N 1
ATOM 2464 C CA . LEU A 1 321 ? 10.172 8.680 -2.872 1.00 95.94 321 LEU A CA 1
ATOM 2465 C C . LEU A 1 321 ? 9.533 10.039 -3.191 1.00 95.94 321 LEU A C 1
ATOM 2467 O O . LEU A 1 321 ? 8.317 10.129 -3.354 1.00 95.94 321 LEU A O 1
ATOM 2471 N N . THR A 1 322 ? 10.323 11.113 -3.287 1.00 93.00 322 THR A N 1
ATOM 2472 C CA . THR A 1 322 ? 9.762 12.444 -3.537 1.00 93.00 322 THR A CA 1
ATOM 2473 C C . THR A 1 322 ? 8.960 12.483 -4.836 1.00 93.00 322 THR A C 1
ATOM 2475 O O . THR A 1 322 ? 9.432 12.063 -5.892 1.00 93.00 322 THR A O 1
ATOM 2478 N N . GLY A 1 323 ? 7.710 12.943 -4.764 1.00 87.56 323 GLY A N 1
ATOM 2479 C CA . GLY A 1 323 ? 6.800 12.974 -5.916 1.00 87.56 323 GLY A CA 1
ATOM 2480 C C . GLY A 1 323 ? 6.425 11.604 -6.503 1.00 87.56 323 GLY A C 1
ATOM 2481 O O . GLY A 1 323 ? 5.867 11.556 -7.599 1.00 87.56 323 GLY A O 1
ATOM 2482 N N . ALA A 1 324 ? 6.747 10.490 -5.838 1.00 94.25 324 ALA A N 1
ATOM 2483 C CA . ALA A 1 324 ? 6.386 9.159 -6.315 1.00 94.25 324 ALA A CA 1
ATOM 2484 C C . ALA A 1 324 ? 4.870 8.921 -6.217 1.00 94.25 324 ALA A C 1
ATOM 2486 O O . ALA A 1 324 ? 4.198 9.400 -5.298 1.00 94.25 324 ALA A O 1
ATOM 2487 N N . ILE A 1 325 ? 4.324 8.145 -7.155 1.00 89.31 325 ILE A N 1
ATOM 2488 C CA . ILE A 1 325 ? 2.888 7.851 -7.220 1.00 89.31 325 ILE A CA 1
ATOM 2489 C C . ILE A 1 325 ? 2.651 6.415 -6.749 1.00 89.31 325 ILE A C 1
ATOM 2491 O O . ILE A 1 325 ? 2.875 5.475 -7.504 1.00 89.31 325 ILE A O 1
ATOM 2495 N N . LEU A 1 326 ? 2.163 6.251 -5.521 1.00 95.75 326 LEU A N 1
ATOM 2496 C CA . LEU A 1 326 ? 1.903 4.977 -4.835 1.00 95.75 326 LEU A CA 1
ATOM 2497 C C . LEU A 1 326 ? 0.402 4.654 -4.735 1.00 95.75 326 LEU A C 1
ATOM 2499 O O . LEU A 1 326 ? -0.000 3.835 -3.914 1.00 95.75 326 LEU A O 1
ATOM 2503 N N . ASN A 1 327 ? -0.451 5.292 -5.542 1.00 89.06 327 ASN A N 1
ATOM 2504 C CA . ASN A 1 327 ? -1.894 5.053 -5.462 1.00 89.06 327 ASN A CA 1
ATOM 2505 C C . ASN A 1 327 ? -2.225 3.568 -5.682 1.00 89.06 327 ASN A C 1
ATOM 2507 O O . ASN A 1 327 ? -1.703 2.947 -6.614 1.00 89.06 327 ASN A O 1
ATOM 2511 N N . ASP A 1 328 ? -3.102 3.018 -4.845 1.00 92.50 328 ASP A N 1
ATOM 2512 C CA . ASP A 1 328 ? -3.469 1.595 -4.816 1.00 92.50 328 ASP A CA 1
ATOM 2513 C C . ASP A 1 328 ? -2.289 0.620 -4.598 1.00 92.50 328 ASP A C 1
ATOM 2515 O O . ASP A 1 328 ? -2.441 -0.581 -4.827 1.00 92.50 328 ASP A O 1
ATOM 2519 N N . ALA A 1 329 ? -1.102 1.096 -4.206 1.00 96.81 329 ALA A N 1
ATOM 2520 C CA . ALA A 1 329 ? 0.028 0.222 -3.901 1.00 96.81 329 ALA A CA 1
ATOM 2521 C C . ALA A 1 329 ? -0.191 -0.528 -2.579 1.00 96.81 329 ALA A C 1
ATOM 2523 O O . ALA A 1 329 ? -0.875 -0.042 -1.677 1.00 96.81 329 ALA A O 1
ATOM 2524 N N . ILE A 1 330 ? 0.421 -1.702 -2.451 1.00 98.50 330 ILE A N 1
ATOM 2525 C CA . ILE A 1 330 ? 0.378 -2.513 -1.232 1.00 98.50 330 ILE A CA 1
ATOM 2526 C C . ILE A 1 330 ? 1.712 -2.334 -0.508 1.00 98.50 330 ILE A C 1
ATOM 2528 O O . ILE A 1 330 ? 2.731 -2.819 -0.982 1.00 98.50 330 ILE A O 1
ATOM 2532 N N . LEU A 1 331 ? 1.718 -1.637 0.626 1.00 97.94 331 LEU A N 1
ATOM 2533 C CA . LEU A 1 331 ? 2.888 -1.372 1.473 1.00 97.94 331 LEU A CA 1
ATOM 2534 C C . LEU A 1 331 ? 2.834 -2.151 2.798 1.00 97.94 331 LEU A C 1
ATOM 2536 O O . LEU A 1 331 ? 3.399 -1.726 3.810 1.00 97.94 331 LEU A O 1
ATOM 2540 N N . ASN A 1 332 ? 2.192 -3.314 2.806 1.00 98.06 332 ASN A N 1
ATOM 2541 C CA . ASN A 1 332 ? 2.002 -4.094 4.026 1.00 98.06 332 ASN A CA 1
ATOM 2542 C C . ASN A 1 332 ? 3.354 -4.508 4.622 1.00 98.06 332 ASN A C 1
ATOM 2544 O O . ASN A 1 332 ? 4.196 -5.050 3.912 1.00 98.06 332 ASN A O 1
ATOM 2548 N N . GLU A 1 333 ? 3.582 -4.242 5.909 1.00 97.56 333 GLU A N 1
ATOM 2549 C CA . GLU A 1 333 ? 4.844 -4.539 6.614 1.00 97.56 333 GLU A CA 1
ATOM 2550 C C . GLU A 1 333 ? 6.101 -3.928 5.953 1.00 97.56 333 GLU A C 1
ATOM 2552 O O . GLU A 1 333 ? 7.219 -4.405 6.143 1.00 97.56 333 GLU A O 1
ATOM 2557 N N . THR A 1 334 ? 5.938 -2.871 5.153 1.00 98.00 334 THR A N 1
ATOM 2558 C CA . THR A 1 334 ? 7.054 -2.199 4.468 1.00 98.00 334 THR A CA 1
ATOM 2559 C C . THR A 1 334 ? 7.864 -1.355 5.443 1.00 98.00 334 THR A C 1
ATOM 2561 O O . THR A 1 334 ? 7.304 -0.720 6.339 1.00 98.00 334 THR A O 1
ATOM 2564 N N . VAL A 1 335 ? 9.182 -1.300 5.254 1.00 97.75 335 VAL A N 1
ATOM 2565 C CA . VAL A 1 335 ? 10.084 -0.497 6.090 1.00 97.75 335 VAL A CA 1
ATOM 2566 C C . VAL A 1 335 ? 10.288 0.888 5.475 1.00 97.75 335 VAL A C 1
ATOM 2568 O O . VAL A 1 335 ? 10.975 1.019 4.469 1.00 97.75 335 VAL A O 1
ATOM 2571 N N . LEU A 1 336 ? 9.709 1.927 6.081 1.00 95.19 336 LEU A N 1
ATOM 2572 C CA . LEU A 1 336 ? 9.786 3.338 5.669 1.00 95.19 336 LEU A CA 1
ATOM 2573 C C . LEU A 1 336 ? 10.589 4.170 6.689 1.00 95.19 336 LEU A C 1
ATOM 2575 O O . LEU A 1 336 ? 10.115 5.177 7.225 1.00 95.19 336 LEU A O 1
ATOM 2579 N N . ILE A 1 337 ? 11.802 3.715 7.011 1.00 94.06 337 ILE A N 1
ATOM 2580 C CA . ILE A 1 337 ? 12.684 4.359 7.998 1.00 94.06 337 ILE A CA 1
ATOM 2581 C C . ILE A 1 337 ? 13.655 5.293 7.284 1.00 94.06 337 ILE A C 1
ATOM 2583 O O . ILE A 1 337 ? 14.394 4.880 6.404 1.00 94.06 337 ILE A O 1
ATOM 2587 N N . GLY A 1 338 ? 13.694 6.569 7.647 1.00 93.06 338 GLY A N 1
ATOM 2588 C CA . GLY A 1 338 ? 14.543 7.576 7.012 1.00 93.06 338 GLY A CA 1
ATOM 2589 C C . GLY A 1 338 ? 14.171 7.885 5.555 1.00 93.06 338 GLY A C 1
ATOM 2590 O O . GLY A 1 338 ? 14.949 8.538 4.853 1.00 93.06 338 GLY A O 1
ATOM 2591 N N . THR A 1 339 ? 13.013 7.414 5.094 1.00 94.06 339 THR A N 1
ATOM 2592 C CA . THR A 1 339 ? 12.506 7.609 3.734 1.00 94.06 339 THR A CA 1
ATOM 2593 C C . THR A 1 339 ? 12.039 9.056 3.539 1.00 94.06 339 THR A C 1
ATOM 2595 O O . THR A 1 339 ? 11.413 9.630 4.431 1.00 94.06 339 THR A O 1
ATOM 2598 N N . ASP A 1 340 ? 12.339 9.662 2.385 1.00 94.31 340 ASP A N 1
ATOM 2599 C CA . ASP A 1 340 ? 11.785 10.973 2.006 1.00 94.31 340 ASP A CA 1
ATOM 2600 C C . ASP A 1 340 ? 10.498 10.765 1.199 1.00 94.31 340 ASP A C 1
ATOM 2602 O O . ASP A 1 340 ? 10.541 10.234 0.090 1.00 94.31 340 ASP A O 1
ATOM 2606 N N . LEU A 1 341 ? 9.360 11.166 1.766 1.00 92.19 341 LEU A N 1
ATOM 2607 C CA . LEU A 1 341 ? 8.032 11.014 1.162 1.00 92.19 341 LEU A CA 1
ATOM 2608 C C . LEU A 1 341 ? 7.442 12.346 0.681 1.00 92.19 341 LEU A C 1
ATOM 2610 O O . LEU A 1 341 ? 6.245 12.424 0.402 1.00 92.19 341 LEU A O 1
ATOM 2614 N N . THR A 1 342 ? 8.247 13.410 0.599 1.00 90.62 342 THR A N 1
ATOM 2615 C CA . THR A 1 342 ? 7.753 14.750 0.246 1.00 90.62 342 THR A CA 1
ATOM 2616 C C . THR A 1 342 ? 7.043 14.721 -1.116 1.00 90.62 342 THR A C 1
ATOM 2618 O O . THR A 1 342 ? 7.634 14.341 -2.127 1.00 90.62 342 THR A O 1
ATOM 2621 N N . GLY A 1 343 ? 5.768 15.116 -1.164 1.00 86.88 343 GLY A N 1
ATOM 2622 C CA . GLY A 1 343 ? 4.963 15.116 -2.396 1.00 86.88 343 GLY A CA 1
ATOM 2623 C C . GLY A 1 343 ? 4.562 13.731 -2.925 1.00 86.88 343 GLY A C 1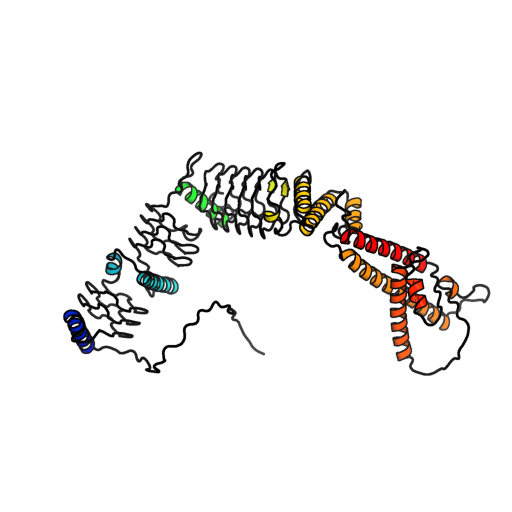
ATOM 2624 O O . GLY A 1 343 ? 4.018 13.642 -4.023 1.00 86.88 343 GLY A O 1
ATOM 2625 N N . ALA A 1 344 ? 4.833 12.647 -2.192 1.00 91.81 344 ALA A N 1
ATOM 2626 C CA . ALA A 1 344 ? 4.391 11.312 -2.581 1.00 91.81 344 ALA A CA 1
ATOM 2627 C C . ALA A 1 344 ? 2.869 11.151 -2.407 1.00 91.81 344 ALA A C 1
ATOM 2629 O O . ALA A 1 344 ? 2.275 11.652 -1.448 1.00 91.81 344 ALA A O 1
ATOM 2630 N N . LEU A 1 345 ? 2.239 10.424 -3.330 1.00 86.88 345 LEU A N 1
ATOM 2631 C CA . LEU A 1 345 ? 0.791 10.204 -3.357 1.00 86.88 345 LEU A CA 1
ATOM 2632 C C . LEU A 1 345 ? 0.461 8.758 -2.980 1.00 86.88 345 LEU A C 1
ATOM 2634 O O . LEU A 1 345 ? 0.895 7.842 -3.666 1.00 86.88 345 LEU A O 1
ATOM 2638 N N . PHE A 1 346 ? -0.332 8.555 -1.928 1.00 91.69 346 PHE A N 1
ATOM 2639 C CA . PHE A 1 346 ? -0.690 7.252 -1.347 1.00 91.69 346 PHE A CA 1
ATOM 2640 C C . PHE A 1 346 ? -2.202 6.989 -1.400 1.00 91.69 346 PHE A C 1
ATOM 2642 O O . PHE A 1 346 ? -2.758 6.310 -0.535 1.00 91.69 346 PHE A O 1
ATOM 2649 N N . PHE A 1 347 ? -2.908 7.554 -2.379 1.00 88.00 347 PHE A N 1
ATOM 2650 C CA . PHE A 1 347 ? -4.362 7.430 -2.428 1.00 88.00 347 PHE A CA 1
ATOM 2651 C C . PHE A 1 347 ? -4.771 5.951 -2.524 1.00 88.00 347 PHE A C 1
ATOM 2653 O O . PHE A 1 347 ? -4.311 5.251 -3.424 1.00 88.00 347 PHE A O 1
ATOM 2660 N N . ASP A 1 348 ? -5.604 5.474 -1.595 1.00 91.88 348 ASP A N 1
ATOM 2661 C CA . ASP A 1 348 ? -6.040 4.073 -1.498 1.00 91.88 348 ASP A CA 1
ATOM 2662 C C . ASP A 1 348 ? -4.919 3.024 -1.329 1.00 91.88 348 ASP A C 1
ATOM 2664 O O . ASP A 1 348 ? -5.190 1.819 -1.419 1.00 91.88 348 ASP A O 1
ATOM 2668 N N . ALA A 1 349 ? -3.688 3.458 -1.036 1.00 96.38 349 ALA A N 1
ATOM 2669 C CA . ALA A 1 349 ? -2.569 2.570 -0.741 1.00 96.38 349 ALA A CA 1
ATOM 2670 C C . ALA A 1 349 ? -2.791 1.836 0.588 1.00 96.38 349 ALA A C 1
ATOM 2672 O O . ALA A 1 349 ? -3.299 2.424 1.543 1.00 96.38 349 ALA A O 1
ATOM 2673 N N . ASP A 1 350 ? -2.416 0.563 0.661 1.00 97.94 350 ASP A N 1
ATOM 2674 C CA . ASP A 1 350 ? -2.518 -0.237 1.883 1.00 97.94 350 ASP A CA 1
ATOM 2675 C C . ASP A 1 350 ? -1.224 -0.124 2.691 1.00 97.94 350 ASP A C 1
ATOM 2677 O O . ASP A 1 350 ? -0.164 -0.490 2.202 1.00 97.94 350 ASP A O 1
ATOM 2681 N N . VAL A 1 351 ? -1.287 0.420 3.905 1.00 97.00 351 VAL A N 1
ATOM 2682 C CA . VAL A 1 351 ? -0.115 0.629 4.779 1.00 97.00 351 VAL A CA 1
ATOM 2683 C C . VAL A 1 351 ? -0.157 -0.259 6.023 1.00 97.00 351 VAL A C 1
ATOM 2685 O O . VAL A 1 351 ? 0.450 0.065 7.046 1.00 97.00 351 VAL A O 1
ATOM 2688 N N . PHE A 1 352 ? -0.886 -1.374 5.955 1.00 97.69 352 PHE A N 1
ATOM 2689 C CA . PHE A 1 352 ? -1.056 -2.309 7.062 1.00 97.69 352 PHE A CA 1
ATOM 2690 C C . PHE A 1 352 ? 0.293 -2.709 7.682 1.00 97.69 352 PHE A C 1
ATOM 2692 O O . PHE A 1 352 ? 1.148 -3.295 7.019 1.00 97.69 352 PHE A O 1
ATOM 2699 N N . HIS A 1 353 ? 0.510 -2.376 8.957 1.00 96.75 353 HIS A N 1
ATOM 2700 C CA . HIS A 1 353 ? 1.758 -2.642 9.686 1.00 96.75 353 HIS A CA 1
ATOM 2701 C C . HIS A 1 353 ? 3.046 -2.084 9.058 1.00 96.75 353 HIS A C 1
ATOM 2703 O O . HIS A 1 353 ? 4.139 -2.513 9.435 1.00 96.75 353 HIS A O 1
ATOM 2709 N N . ALA A 1 354 ? 2.955 -1.099 8.161 1.00 96.94 354 ALA A N 1
ATOM 2710 C CA . ALA A 1 354 ? 4.131 -0.401 7.654 1.00 96.94 354 ALA A CA 1
ATOM 2711 C C . ALA A 1 354 ? 4.898 0.273 8.807 1.00 96.94 354 ALA A C 1
ATOM 2713 O O . ALA A 1 354 ? 4.300 0.920 9.673 1.00 96.94 354 ALA A O 1
ATOM 2714 N N . LEU A 1 355 ? 6.223 0.116 8.826 1.00 96.19 355 LEU A N 1
ATOM 2715 C CA . LEU A 1 355 ? 7.109 0.747 9.802 1.00 96.19 355 LEU A CA 1
ATOM 2716 C C . LEU A 1 355 ? 7.455 2.154 9.326 1.00 96.19 355 LEU A C 1
ATOM 2718 O O . LEU A 1 355 ? 8.202 2.307 8.367 1.00 96.19 355 LEU A O 1
ATOM 2722 N N . TYR A 1 356 ? 6.930 3.174 9.994 1.00 94.31 356 TYR A N 1
ATOM 2723 C CA . TYR A 1 356 ? 7.027 4.564 9.562 1.00 94.31 356 TYR A CA 1
ATOM 2724 C C . TYR A 1 356 ? 7.867 5.406 10.528 1.00 94.31 356 TYR A C 1
ATOM 2726 O O . TYR A 1 356 ? 7.423 5.761 11.622 1.00 94.31 356 TYR A O 1
ATOM 2734 N N . GLU A 1 357 ? 9.079 5.765 10.104 1.00 92.00 357 GLU A N 1
ATOM 2735 C CA . GLU A 1 357 ? 9.978 6.671 10.831 1.00 92.00 357 GLU A CA 1
ATOM 2736 C C . GLU A 1 357 ? 10.713 7.574 9.818 1.00 92.00 357 GLU A C 1
ATOM 2738 O O . GLU A 1 357 ? 11.875 7.320 9.514 1.00 92.00 357 GLU A O 1
ATOM 2743 N N . PRO A 1 358 ? 10.061 8.600 9.234 1.00 85.31 358 PRO A N 1
ATOM 2744 C CA . PRO A 1 358 ? 10.641 9.430 8.179 1.00 85.31 358 PRO A CA 1
ATOM 2745 C C . PRO A 1 358 ? 11.795 10.300 8.697 1.00 85.31 358 PRO A C 1
ATOM 2747 O O . PRO A 1 358 ? 11.992 10.473 9.903 1.00 85.31 358 PRO A O 1
ATOM 2750 N N . LYS A 1 359 ? 12.552 10.898 7.768 1.00 82.62 359 LYS A N 1
ATOM 2751 C CA . LYS A 1 359 ? 13.524 11.945 8.123 1.00 82.62 359 LYS A CA 1
ATOM 2752 C C . LYS A 1 359 ? 12.801 13.146 8.762 1.00 82.62 359 LYS A C 1
ATOM 2754 O O . LYS A 1 359 ? 11.709 13.487 8.302 1.00 82.62 359 LYS A O 1
ATOM 2759 N N . PRO A 1 360 ? 13.407 13.815 9.763 1.00 80.19 360 PRO A N 1
ATOM 2760 C CA . PRO A 1 360 ? 12.838 15.031 10.343 1.00 80.19 360 PRO A CA 1
ATOM 2761 C C . PRO A 1 360 ? 12.508 16.056 9.253 1.00 80.19 360 PRO A C 1
ATOM 2763 O O . PRO A 1 360 ? 13.296 16.217 8.319 1.00 80.19 360 PRO A O 1
ATOM 2766 N N . GLU A 1 361 ? 11.356 16.722 9.363 1.00 79.56 361 GLU A N 1
ATOM 2767 C CA . GLU A 1 361 ? 10.874 17.748 8.417 1.00 79.56 361 GLU A CA 1
ATOM 2768 C C . GLU A 1 361 ? 10.566 17.239 6.991 1.00 79.56 361 GLU A C 1
ATOM 2770 O O . GLU A 1 361 ? 10.223 18.026 6.107 1.00 79.56 361 GLU A O 1
ATOM 2775 N N . LYS A 1 362 ? 10.659 15.926 6.739 1.00 84.06 362 LYS A N 1
ATOM 2776 C CA . LYS A 1 362 ? 10.394 15.292 5.434 1.00 84.06 362 LYS A CA 1
ATOM 2777 C C . LYS A 1 362 ? 9.100 14.489 5.446 1.00 84.06 362 LYS A C 1
ATOM 2779 O O . LYS A 1 362 ? 9.070 13.306 5.102 1.00 84.06 362 LYS A O 1
ATOM 2784 N N . LEU A 1 363 ? 8.024 15.148 5.861 1.00 81.31 363 LEU A N 1
ATOM 2785 C CA . LEU A 1 363 ? 6.698 14.548 5.888 1.00 81.31 363 LEU A CA 1
ATOM 2786 C C . LEU A 1 363 ? 6.071 14.455 4.486 1.00 81.31 363 LEU A C 1
ATOM 2788 O O . LEU A 1 363 ? 6.295 15.329 3.642 1.00 81.31 363 LEU A O 1
ATOM 2792 N N . PRO A 1 364 ? 5.237 13.429 4.239 1.00 85.31 364 PRO A N 1
ATOM 2793 C CA . PRO A 1 364 ? 4.380 13.390 3.066 1.00 85.31 364 PRO A CA 1
ATOM 2794 C C . PRO A 1 364 ? 3.351 14.522 3.097 1.00 85.31 364 PRO A C 1
ATOM 2796 O O . PRO A 1 364 ? 2.974 15.033 4.155 1.00 85.31 364 PRO A O 1
ATOM 2799 N N . GLU A 1 365 ? 2.835 14.880 1.922 1.00 84.50 365 GLU A N 1
ATOM 2800 C CA . GLU A 1 365 ? 1.697 15.790 1.850 1.00 84.50 365 GLU A CA 1
ATOM 2801 C C . GLU A 1 365 ? 0.472 15.147 2.504 1.00 84.50 365 GLU A C 1
ATOM 2803 O O . GLU A 1 365 ? 0.070 14.037 2.148 1.00 84.50 365 GLU A O 1
ATOM 2808 N N . ILE A 1 366 ? -0.160 15.867 3.436 1.00 87.69 366 ILE A N 1
ATOM 2809 C CA . ILE A 1 366 ? -1.278 15.342 4.232 1.00 87.69 366 ILE A CA 1
ATOM 2810 C C . ILE A 1 366 ? -2.403 14.776 3.358 1.00 87.69 366 ILE A C 1
ATOM 2812 O O . ILE A 1 366 ? -2.924 13.707 3.651 1.00 87.69 366 ILE A O 1
ATOM 2816 N N . TYR A 1 367 ? -2.743 15.426 2.244 1.00 83.06 367 TYR A N 1
ATOM 2817 C CA . TYR A 1 367 ? -3.797 14.951 1.343 1.00 83.06 367 TYR A CA 1
ATOM 2818 C C . TYR A 1 367 ? -3.376 13.730 0.522 1.00 83.06 367 TYR A C 1
ATOM 2820 O O . TYR A 1 367 ? -4.238 12.939 0.142 1.00 83.06 367 TYR A O 1
ATOM 2828 N N . GLY A 1 368 ? -2.072 13.555 0.289 1.00 79.44 368 GLY A N 1
ATOM 2829 C CA . GLY A 1 368 ? -1.520 12.392 -0.396 1.00 79.44 368 GLY A CA 1
ATOM 2830 C C . GLY A 1 368 ? -1.689 11.111 0.417 1.00 79.44 368 GLY A C 1
ATOM 2831 O O . GLY A 1 368 ? -1.950 10.066 -0.168 1.00 79.44 368 GLY A O 1
ATOM 2832 N N . ILE A 1 369 ? -1.603 11.195 1.749 1.00 90.12 369 ILE A N 1
ATOM 2833 C CA . ILE A 1 369 ? -1.659 10.035 2.655 1.00 90.12 369 ILE A CA 1
ATOM 2834 C C . ILE A 1 369 ? -2.966 9.905 3.447 1.00 90.12 369 ILE A C 1
ATOM 2836 O O . ILE A 1 369 ? -3.279 8.819 3.921 1.00 90.12 369 ILE A O 1
ATOM 2840 N N . ALA A 1 370 ? -3.788 10.955 3.540 1.00 89.94 370 ALA A N 1
ATOM 2841 C CA . ALA A 1 370 ? -5.033 10.948 4.321 1.00 89.94 370 ALA A CA 1
ATOM 2842 C C . ALA A 1 370 ? -6.049 9.859 3.930 1.00 89.94 370 ALA A C 1
ATOM 2844 O O . ALA A 1 370 ? -6.939 9.541 4.720 1.00 89.94 370 ALA A O 1
ATOM 2845 N N . TYR A 1 371 ? -5.952 9.333 2.709 1.00 89.88 371 TYR A N 1
ATOM 2846 C CA . TYR A 1 371 ? -6.849 8.313 2.162 1.00 89.88 371 TYR A CA 1
ATOM 2847 C C . TYR A 1 371 ? -6.180 6.941 2.012 1.00 89.88 371 TYR A C 1
ATOM 2849 O O . TYR A 1 371 ? -6.730 6.070 1.343 1.00 89.88 371 TYR A O 1
ATOM 2857 N N . ALA A 1 372 ? -5.006 6.734 2.611 1.00 95.12 372 ALA A N 1
ATOM 2858 C CA . ALA A 1 372 ? -4.422 5.403 2.708 1.00 95.12 372 ALA A CA 1
ATOM 2859 C C . ALA A 1 372 ? -5.284 4.500 3.615 1.00 95.12 372 ALA A C 1
ATOM 2861 O O . ALA A 1 372 ? -5.974 4.960 4.529 1.00 95.12 372 ALA A O 1
ATOM 2862 N N . LYS A 1 373 ? -5.262 3.196 3.350 1.00 96.25 373 LYS A N 1
ATOM 2863 C CA . LYS A 1 373 ? -5.969 2.165 4.119 1.00 96.25 373 LYS A CA 1
ATOM 2864 C C . LYS A 1 373 ? -5.088 1.687 5.269 1.00 96.25 373 LYS A C 1
ATOM 2866 O O . LYS A 1 373 ? -3.883 1.573 5.098 1.00 96.25 373 LYS A O 1
ATOM 2871 N N . HIS A 1 374 ? -5.696 1.373 6.413 1.00 96.69 374 HIS A N 1
ATOM 2872 C CA . HIS A 1 374 ? -5.009 0.864 7.611 1.00 96.69 374 HIS A CA 1
ATOM 2873 C C . HIS A 1 374 ? -3.958 1.819 8.210 1.00 96.69 374 HIS A C 1
ATOM 2875 O O . HIS A 1 374 ? -2.976 1.380 8.808 1.00 96.69 374 HIS A O 1
ATOM 2881 N N . ILE A 1 375 ? -4.171 3.139 8.106 1.00 95.50 375 ILE A N 1
ATOM 2882 C CA . ILE A 1 375 ? -3.350 4.150 8.807 1.00 95.50 375 ILE A CA 1
ATOM 2883 C C . ILE A 1 375 ? -3.358 3.903 10.325 1.00 95.50 375 ILE A C 1
ATOM 2885 O O . ILE A 1 375 ? -2.362 4.134 11.008 1.00 95.50 375 ILE A O 1
ATOM 2889 N N . ASP A 1 376 ? -4.473 3.396 10.853 1.00 95.50 376 ASP A N 1
ATOM 2890 C CA . ASP A 1 376 ? -4.651 3.030 12.255 1.00 95.50 376 ASP A CA 1
ATOM 2891 C C . ASP A 1 376 ? -3.829 1.807 12.699 1.00 95.50 376 ASP A C 1
ATOM 2893 O O . ASP A 1 376 ? -3.747 1.533 13.896 1.00 95.50 376 ASP A O 1
ATOM 2897 N N . GLU A 1 377 ? -3.175 1.112 11.766 1.00 95.94 377 GLU A N 1
ATOM 2898 C CA . GLU A 1 377 ? -2.367 -0.086 12.025 1.00 95.94 377 GLU A CA 1
ATOM 2899 C C . GLU A 1 377 ? -0.883 0.086 11.654 1.00 95.94 377 GLU A C 1
ATOM 2901 O O . GLU A 1 377 ? -0.124 -0.888 11.665 1.00 95.94 377 GLU A O 1
ATOM 2906 N N . MET A 1 378 ? -0.453 1.315 11.343 1.00 95.88 378 MET A N 1
ATOM 2907 C CA . MET A 1 378 ? 0.960 1.653 11.152 1.00 95.88 378 MET A CA 1
ATOM 2908 C C . MET A 1 378 ? 1.775 1.444 12.436 1.00 95.88 378 MET A C 1
ATOM 2910 O O . MET A 1 378 ? 1.290 1.646 13.549 1.00 95.88 378 MET A O 1
ATOM 2914 N N . ASN A 1 379 ? 3.053 1.109 12.272 1.00 95.00 379 ASN A N 1
ATOM 2915 C CA . ASN A 1 379 ? 3.976 0.816 13.363 1.00 95.00 379 ASN A CA 1
ATOM 2916 C C . ASN A 1 379 ? 5.236 1.697 13.308 1.00 95.00 379 ASN A C 1
ATOM 2918 O O . ASN A 1 379 ? 5.507 2.391 12.333 1.00 95.00 379 ASN A O 1
ATOM 2922 N N . TYR A 1 380 ? 6.028 1.652 14.377 1.00 93.88 380 TYR A N 1
ATOM 2923 C CA . TYR A 1 380 ? 7.344 2.293 14.504 1.00 93.88 380 TYR A CA 1
ATOM 2924 C C . TYR A 1 380 ? 8.292 1.348 15.256 1.00 93.88 380 TYR A C 1
ATOM 2926 O O . TYR A 1 380 ? 7.832 0.365 15.838 1.00 93.88 380 TYR A O 1
ATOM 2934 N N . ILE A 1 381 ? 9.601 1.608 15.287 1.00 88.38 381 ILE A N 1
ATOM 2935 C CA . ILE A 1 381 ? 10.582 0.763 15.987 1.00 88.38 381 ILE A CA 1
ATOM 2936 C C . ILE A 1 381 ? 10.930 1.368 17.342 1.00 88.38 381 ILE A C 1
ATOM 2938 O O . ILE A 1 381 ? 10.560 0.812 18.376 1.00 88.38 381 ILE A O 1
ATOM 2942 N N . LEU A 1 382 ? 11.629 2.499 17.363 1.00 82.06 382 LEU A N 1
ATOM 2943 C CA . LEU A 1 382 ? 12.219 3.042 18.589 1.00 82.06 382 LEU A CA 1
ATOM 2944 C C . LEU A 1 382 ? 11.302 4.082 19.218 1.00 82.06 382 LEU A C 1
ATOM 2946 O O . LEU A 1 382 ? 10.930 3.960 20.385 1.00 82.06 382 LEU A O 1
ATOM 2950 N N . THR A 1 383 ? 10.905 5.080 18.432 1.00 86.38 383 THR A N 1
ATOM 2951 C CA . THR A 1 383 ? 10.133 6.227 18.920 1.00 86.38 383 THR A CA 1
ATOM 2952 C C . THR A 1 383 ? 8.970 6.535 17.983 1.00 86.38 383 THR A C 1
ATOM 2954 O O . THR A 1 383 ? 9.142 6.455 16.770 1.00 86.38 383 THR A O 1
ATOM 2957 N N . PRO A 1 384 ? 7.796 6.935 18.501 1.00 90.88 384 PRO A N 1
ATOM 2958 C CA . PRO A 1 384 ? 6.628 7.231 17.671 1.00 90.88 384 PRO A CA 1
ATOM 2959 C C . PRO A 1 384 ? 6.727 8.591 16.964 1.00 90.88 384 PRO A C 1
ATOM 2961 O O . PRO A 1 384 ? 5.710 9.103 16.507 1.00 90.88 384 PRO A O 1
ATOM 2964 N N . TYR A 1 385 ? 7.915 9.209 16.902 1.00 90.50 385 TYR A N 1
ATOM 2965 C CA . TYR A 1 385 ? 8.102 10.585 16.438 1.00 90.50 385 TYR A CA 1
ATOM 2966 C C . TYR A 1 385 ? 7.449 10.828 15.072 1.00 90.50 385 TYR A C 1
ATOM 2968 O O . TYR A 1 385 ? 6.646 11.747 14.946 1.00 90.50 385 TYR A O 1
ATOM 2976 N N . GLY A 1 386 ? 7.689 9.939 14.102 1.00 91.06 386 GLY A N 1
ATOM 2977 C CA . GLY A 1 386 ? 7.094 10.030 12.768 1.00 91.06 386 GLY A CA 1
ATOM 2978 C C . GLY A 1 386 ? 5.566 10.050 12.779 1.00 91.06 386 GLY A C 1
ATOM 2979 O O . GLY A 1 386 ? 4.945 10.920 12.169 1.00 91.06 386 GLY A O 1
ATOM 2980 N N . LEU A 1 387 ? 4.946 9.117 13.506 1.00 93.75 387 LEU A N 1
ATOM 2981 C CA . LEU A 1 387 ? 3.487 9.048 13.621 1.00 93.75 387 LEU A CA 1
ATOM 2982 C C . LEU A 1 387 ? 2.917 10.246 14.393 1.00 93.75 387 LEU A C 1
ATOM 2984 O O . LEU A 1 387 ? 1.838 10.730 14.059 1.00 93.75 387 LEU A O 1
ATOM 2988 N N . VAL A 1 388 ? 3.627 10.747 15.409 1.00 93.19 388 VAL A N 1
ATOM 2989 C CA . VAL A 1 388 ? 3.225 11.935 16.180 1.00 93.19 388 VAL A CA 1
ATOM 2990 C C . VAL A 1 388 ? 3.251 13.187 15.306 1.00 93.19 388 VAL A C 1
ATOM 2992 O O . VAL A 1 388 ? 2.310 13.980 15.360 1.00 93.19 388 VAL A O 1
ATOM 2995 N N . GLU A 1 389 ? 4.289 13.353 14.490 1.00 92.56 389 GLU A N 1
ATOM 2996 C CA . GLU A 1 389 ? 4.433 14.480 13.568 1.00 92.56 389 GLU A CA 1
ATOM 2997 C C . GLU A 1 389 ? 3.359 14.428 12.471 1.00 92.56 389 GLU A C 1
ATOM 2999 O O . GLU A 1 389 ? 2.667 15.416 12.228 1.00 92.56 389 GLU A O 1
ATOM 3004 N N . LEU A 1 390 ? 3.118 13.246 11.890 1.00 93.38 390 LEU A N 1
ATOM 3005 C CA . LEU A 1 390 ? 2.055 13.044 10.903 1.00 93.38 390 LEU A CA 1
ATOM 3006 C C . LEU A 1 390 ? 0.659 13.287 11.503 1.00 93.38 390 LEU A C 1
ATOM 3008 O O . LEU A 1 390 ? -0.195 13.920 10.879 1.00 93.38 390 LEU A O 1
ATOM 3012 N N . ARG A 1 391 ? 0.429 12.855 12.750 1.00 93.81 391 ARG A N 1
ATOM 3013 C CA . ARG A 1 391 ? -0.800 13.149 13.501 1.00 93.81 391 ARG A CA 1
ATOM 3014 C C . ARG A 1 391 ? -0.988 14.649 13.693 1.00 93.81 391 ARG A C 1
ATOM 3016 O O . ARG A 1 391 ? -2.102 15.141 13.517 1.00 93.81 391 ARG A O 1
ATOM 3023 N N . GLN A 1 392 ? 0.077 15.367 14.045 1.00 92.62 392 GLN A N 1
ATOM 3024 C CA . GLN A 1 392 ? 0.038 16.818 14.203 1.00 92.62 392 GLN A CA 1
ATOM 3025 C C . GLN A 1 392 ? -0.265 17.511 12.866 1.00 92.62 392 GLN A C 1
ATOM 3027 O O . GLN A 1 392 ? -1.131 18.380 12.816 1.00 92.62 392 GLN A O 1
ATOM 3032 N N . ALA A 1 393 ? 0.331 17.046 11.767 1.00 92.25 393 ALA A N 1
ATOM 3033 C CA . ALA A 1 393 ? 0.035 17.552 10.430 1.00 92.25 393 ALA A CA 1
ATOM 3034 C C . ALA A 1 393 ? -1.441 17.336 10.033 1.00 92.25 393 ALA A C 1
ATOM 3036 O O . ALA A 1 393 ? -2.086 18.246 9.508 1.00 92.25 393 ALA A O 1
ATOM 3037 N N . PHE A 1 394 ? -2.030 16.172 10.339 1.00 93.69 394 PHE A N 1
ATOM 3038 C CA . PHE A 1 394 ? -3.466 15.945 10.130 1.00 93.69 394 PHE A CA 1
ATOM 3039 C C . PHE A 1 394 ? -4.345 16.832 11.009 1.00 93.69 394 PHE A C 1
ATOM 3041 O O . PHE A 1 394 ? -5.374 17.330 10.543 1.00 93.69 394 PHE A O 1
ATOM 3048 N N . LYS A 1 395 ? -3.944 17.053 12.263 1.00 91.69 395 LYS A N 1
ATOM 3049 C CA . LYS A 1 395 ? -4.639 17.946 13.192 1.00 91.69 395 LYS A CA 1
ATOM 3050 C C . LYS A 1 395 ? -4.676 19.378 12.665 1.00 91.69 395 LYS A C 1
ATOM 3052 O O . LYS A 1 395 ? -5.753 19.979 12.641 1.00 91.69 395 LYS A O 1
ATOM 3057 N N . ASP A 1 396 ? -3.541 19.885 12.198 1.00 92.25 396 ASP A N 1
ATOM 3058 C CA . ASP A 1 396 ? -3.413 21.232 11.638 1.00 92.25 396 ASP A CA 1
ATOM 3059 C C . ASP A 1 396 ? -4.151 21.359 10.294 1.00 92.25 396 ASP A C 1
ATOM 3061 O O . ASP A 1 396 ? -4.760 22.390 10.008 1.00 92.25 396 ASP A O 1
ATOM 3065 N N . GLY A 1 397 ? -4.211 20.272 9.518 1.00 91.00 397 GLY A N 1
ATOM 3066 C CA . GLY A 1 397 ? -5.023 20.155 8.303 1.00 91.00 397 GLY A CA 1
ATOM 3067 C C . GLY A 1 397 ? -6.529 19.947 8.529 1.00 91.00 397 GLY A C 1
ATOM 3068 O O . GLY A 1 397 ? -7.284 19.871 7.562 1.00 91.00 397 GLY A O 1
ATOM 3069 N N . GLY A 1 398 ? -7.000 19.829 9.777 1.00 91.31 398 GLY A N 1
ATOM 3070 C CA . GLY A 1 398 ? -8.418 19.610 10.101 1.00 91.31 398 GLY A CA 1
ATOM 3071 C C . GLY A 1 398 ? -8.943 18.189 9.832 1.00 91.31 398 GLY A C 1
ATOM 3072 O O . GLY A 1 398 ? -10.152 17.949 9.917 1.00 91.31 398 GLY A O 1
ATOM 3073 N N . LEU A 1 399 ? -8.059 17.229 9.558 1.00 91.69 399 LEU A N 1
ATOM 3074 C CA . LEU A 1 399 ? -8.366 15.835 9.227 1.00 91.69 399 LEU A CA 1
ATOM 3075 C C . LEU A 1 399 ? -8.567 14.988 10.496 1.00 91.69 399 LEU A C 1
ATOM 3077 O O . LEU A 1 399 ? -7.761 14.134 10.863 1.00 91.69 399 LEU A O 1
ATOM 3081 N N . ARG A 1 400 ? -9.691 15.227 11.187 1.00 89.00 400 ARG A N 1
ATOM 3082 C CA . ARG A 1 400 ? -9.990 14.629 12.507 1.00 89.00 400 ARG A CA 1
ATOM 3083 C C . ARG A 1 400 ? -10.055 13.100 12.525 1.00 89.00 400 ARG A C 1
ATOM 3085 O O . ARG A 1 400 ? -9.827 12.501 13.573 1.00 89.00 400 ARG A O 1
ATOM 3092 N N . LYS A 1 401 ? -10.460 12.463 11.422 1.00 91.81 401 LYS A N 1
ATOM 3093 C CA . LYS A 1 401 ? -10.570 10.997 11.366 1.00 91.81 401 LYS A CA 1
ATOM 3094 C C . LYS A 1 401 ? -9.173 10.374 11.358 1.00 91.81 401 LYS A C 1
ATOM 3096 O O . LYS A 1 401 ? -8.889 9.542 12.211 1.00 91.81 401 LYS A O 1
ATOM 3101 N N . GLN A 1 402 ? -8.308 10.864 10.480 1.00 94.12 402 GLN A N 1
ATOM 3102 C CA . GLN A 1 402 ? -6.924 10.425 10.320 1.00 94.12 402 GLN A CA 1
ATOM 3103 C C . GLN A 1 402 ? -6.084 10.719 11.570 1.00 94.12 402 GLN A C 1
ATOM 3105 O O . GLN A 1 402 ? -5.300 9.886 12.015 1.00 94.12 402 GLN A O 1
ATOM 3110 N N . GLU A 1 403 ? -6.315 11.867 12.214 1.00 93.31 403 GLU A N 1
ATOM 3111 C CA . GLU A 1 403 ? -5.737 12.189 13.526 1.00 93.31 403 GLU A CA 1
ATOM 3112 C C . GLU A 1 403 ? -6.059 11.106 14.580 1.00 93.31 403 GLU A C 1
ATOM 3114 O O . GLU A 1 403 ? -5.184 10.678 15.339 1.00 93.31 403 GLU A O 1
ATOM 3119 N N . ARG A 1 404 ? -7.314 10.634 14.630 1.00 93.25 404 ARG A N 1
ATOM 3120 C CA . ARG A 1 404 ? -7.752 9.576 15.557 1.00 93.25 404 ARG A CA 1
ATOM 3121 C C . ARG A 1 404 ? -7.210 8.202 15.179 1.00 93.25 404 ARG A C 1
ATOM 3123 O O . ARG A 1 404 ? -6.880 7.438 16.080 1.00 93.25 404 ARG A O 1
ATOM 3130 N N . GLU A 1 405 ? -7.117 7.903 13.885 1.00 95.31 405 GLU A N 1
ATOM 3131 C CA . GLU A 1 405 ? -6.496 6.677 13.364 1.00 95.31 405 GLU A CA 1
ATOM 3132 C C . GLU A 1 405 ? -5.036 6.589 13.838 1.00 95.31 405 GLU A C 1
ATOM 3134 O O . GLU A 1 405 ? -4.670 5.625 14.506 1.00 95.31 405 GLU A O 1
ATOM 3139 N N . LEU A 1 406 ? -4.241 7.651 13.662 1.00 95.12 406 LEU A N 1
ATOM 3140 C CA . LEU A 1 406 ? -2.861 7.682 14.162 1.00 95.12 406 LEU A CA 1
ATOM 3141 C C . LEU A 1 406 ? -2.757 7.684 15.689 1.00 95.12 406 LEU A C 1
ATOM 3143 O O . LEU A 1 406 ? -1.853 7.066 16.248 1.00 95.12 406 LEU A O 1
ATOM 3147 N N . THR A 1 407 ? -3.678 8.348 16.391 1.00 95.00 407 THR A N 1
ATOM 3148 C CA . THR A 1 407 ? -3.717 8.290 17.864 1.00 95.00 407 THR A CA 1
ATOM 3149 C C . THR A 1 407 ? -3.933 6.859 18.353 1.00 95.00 407 THR A C 1
ATOM 3151 O O . THR A 1 407 ? -3.282 6.432 19.306 1.00 95.00 407 THR A O 1
ATOM 3154 N N . TYR A 1 408 ? -4.819 6.109 17.691 1.00 95.50 408 TYR A N 1
ATOM 3155 C CA . TYR A 1 408 ? -5.017 4.694 17.976 1.00 95.50 408 TYR A CA 1
ATOM 3156 C C . TYR A 1 408 ? -3.756 3.882 17.677 1.00 95.50 408 TYR A C 1
ATOM 3158 O O . TYR A 1 408 ? -3.324 3.155 18.567 1.00 95.50 408 TYR A O 1
ATOM 3166 N N . ALA A 1 409 ? -3.133 4.057 16.506 1.00 96.06 409 ALA A N 1
ATOM 3167 C CA . ALA A 1 409 ? -1.910 3.345 16.122 1.00 96.06 409 ALA A CA 1
ATOM 3168 C C . ALA A 1 409 ? -0.793 3.506 17.172 1.00 96.06 409 ALA A C 1
ATOM 3170 O O . ALA A 1 409 ? -0.254 2.523 17.685 1.00 96.06 409 ALA A O 1
ATOM 3171 N N . ILE A 1 410 ? -0.517 4.752 17.582 1.00 94.88 410 ILE A N 1
ATOM 3172 C CA . ILE A 1 410 ? 0.503 5.073 18.593 1.00 94.88 410 ILE A CA 1
ATOM 3173 C C . ILE A 1 410 ? 0.174 4.397 19.930 1.00 94.88 410 ILE A C 1
ATOM 3175 O O . ILE A 1 410 ? 1.001 3.674 20.485 1.00 94.88 410 ILE A O 1
ATOM 3179 N N . LYS A 1 411 ? -1.047 4.587 20.449 1.00 94.19 411 LYS A N 1
ATOM 3180 C CA . LYS A 1 411 ? -1.435 4.046 21.761 1.00 94.19 411 LYS A CA 1
ATOM 3181 C C . LYS A 1 411 ? -1.554 2.523 21.767 1.00 94.19 411 LYS A C 1
ATOM 3183 O O . LYS A 1 411 ? -1.253 1.895 22.782 1.00 94.19 411 LYS A O 1
ATOM 3188 N N . HIS A 1 412 ? -1.950 1.922 20.649 1.00 94.25 412 HIS A N 1
ATOM 3189 C CA . HIS A 1 412 ? -1.964 0.475 20.477 1.00 94.25 412 HIS A CA 1
ATOM 3190 C C . HIS A 1 412 ? -0.542 -0.099 20.556 1.00 94.25 412 HIS A C 1
ATOM 3192 O O . HIS A 1 412 ? -0.300 -1.031 21.326 1.00 94.25 412 HIS A O 1
ATOM 3198 N N . ALA A 1 413 ? 0.414 0.501 19.843 1.00 92.94 413 ALA A N 1
ATOM 3199 C CA . ALA A 1 413 ? 1.816 0.097 19.886 1.00 92.94 413 ALA A CA 1
ATOM 3200 C C . ALA A 1 413 ? 2.454 0.306 21.276 1.00 92.94 413 ALA A C 1
ATOM 3202 O O . ALA A 1 413 ? 3.135 -0.592 21.775 1.00 92.94 413 ALA A O 1
ATOM 3203 N N . GLU A 1 414 ? 2.191 1.435 21.948 1.00 92.12 414 GLU A N 1
ATOM 3204 C CA . GLU A 1 414 ? 2.624 1.679 23.336 1.00 92.12 414 GLU A CA 1
ATOM 3205 C C . GLU A 1 414 ? 2.085 0.603 24.291 1.00 92.12 414 GLU A C 1
ATOM 3207 O O . GLU A 1 414 ? 2.832 0.029 25.088 1.00 92.12 414 GLU A O 1
ATOM 3212 N N . ARG A 1 415 ? 0.797 0.258 24.166 1.00 93.81 415 ARG A N 1
ATOM 3213 C CA . ARG A 1 415 ? 0.164 -0.785 24.978 1.00 93.81 415 ARG A CA 1
ATOM 3214 C C . ARG A 1 415 ? 0.809 -2.153 24.759 1.00 93.81 415 ARG A C 1
ATOM 3216 O O . ARG A 1 415 ? 1.014 -2.884 25.731 1.00 93.81 415 ARG A O 1
ATOM 3223 N N . LEU A 1 416 ? 1.107 -2.527 23.516 1.00 92.12 416 LEU A N 1
ATOM 3224 C CA . LEU A 1 416 ? 1.759 -3.807 23.212 1.00 92.12 416 LEU A CA 1
ATOM 3225 C C . LEU A 1 416 ? 3.174 -3.904 23.803 1.00 92.12 416 LEU A C 1
ATOM 3227 O O . LEU A 1 416 ? 3.626 -5.006 24.104 1.00 92.12 416 LEU A O 1
ATOM 3231 N N . ARG A 1 417 ? 3.850 -2.768 24.004 1.00 90.69 417 ARG A N 1
ATOM 3232 C CA . ARG A 1 417 ? 5.186 -2.689 24.620 1.00 90.69 417 ARG A CA 1
ATOM 3233 C C . ARG A 1 417 ? 5.158 -2.588 26.147 1.00 90.69 417 ARG A C 1
ATOM 3235 O O . ARG A 1 417 ? 6.171 -2.855 26.788 1.00 90.69 417 ARG A O 1
ATOM 3242 N N . SER A 1 418 ? 4.028 -2.188 26.729 1.00 91.56 418 SER A N 1
ATOM 3243 C CA . SER A 1 418 ? 3.850 -2.088 28.183 1.00 91.56 418 SER A CA 1
ATOM 3244 C C . SER A 1 418 ? 3.822 -3.461 28.874 1.00 91.56 418 SER A C 1
ATOM 3246 O O . SER A 1 418 ? 3.582 -4.498 28.250 1.00 91.56 418 SER A O 1
ATOM 3248 N N . GLY A 1 419 ? 4.049 -3.486 30.191 1.00 94.81 419 GLY A N 1
ATOM 3249 C CA . GLY A 1 419 ? 3.985 -4.724 30.973 1.00 94.81 419 GLY A CA 1
ATOM 3250 C C . GLY A 1 419 ? 2.587 -5.356 30.954 1.00 94.81 419 GLY A C 1
ATOM 3251 O O . GLY A 1 419 ? 1.586 -4.662 30.811 1.00 94.81 419 GLY A O 1
ATOM 3252 N N . PHE A 1 420 ? 2.487 -6.675 31.160 1.00 93.44 420 PHE A N 1
ATOM 3253 C CA . PHE A 1 420 ? 1.222 -7.425 31.044 1.00 93.44 420 PHE A CA 1
ATOM 3254 C C . PHE A 1 420 ? 0.031 -6.798 31.798 1.00 93.44 420 PHE A C 1
ATOM 3256 O O . PHE A 1 420 ? -1.073 -6.716 31.253 1.00 93.44 420 PHE A O 1
ATOM 3263 N N . LEU A 1 421 ? 0.246 -6.344 33.039 1.00 93.81 421 LEU A N 1
ATOM 3264 C CA . LEU A 1 421 ? -0.803 -5.722 33.857 1.00 93.81 421 LEU A CA 1
ATOM 3265 C C . LEU A 1 421 ? -1.273 -4.386 33.275 1.00 93.81 421 LEU A C 1
ATOM 3267 O O . LEU A 1 421 ? -2.476 -4.152 33.174 1.00 93.81 421 LEU A O 1
ATOM 3271 N N . GLU A 1 422 ? -0.333 -3.535 32.872 1.00 94.19 422 GLU A N 1
ATOM 3272 C CA . GLU A 1 422 ? -0.622 -2.238 32.262 1.00 94.19 422 GLU A CA 1
ATOM 3273 C C . GLU A 1 422 ? -1.309 -2.418 30.907 1.00 94.19 422 GLU A C 1
ATOM 3275 O O . GLU A 1 422 ? -2.365 -1.836 30.674 1.00 94.19 422 GLU A O 1
ATOM 3280 N N . SER A 1 423 ? -0.795 -3.320 30.070 1.00 93.81 423 SER A N 1
ATOM 3281 C CA . SER A 1 423 ? -1.372 -3.663 28.772 1.00 93.81 423 SER A CA 1
ATOM 3282 C C . SER A 1 423 ? -2.818 -4.145 28.902 1.00 93.81 423 SER A C 1
ATOM 3284 O O . SER A 1 423 ? -3.701 -3.685 28.177 1.00 93.81 423 SER A O 1
ATOM 3286 N N . SER A 1 424 ? -3.089 -5.024 29.873 1.00 94.31 424 SER A N 1
ATOM 3287 C CA . SER A 1 424 ? -4.437 -5.535 30.148 1.00 94.31 424 SER A CA 1
ATOM 3288 C C . SER A 1 424 ? -5.379 -4.434 30.640 1.00 94.31 424 SER A C 1
ATOM 3290 O O . SER A 1 424 ? -6.534 -4.363 30.214 1.00 94.31 424 SER A O 1
ATOM 3292 N N . LEU A 1 425 ? -4.889 -3.556 31.520 1.00 94.62 425 LEU A N 1
ATOM 3293 C CA . LEU A 1 425 ? -5.662 -2.439 32.056 1.00 94.62 425 LEU A CA 1
ATOM 3294 C C . LEU A 1 425 ? -5.990 -1.409 30.968 1.00 94.62 425 LEU A C 1
ATOM 3296 O O . LEU A 1 425 ? -7.149 -1.027 30.824 1.00 94.62 425 LEU A O 1
ATOM 3300 N N . LEU A 1 426 ? -5.003 -1.008 30.168 1.00 94.56 426 LEU A N 1
ATOM 3301 C CA . LEU A 1 426 ? -5.168 -0.098 29.034 1.00 94.56 426 LEU A CA 1
ATOM 3302 C C . LEU A 1 426 ? -6.098 -0.680 27.965 1.00 94.56 426 LEU A C 1
ATOM 3304 O O . LEU A 1 426 ? -6.943 0.039 27.427 1.00 94.56 426 LEU A O 1
ATOM 3308 N N . TYR A 1 427 ? -6.002 -1.988 27.706 1.00 95.50 427 TYR A N 1
ATOM 3309 C CA . TYR A 1 427 ? -6.917 -2.675 26.803 1.00 95.50 427 TYR A CA 1
ATOM 3310 C C . TYR A 1 427 ? -8.364 -2.568 27.295 1.00 95.50 427 TYR A C 1
ATOM 3312 O O . TYR A 1 427 ? -9.238 -2.107 26.562 1.00 95.50 427 TYR A O 1
ATOM 3320 N N . ALA A 1 428 ? -8.613 -2.954 28.549 1.00 92.75 428 ALA A N 1
ATOM 3321 C CA . ALA A 1 428 ? -9.950 -2.954 29.132 1.00 92.75 428 ALA A CA 1
ATOM 3322 C C . ALA A 1 428 ? -10.530 -1.539 29.275 1.00 92.75 428 ALA A C 1
ATOM 3324 O O . ALA A 1 428 ? -11.726 -1.346 29.062 1.00 92.75 428 ALA A O 1
ATOM 3325 N N . MET A 1 429 ? -9.696 -0.558 29.631 1.00 91.81 429 MET A N 1
ATOM 3326 C CA . MET A 1 429 ? -10.123 0.822 29.847 1.00 91.81 429 MET A CA 1
ATOM 3327 C C . MET A 1 429 ? -10.319 1.578 28.537 1.00 91.81 429 MET A C 1
ATOM 3329 O O . MET A 1 429 ? -11.337 2.235 28.392 1.00 91.81 429 MET A O 1
ATOM 3333 N N . PHE A 1 430 ? -9.408 1.505 27.567 1.00 94.50 430 PHE A N 1
ATOM 3334 C CA . PHE A 1 430 ? -9.417 2.435 26.428 1.00 94.50 430 PHE A CA 1
ATOM 3335 C C . PHE A 1 430 ? -9.574 1.751 25.075 1.00 94.50 430 PHE A C 1
ATOM 3337 O O . PHE A 1 430 ? -10.391 2.176 24.254 1.00 94.50 430 PHE A O 1
ATOM 3344 N N . GLU A 1 431 ? -8.830 0.679 24.817 1.00 94.25 431 GLU A N 1
ATOM 3345 C CA . GLU A 1 431 ? -8.863 0.045 23.498 1.00 94.25 431 GLU A CA 1
ATOM 3346 C C . GLU A 1 431 ? -10.195 -0.666 23.226 1.00 94.25 431 GLU A C 1
ATOM 3348 O O . GLU A 1 431 ? -10.846 -0.439 22.201 1.00 94.25 431 GLU A O 1
ATOM 3353 N N . PHE A 1 432 ? -10.636 -1.494 24.171 1.00 94.25 432 PHE A N 1
ATOM 3354 C CA . PHE A 1 432 ? -11.897 -2.217 24.081 1.00 94.25 432 PHE A CA 1
ATOM 3355 C C . PHE A 1 432 ? -13.099 -1.265 24.073 1.00 94.25 432 PHE A C 1
ATOM 3357 O O . PHE A 1 432 ? -14.080 -1.507 23.367 1.00 94.25 432 PHE A O 1
ATOM 3364 N N . THR A 1 433 ? -13.025 -0.173 24.834 1.00 94.00 433 THR A N 1
ATOM 3365 C CA . THR A 1 433 ? -14.161 0.723 25.067 1.00 94.00 433 THR A CA 1
ATOM 3366 C C . THR A 1 433 ? -14.351 1.749 23.963 1.00 94.00 433 THR A C 1
ATOM 3368 O O . THR A 1 433 ? -15.468 1.886 23.474 1.00 94.00 433 THR A O 1
ATOM 3371 N N . CYS A 1 434 ? -13.296 2.457 23.554 1.00 93.50 434 CYS A N 1
ATOM 3372 C CA . CYS A 1 434 ? -13.380 3.581 22.620 1.00 93.50 434 CYS A CA 1
ATOM 3373 C C . CYS A 1 434 ? -12.305 3.572 21.528 1.00 93.50 434 CYS A C 1
ATOM 3375 O O . CYS A 1 434 ? -12.297 4.488 20.703 1.00 93.50 434 CYS A O 1
ATOM 3377 N N . LYS A 1 435 ? -11.413 2.568 21.502 1.00 94.06 435 LYS A N 1
ATOM 3378 C CA . LYS A 1 435 ? -10.240 2.525 20.612 1.00 94.06 435 LYS A CA 1
ATOM 3379 C C . LYS A 1 435 ? -9.446 3.837 20.655 1.00 94.06 435 LYS A C 1
ATOM 3381 O O . LYS A 1 435 ? -9.198 4.443 19.619 1.00 94.06 435 LYS A O 1
ATOM 3386 N N . TYR A 1 436 ? -9.149 4.336 21.856 1.00 93.38 436 TYR A N 1
ATOM 3387 C CA . TYR A 1 436 ? -8.446 5.616 22.040 1.00 93.38 436 TYR A CA 1
ATOM 3388 C C . TYR A 1 436 ? -9.072 6.792 21.255 1.00 93.38 436 TYR A C 1
ATOM 3390 O O . TYR A 1 436 ? -8.384 7.676 20.758 1.00 93.38 436 TYR A O 1
ATOM 3398 N N . GLY A 1 437 ? -10.406 6.817 21.142 1.00 91.56 437 GLY A N 1
ATOM 3399 C CA . GLY A 1 437 ? -11.157 7.894 20.488 1.00 91.56 437 GLY A CA 1
ATOM 3400 C C . GLY A 1 437 ? -11.493 7.655 19.013 1.00 91.56 437 GLY A C 1
ATOM 3401 O O . GLY A 1 437 ? -12.319 8.391 18.470 1.00 91.56 437 GLY A O 1
ATOM 3402 N N . LEU A 1 438 ? -10.948 6.609 18.383 1.00 93.38 438 LEU A N 1
ATOM 3403 C CA . LEU A 1 438 ? -11.304 6.219 17.015 1.00 93.38 438 LEU A CA 1
ATOM 3404 C C . LEU A 1 438 ? -12.780 5.802 16.898 1.00 93.38 438 LEU A C 1
ATOM 3406 O O . LEU A 1 438 ? -13.438 6.106 15.905 1.00 93.38 438 LEU A O 1
ATOM 3410 N N . ALA A 1 439 ? -13.331 5.162 17.935 1.00 93.62 439 ALA A N 1
ATOM 3411 C CA . ALA A 1 439 ? -14.717 4.698 17.974 1.00 93.62 439 ALA A CA 1
ATOM 3412 C C . ALA A 1 439 ? -15.519 5.402 19.091 1.00 93.62 439 ALA A C 1
ATOM 3414 O O . ALA A 1 439 ? -15.823 4.779 20.114 1.00 93.62 439 ALA A O 1
ATOM 3415 N N . PRO A 1 440 ? -15.912 6.682 18.918 1.00 91.56 440 PRO A N 1
ATOM 3416 C CA . PRO A 1 440 ? -16.502 7.486 19.992 1.00 91.56 440 PRO A CA 1
ATOM 3417 C C . PRO A 1 440 ? -17.847 6.947 20.493 1.00 91.56 440 PRO A C 1
ATOM 3419 O O . PRO A 1 440 ? -18.173 7.123 21.656 1.00 91.56 440 PRO A O 1
ATOM 3422 N N . PHE A 1 441 ? -18.623 6.247 19.659 1.00 93.88 441 PHE A N 1
ATOM 3423 C CA . PHE A 1 441 ? -19.922 5.677 20.048 1.00 93.88 441 PHE A CA 1
ATOM 3424 C C . PHE A 1 441 ? -19.833 4.307 20.732 1.00 93.88 441 PHE A C 1
ATOM 3426 O O . PHE A 1 441 ? -20.813 3.841 21.314 1.00 93.88 441 PHE A O 1
ATOM 3433 N N . ARG A 1 442 ? -18.674 3.641 20.691 1.00 95.31 442 ARG A N 1
ATOM 3434 C CA . ARG A 1 442 ? -18.509 2.292 21.248 1.00 95.31 442 ARG A CA 1
ATOM 3435 C C . ARG A 1 442 ? -18.750 2.219 22.770 1.00 95.31 442 ARG A C 1
ATOM 3437 O O . ARG A 1 442 ? -19.424 1.273 23.183 1.00 95.31 442 ARG A O 1
ATOM 3444 N N . PRO A 1 443 ? -18.360 3.211 23.601 1.00 95.94 443 PRO A N 1
ATOM 3445 C CA . PRO A 1 443 ? -18.710 3.223 25.023 1.00 95.94 443 PRO A CA 1
ATOM 3446 C C . PRO A 1 443 ? -20.222 3.262 25.269 1.00 95.94 443 PRO A C 1
ATOM 3448 O O . PRO A 1 443 ? -20.710 2.614 26.190 1.00 95.94 443 PRO A O 1
ATOM 3451 N N . LEU A 1 444 ? -20.978 3.966 24.419 1.00 94.25 444 LEU A N 1
ATOM 3452 C CA . LEU A 1 444 ? -22.437 4.031 24.517 1.00 94.25 444 LEU A CA 1
ATOM 3453 C C . LEU A 1 444 ? -23.081 2.675 24.192 1.00 94.25 444 LEU A C 1
ATOM 3455 O O . LEU A 1 444 ? -23.999 2.242 24.883 1.00 94.25 444 LEU A O 1
ATOM 3459 N N . VAL A 1 445 ? -22.571 1.962 23.183 1.00 95.56 445 VAL A N 1
ATOM 3460 C CA . VAL A 1 445 ? -23.009 0.586 22.889 1.00 95.56 445 VAL A CA 1
ATOM 3461 C C . VAL A 1 445 ? -22.711 -0.337 24.072 1.00 95.56 445 VAL A C 1
ATOM 3463 O O . VAL A 1 445 ? -23.583 -1.090 24.504 1.00 95.56 445 VAL A O 1
ATOM 3466 N N . LEU A 1 446 ? -21.508 -0.247 24.645 1.00 95.25 446 LEU A N 1
ATOM 3467 C CA . LEU A 1 446 ? -21.128 -1.032 25.821 1.00 95.25 446 LEU A CA 1
ATOM 3468 C C . LEU A 1 446 ? -21.996 -0.715 27.040 1.00 95.25 446 LEU A C 1
ATOM 3470 O O . LEU A 1 446 ? -22.329 -1.631 27.786 1.00 95.25 446 LEU A O 1
ATOM 3474 N N . LEU A 1 447 ? -22.421 0.538 27.218 1.00 93.50 447 LEU A N 1
ATOM 3475 C CA . LEU A 1 447 ? -23.347 0.926 28.280 1.00 93.50 447 LEU A CA 1
ATOM 3476 C C . LEU A 1 447 ? -24.661 0.139 28.172 1.00 93.50 447 LEU A C 1
ATOM 3478 O O . LEU A 1 447 ? -25.114 -0.439 29.160 1.00 93.50 447 LEU A O 1
ATOM 3482 N N . PHE A 1 448 ? -25.237 0.042 26.970 1.00 93.12 448 PHE A N 1
ATOM 3483 C CA . PHE A 1 448 ? -26.448 -0.751 26.743 1.00 93.12 448 PHE A CA 1
ATOM 3484 C C . PHE A 1 448 ? -26.225 -2.252 26.973 1.00 93.12 448 PHE A C 1
ATOM 3486 O O . PHE A 1 448 ? -27.088 -2.918 27.547 1.00 93.12 448 PHE A O 1
ATOM 3493 N N . VAL A 1 449 ? -25.061 -2.788 26.589 1.00 94.50 449 VAL A N 1
ATOM 3494 C CA . VAL A 1 449 ? -24.696 -4.192 26.850 1.00 94.50 449 VAL A CA 1
ATOM 3495 C C . VAL A 1 449 ? -24.576 -4.463 28.353 1.00 94.50 449 VAL A C 1
ATOM 3497 O O . VAL A 1 449 ? -25.138 -5.441 28.847 1.00 94.50 449 VAL A O 1
ATOM 3500 N N . VAL A 1 450 ? -23.908 -3.578 29.099 1.00 92.19 450 VAL A N 1
ATOM 3501 C CA . VAL A 1 450 ? -23.800 -3.655 30.564 1.00 92.19 450 VAL A CA 1
ATOM 3502 C C . VAL A 1 450 ? -25.189 -3.597 31.196 1.00 92.19 450 VAL A C 1
ATOM 3504 O O . VAL A 1 450 ? -25.510 -4.424 32.049 1.00 92.19 450 VAL A O 1
ATOM 3507 N N . MET A 1 451 ? -26.056 -2.691 30.742 1.00 90.88 451 MET A N 1
ATOM 3508 C CA . MET A 1 451 ? -27.436 -2.623 31.220 1.00 90.88 451 MET A CA 1
ATOM 3509 C C . MET A 1 451 ? -28.206 -3.927 30.968 1.00 90.88 451 MET A C 1
ATOM 3511 O O . MET A 1 451 ? -28.890 -4.418 31.868 1.00 90.88 451 MET A O 1
ATOM 3515 N N . ALA A 1 452 ? -28.084 -4.532 29.788 1.00 91.94 452 ALA A N 1
ATOM 3516 C CA . ALA A 1 452 ? -28.728 -5.811 29.500 1.00 91.94 452 ALA A CA 1
ATOM 3517 C C . ALA A 1 452 ? -28.194 -6.939 30.403 1.00 91.94 452 ALA A C 1
ATOM 3519 O O . ALA A 1 452 ? -28.978 -7.703 30.969 1.00 91.94 452 ALA A O 1
ATOM 3520 N N . PHE A 1 453 ? -26.876 -7.006 30.606 1.00 93.50 453 PHE A N 1
ATOM 3521 C CA . PHE A 1 453 ? -26.241 -7.989 31.484 1.00 93.50 453 PHE A CA 1
ATOM 3522 C C . PHE A 1 453 ? -26.730 -7.873 32.936 1.00 93.50 453 PHE A C 1
ATOM 3524 O O . PHE A 1 453 ? -27.172 -8.859 33.531 1.00 93.50 453 PHE A O 1
ATOM 3531 N N . PHE A 1 454 ? -26.731 -6.663 33.500 1.00 88.31 454 PHE A N 1
ATOM 3532 C CA . PHE A 1 454 ? -27.223 -6.444 34.860 1.00 88.31 454 PHE A CA 1
ATOM 3533 C C . PHE A 1 454 ? -28.730 -6.680 34.983 1.00 88.31 454 PHE A C 1
ATOM 3535 O O . PHE A 1 454 ? -29.174 -7.189 36.010 1.00 88.31 454 PHE A O 1
ATOM 3542 N N . ALA A 1 455 ? -29.519 -6.414 33.937 1.00 87.88 455 ALA A N 1
ATOM 3543 C CA . ALA A 1 455 ? -30.938 -6.763 33.934 1.00 87.88 455 ALA A CA 1
ATOM 3544 C C . ALA A 1 455 ? -31.144 -8.273 34.122 1.00 87.88 455 ALA A C 1
ATOM 3546 O O . ALA A 1 455 ? -31.991 -8.674 34.919 1.00 87.88 455 ALA A O 1
ATOM 3547 N N . VAL A 1 456 ? -30.334 -9.112 33.465 1.00 88.69 456 VAL A N 1
ATOM 3548 C CA . VAL A 1 456 ? -30.362 -10.571 33.662 1.00 88.69 456 VAL A CA 1
ATOM 3549 C C . VAL A 1 456 ? -29.978 -10.944 35.093 1.00 88.69 456 VAL A C 1
ATOM 3551 O O . VAL A 1 456 ? -30.681 -11.741 35.715 1.00 88.69 456 VAL A O 1
ATOM 3554 N N . LEU A 1 457 ? -28.925 -10.340 35.655 1.00 85.12 457 LEU A N 1
ATOM 3555 C CA . LEU A 1 457 ? -28.546 -10.571 37.055 1.00 85.12 457 LEU A CA 1
ATOM 3556 C C . LEU A 1 457 ? -29.683 -10.210 38.018 1.00 85.12 457 LEU A C 1
ATOM 3558 O O . LEU A 1 457 ? -30.014 -11.003 38.900 1.00 85.12 457 LEU A O 1
ATOM 3562 N N . TYR A 1 458 ? -30.337 -9.063 37.822 1.00 79.69 458 TYR A N 1
ATOM 3563 C CA . TYR A 1 458 ? -31.493 -8.674 38.627 1.00 79.69 458 TYR A CA 1
ATOM 3564 C C . TYR A 1 458 ? -32.661 -9.645 38.462 1.00 79.69 458 TYR A C 1
ATOM 3566 O O . TYR A 1 458 ? -33.277 -10.018 39.458 1.00 79.69 458 TYR A O 1
ATOM 3574 N N . ILE A 1 459 ? -32.941 -10.122 37.245 1.00 80.50 459 ILE A N 1
ATOM 3575 C CA . ILE A 1 459 ? -33.969 -11.143 36.995 1.00 80.50 459 ILE A CA 1
ATOM 3576 C C . ILE A 1 459 ? -33.653 -12.437 37.753 1.00 80.50 459 ILE A C 1
ATOM 3578 O O . ILE A 1 459 ? -34.557 -13.008 38.363 1.00 80.50 459 ILE A O 1
ATOM 3582 N N . ILE A 1 460 ? -32.398 -12.897 37.742 1.00 79.69 460 ILE A N 1
ATOM 3583 C CA . ILE A 1 460 ? -31.969 -14.107 38.461 1.00 79.69 460 ILE A CA 1
ATOM 3584 C C . ILE A 1 460 ? -32.181 -13.933 39.965 1.00 79.69 460 ILE A C 1
ATOM 3586 O O . ILE A 1 460 ? -32.798 -14.792 40.595 1.00 79.69 460 ILE A O 1
ATOM 3590 N N . VAL A 1 461 ? -31.743 -12.807 40.534 1.00 73.44 461 VAL A N 1
ATOM 3591 C CA . VAL A 1 461 ? -31.931 -12.508 41.962 1.00 73.44 461 VAL A CA 1
ATOM 3592 C C . VAL A 1 461 ? -33.421 -12.475 42.318 1.00 73.44 461 VAL A C 1
ATOM 3594 O O . VAL A 1 461 ? -33.846 -13.150 43.255 1.00 73.44 461 VAL A O 1
ATOM 3597 N N . LEU A 1 462 ? -34.239 -11.788 41.512 1.00 69.06 462 LEU A N 1
ATOM 3598 C CA . LEU A 1 462 ? -35.693 -11.740 41.694 1.00 69.06 462 LEU A CA 1
ATOM 3599 C C . LEU A 1 462 ? -36.329 -13.138 41.604 1.00 69.06 462 LEU A C 1
ATOM 3601 O O . LEU A 1 462 ? -37.248 -13.452 42.358 1.00 69.06 462 LEU A O 1
ATOM 3605 N N . ARG A 1 463 ? -35.849 -14.006 40.706 1.00 70.19 463 ARG A N 1
ATOM 3606 C CA . ARG A 1 463 ? -36.348 -15.382 40.546 1.00 70.19 463 ARG A CA 1
ATOM 3607 C C . ARG A 1 463 ? -35.980 -16.279 41.728 1.00 70.19 463 ARG A C 1
ATOM 3609 O O . ARG A 1 463 ? -36.833 -17.057 42.153 1.00 70.19 463 ARG A O 1
ATOM 3616 N N . ILE A 1 464 ? -34.762 -16.168 42.262 1.00 65.19 464 ILE A N 1
ATOM 3617 C CA . ILE A 1 464 ? -34.306 -16.928 43.439 1.00 65.19 464 ILE A CA 1
ATOM 3618 C C . ILE A 1 464 ? -35.166 -16.588 44.662 1.00 65.19 464 ILE A C 1
ATOM 3620 O O . ILE A 1 464 ? -35.626 -17.495 45.358 1.00 65.19 464 ILE A O 1
ATOM 3624 N N . ASP A 1 465 ? -35.465 -15.308 44.886 1.00 54.50 465 ASP A N 1
ATOM 3625 C CA . ASP A 1 465 ? -36.318 -14.880 46.001 1.00 54.50 465 ASP A CA 1
ATOM 3626 C C . ASP A 1 465 ? -37.765 -15.378 45.860 1.00 54.50 465 ASP A C 1
ATOM 3628 O O . ASP A 1 465 ? -38.375 -15.838 46.833 1.00 54.50 465 ASP A O 1
ATOM 3632 N N . VAL A 1 466 ? -38.314 -15.359 44.640 1.00 55.50 466 VAL A N 1
ATOM 3633 C CA . VAL A 1 466 ? -39.640 -15.930 44.352 1.00 55.50 466 VAL A CA 1
ATOM 3634 C C . VAL A 1 466 ? -39.658 -17.440 44.617 1.00 55.50 466 VAL A C 1
ATOM 3636 O O . VAL A 1 466 ? -40.619 -17.937 45.208 1.00 55.50 466 VAL A O 1
ATOM 3639 N N . LEU A 1 467 ? -38.599 -18.163 44.238 1.00 42.44 467 LEU A N 1
ATOM 3640 C CA . LEU A 1 467 ? -38.460 -19.607 44.450 1.00 42.44 467 LEU A CA 1
ATOM 3641 C C . LEU A 1 467 ? -38.343 -19.958 45.944 1.00 42.44 467 LEU A C 1
ATOM 3643 O O . LEU A 1 467 ? -39.049 -20.841 46.426 1.00 42.44 467 LEU A O 1
ATOM 3647 N N . LEU A 1 468 ? -37.519 -19.228 46.703 1.00 47.97 468 LEU A N 1
ATOM 3648 C CA . LEU A 1 468 ? -37.366 -19.391 48.157 1.00 47.97 468 LEU A CA 1
ATOM 3649 C C . LEU A 1 468 ? -38.664 -19.087 48.919 1.00 47.97 468 LEU A C 1
ATOM 3651 O O . LEU A 1 468 ? -38.999 -19.781 49.882 1.00 47.97 468 LEU A O 1
ATOM 3655 N N . SER A 1 469 ? -39.416 -18.074 48.482 1.00 50.31 469 SER A N 1
ATOM 3656 C CA . SER A 1 469 ? -40.741 -17.746 49.025 1.00 50.31 469 SER A CA 1
ATOM 3657 C C . SER A 1 469 ? -41.765 -18.858 48.753 1.00 50.31 469 SER A C 1
ATOM 3659 O O . SER A 1 469 ? -42.551 -19.216 49.635 1.00 50.31 469 SER A O 1
ATOM 3661 N N . LEU A 1 470 ? -41.710 -19.475 47.567 1.00 42.25 470 LEU A N 1
ATOM 3662 C CA . LEU A 1 470 ? -42.534 -20.634 47.215 1.00 42.25 470 LEU A CA 1
ATOM 3663 C C . LEU A 1 470 ? -42.167 -21.884 48.029 1.00 42.25 470 LEU A C 1
ATOM 3665 O O . LEU A 1 470 ? -43.066 -22.549 48.537 1.00 42.25 470 LEU A O 1
ATOM 3669 N N . MET A 1 471 ? -40.874 -22.169 48.220 1.00 36.25 471 MET A N 1
ATOM 3670 C CA . MET A 1 471 ? -40.409 -23.302 49.034 1.00 36.25 471 MET A CA 1
ATOM 3671 C C . MET A 1 471 ? -40.812 -23.165 50.509 1.00 36.25 471 MET A C 1
ATOM 3673 O O . MET A 1 471 ? -41.199 -24.149 51.132 1.00 36.25 471 MET A O 1
ATOM 3677 N N . LYS A 1 472 ? -40.827 -21.942 51.062 1.00 41.91 472 LYS A N 1
ATOM 3678 C CA . LYS A 1 472 ? -41.371 -21.684 52.409 1.00 41.91 472 LYS A CA 1
ATOM 3679 C C . LYS A 1 472 ? -42.879 -21.919 52.507 1.00 41.91 472 LYS A C 1
ATOM 3681 O O . LYS A 1 472 ? -43.348 -22.386 53.540 1.00 41.91 472 LYS A O 1
ATOM 3686 N N . LYS A 1 473 ? -43.640 -21.626 51.446 1.00 44.22 473 LYS A N 1
ATOM 3687 C CA . LYS A 1 473 ? -45.079 -21.942 51.374 1.00 44.22 473 LYS A CA 1
ATOM 3688 C C . LYS A 1 473 ? -45.358 -23.442 51.209 1.00 44.22 473 LYS A C 1
ATOM 3690 O O . LYS A 1 473 ? -46.440 -23.875 51.592 1.00 44.22 473 LYS A O 1
ATOM 3695 N N . LEU A 1 474 ? -44.404 -24.227 50.697 1.00 38.34 474 LEU A N 1
ATOM 3696 C CA . LEU A 1 474 ? -44.558 -25.665 50.429 1.00 38.34 474 LEU A CA 1
ATOM 3697 C C . LEU A 1 474 ? -44.178 -26.615 51.591 1.00 38.34 474 LEU A C 1
ATOM 3699 O O . LEU A 1 474 ? -44.200 -27.821 51.390 1.00 38.34 474 LEU A O 1
ATOM 3703 N N . ARG A 1 475 ? -43.922 -26.104 52.809 1.00 36.47 475 ARG A N 1
ATOM 3704 C CA . ARG A 1 475 ? -43.623 -26.873 54.045 1.00 36.47 475 ARG A CA 1
ATOM 3705 C C . ARG A 1 475 ? -42.386 -27.795 53.969 1.00 36.47 475 ARG A C 1
ATOM 3707 O O . ARG A 1 475 ? -42.488 -28.976 53.663 1.00 36.47 475 ARG A O 1
ATOM 3714 N N . LEU A 1 476 ? -41.249 -27.289 54.451 1.00 33.00 476 LEU A N 1
ATOM 3715 C CA . LEU A 1 476 ? -40.286 -28.082 55.232 1.00 33.00 476 LEU A CA 1
ATOM 3716 C C . LEU A 1 476 ? -40.242 -27.504 56.658 1.00 33.00 476 LEU A C 1
ATOM 3718 O O . LEU A 1 476 ? -40.269 -26.276 56.798 1.00 33.00 476 LEU A O 1
ATOM 3722 N N . PRO A 1 477 ? -40.225 -28.338 57.714 1.00 34.31 477 PRO A N 1
ATOM 3723 C CA . PRO A 1 477 ? -40.332 -27.873 59.087 1.00 34.31 477 PRO A CA 1
ATOM 3724 C C . PRO A 1 477 ? -38.972 -27.351 59.556 1.00 34.31 477 PRO A C 1
ATOM 3726 O O . PRO A 1 477 ? -38.010 -28.104 59.669 1.00 34.31 477 PRO A O 1
ATOM 3729 N N . VAL A 1 478 ? -38.890 -26.058 59.857 1.00 34.88 478 VAL A N 1
ATOM 3730 C CA . VAL A 1 478 ? -37.842 -25.518 60.731 1.00 34.88 478 VAL A CA 1
ATOM 3731 C C . VAL A 1 478 ? -38.555 -24.854 61.903 1.00 34.88 478 VAL A C 1
ATOM 3733 O O . VAL A 1 478 ? -39.438 -24.020 61.709 1.00 34.88 478 VAL A O 1
ATOM 3736 N N . CYS A 1 479 ? -38.226 -25.325 63.103 1.00 26.75 479 CYS A N 1
ATOM 3737 C CA . CYS A 1 479 ? -38.914 -25.050 64.357 1.00 26.75 479 CYS A CA 1
ATOM 3738 C C . CYS A 1 479 ? -38.851 -23.585 64.833 1.00 26.75 479 CYS A C 1
ATOM 3740 O O . CYS A 1 479 ? -37.860 -22.888 64.642 1.00 26.75 479 CYS A O 1
ATOM 3742 N N . ASN A 1 480 ? -39.906 -23.258 65.584 1.00 27.64 480 ASN A N 1
ATOM 3743 C CA . ASN A 1 480 ? -40.140 -22.226 66.602 1.00 27.64 480 ASN A CA 1
ATOM 3744 C C . ASN A 1 480 ? -40.227 -20.722 66.231 1.00 27.64 480 ASN A C 1
ATOM 3746 O O . ASN A 1 480 ? -39.356 -20.191 65.543 1.00 27.64 480 ASN A O 1
ATOM 3750 N N . PRO A 1 481 ? -41.266 -20.002 66.727 1.00 38.97 481 PRO A N 1
ATOM 3751 C CA . PRO A 1 481 ? -41.612 -18.656 66.297 1.00 38.97 481 PRO A CA 1
ATOM 3752 C C . PRO A 1 481 ? -41.134 -17.607 67.308 1.00 38.97 481 PRO A C 1
ATOM 3754 O O . PRO A 1 481 ? -41.922 -17.086 68.084 1.00 38.97 481 PRO A O 1
ATOM 3757 N N . THR A 1 482 ? -39.859 -17.237 67.289 1.00 31.92 482 THR A N 1
ATOM 3758 C CA . THR A 1 482 ? -39.420 -15.982 67.920 1.00 31.92 482 THR A CA 1
ATOM 3759 C C . THR A 1 482 ? -38.249 -15.415 67.136 1.00 31.92 482 THR A C 1
ATOM 3761 O O . THR A 1 482 ? -37.263 -16.110 66.915 1.00 31.92 482 THR A O 1
ATOM 3764 N N . CYS A 1 483 ? -38.376 -14.147 66.742 1.00 30.89 483 CYS A N 1
ATOM 3765 C CA . CYS A 1 483 ? -37.425 -13.354 65.959 1.00 30.89 483 CYS A CA 1
ATOM 3766 C C . CYS A 1 483 ? -37.316 -13.726 64.471 1.00 30.89 483 CYS A C 1
ATOM 3768 O O . CYS A 1 483 ? -36.632 -14.661 64.074 1.00 30.89 483 CYS A O 1
ATOM 3770 N N . VAL A 1 484 ? -37.940 -12.908 63.621 1.00 32.22 484 VAL A N 1
ATOM 3771 C CA . VAL A 1 484 ? -37.255 -11.994 62.685 1.00 32.22 484 VAL A CA 1
ATOM 3772 C C . VAL A 1 484 ? -38.329 -11.414 61.764 1.00 32.22 484 VAL A C 1
ATOM 3774 O O . VAL A 1 484 ? -38.920 -12.128 60.952 1.00 32.22 484 VAL A O 1
ATOM 3777 N N . GLU A 1 485 ? -38.562 -10.108 61.909 1.00 34.72 485 GLU A N 1
ATOM 3778 C CA . GLU A 1 485 ? -39.227 -9.244 60.931 1.00 34.72 485 GLU A CA 1
ATOM 3779 C C . GLU A 1 485 ? -38.943 -9.706 59.497 1.00 34.72 485 GLU A C 1
ATOM 3781 O O . GLU A 1 485 ? -37.798 -9.989 59.129 1.00 34.72 485 GLU A O 1
ATOM 3786 N N . GLY A 1 486 ? -40.007 -9.817 58.699 1.00 35.59 486 GLY A N 1
ATOM 3787 C CA . GLY A 1 486 ? -40.008 -10.456 57.388 1.00 35.59 486 GLY A CA 1
ATOM 3788 C C . GLY A 1 486 ? -38.772 -10.136 56.546 1.00 35.59 486 GLY A C 1
ATOM 3789 O O . GLY A 1 486 ? -38.431 -8.983 56.303 1.00 35.59 486 GLY A O 1
ATOM 3790 N N . ARG A 1 487 ? -38.121 -11.189 56.040 1.00 40.38 487 ARG A N 1
ATOM 3791 C CA . ARG A 1 487 ? -36.887 -11.128 55.235 1.00 40.38 487 ARG A CA 1
ATOM 3792 C C . ARG A 1 487 ? -37.029 -10.323 53.918 1.00 40.38 487 ARG A C 1
ATOM 3794 O O . ARG A 1 487 ? -36.018 -10.057 53.285 1.00 40.38 487 ARG A O 1
ATOM 3801 N N . LEU A 1 488 ? -38.241 -9.875 53.556 1.00 36.88 488 LEU A N 1
ATOM 3802 C CA . LEU A 1 488 ? -38.493 -8.824 52.553 1.00 36.88 488 LEU A CA 1
ATOM 3803 C C . LEU A 1 488 ? -37.853 -7.482 52.959 1.00 36.88 488 LEU A C 1
ATOM 3805 O O . LEU A 1 488 ? -37.184 -6.857 52.144 1.00 36.88 488 LEU A O 1
ATOM 3809 N N . GLY A 1 489 ? -37.923 -7.108 54.242 1.00 34.69 489 GLY A N 1
ATOM 3810 C CA . GLY A 1 489 ? -37.334 -5.876 54.781 1.00 34.69 489 GLY A CA 1
ATOM 3811 C C . GLY A 1 489 ? -35.800 -5.832 54.792 1.00 34.69 489 GLY A C 1
ATOM 3812 O O . GLY A 1 489 ? -35.231 -4.783 55.088 1.00 34.69 489 GLY A O 1
ATOM 3813 N N . ARG A 1 490 ? -35.115 -6.935 54.452 1.00 37.62 490 ARG A N 1
ATOM 3814 C CA . ARG A 1 490 ? -33.645 -6.993 54.335 1.00 37.62 490 ARG A CA 1
ATOM 3815 C C . ARG A 1 490 ? -33.115 -6.828 52.908 1.00 37.62 490 ARG A C 1
ATOM 3817 O O . ARG A 1 490 ? -31.898 -6.750 52.767 1.00 37.62 490 ARG A O 1
ATOM 3824 N N . ILE A 1 491 ? -33.987 -6.771 51.893 1.00 38.31 491 ILE A N 1
ATOM 3825 C CA . ILE A 1 491 ? -33.591 -6.586 50.479 1.00 38.31 491 ILE A CA 1
ATOM 3826 C C . ILE A 1 491 ? -34.304 -5.371 49.842 1.00 38.31 491 ILE A C 1
ATOM 3828 O O . ILE A 1 491 ? -33.677 -4.637 49.075 1.00 38.31 491 ILE A O 1
ATOM 3832 N N . TRP A 1 492 ? -35.561 -5.088 50.228 1.00 42.56 492 TRP A N 1
ATOM 3833 C CA . TRP A 1 492 ? -36.303 -3.877 49.840 1.00 42.56 492 TRP A CA 1
ATOM 3834 C C . TRP A 1 492 ? -37.299 -3.454 50.937 1.00 42.56 492 TRP A C 1
ATOM 3836 O O . TRP A 1 492 ? -38.071 -4.275 51.426 1.00 42.56 492 TRP A O 1
ATOM 3846 N N . LYS A 1 493 ? -37.362 -2.166 51.303 1.00 36.31 493 LYS A N 1
ATOM 3847 C CA . LYS A 1 493 ? -38.526 -1.613 52.031 1.00 36.31 493 LYS A CA 1
ATOM 3848 C C . LYS A 1 493 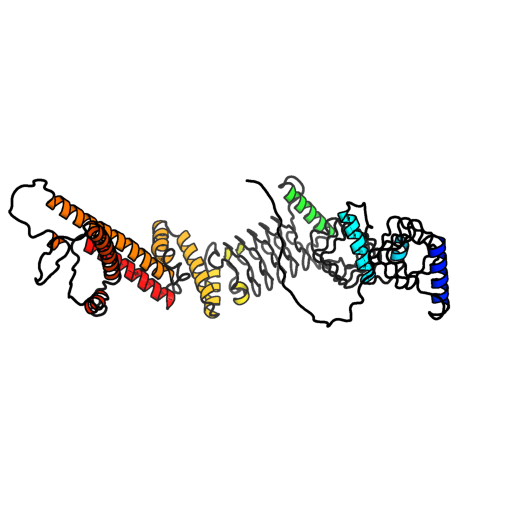? -39.508 -1.062 50.998 1.00 36.31 493 LYS A C 1
ATOM 3850 O O . LYS A 1 493 ? -39.254 -0.001 50.446 1.00 36.31 493 LYS A O 1
ATOM 3855 N N . VAL A 1 494 ? -40.600 -1.779 50.740 1.00 37.06 494 VAL A N 1
ATOM 3856 C CA . VAL A 1 494 ? -41.760 -1.252 50.005 1.00 37.06 494 VAL A CA 1
ATOM 3857 C C . VAL A 1 494 ? -42.721 -0.693 51.050 1.00 37.06 494 VAL A C 1
ATOM 3859 O O . VAL A 1 494 ? -43.163 -1.437 51.923 1.00 37.06 494 VAL A O 1
ATOM 3862 N N . ARG A 1 495 ? -42.996 0.614 51.019 1.00 32.84 495 ARG A N 1
ATOM 3863 C CA . ARG A 1 495 ? -44.057 1.222 51.832 1.00 32.84 495 ARG A CA 1
ATOM 3864 C C . ARG A 1 495 ? -45.308 1.236 50.958 1.00 32.84 495 ARG A C 1
ATOM 3866 O O . ARG A 1 495 ? -45.365 2.013 50.017 1.00 32.84 495 ARG A O 1
ATOM 3873 N N . GLN A 1 496 ? -46.229 0.314 51.210 1.00 32.34 496 GLN A N 1
ATOM 3874 C CA . GLN A 1 496 ? -47.530 0.261 50.551 1.00 32.34 496 GLN A CA 1
ATOM 3875 C C . GLN A 1 496 ? -48.566 0.673 51.597 1.00 32.34 496 GLN A C 1
ATOM 3877 O O . GLN A 1 496 ? -48.560 0.122 52.696 1.00 32.34 496 GLN A O 1
ATOM 3882 N N . GLU A 1 497 ? -49.371 1.686 51.293 1.00 29.80 497 GLU A N 1
ATOM 3883 C CA . GLU A 1 497 ? -50.509 2.085 52.119 1.00 29.80 497 GLU A CA 1
ATOM 3884 C C . GLU A 1 497 ? -51.707 1.235 51.675 1.00 29.80 497 GLU A C 1
ATOM 3886 O O . GLU A 1 497 ? -51.986 1.112 50.480 1.00 29.80 497 GLU A O 1
ATOM 3891 N N . ASP A 1 498 ? -52.304 0.529 52.634 1.00 27.88 498 ASP A N 1
ATOM 3892 C CA . ASP A 1 498 ? -53.223 -0.583 52.410 1.00 27.88 498 ASP A CA 1
ATOM 3893 C C . ASP A 1 498 ? -54.481 -0.160 51.642 1.00 27.88 498 ASP A C 1
ATOM 3895 O O . ASP A 1 498 ? -55.268 0.639 52.143 1.00 27.88 498 ASP A O 1
ATOM 3899 N N . SER A 1 499 ? -54.750 -0.779 50.488 1.00 29.75 499 SER A N 1
ATOM 3900 C CA . SER A 1 499 ? -56.120 -1.176 50.143 1.00 29.75 499 SER A CA 1
ATOM 3901 C C . SER A 1 499 ? -56.185 -2.188 48.985 1.00 29.75 499 SER A C 1
ATOM 3903 O O . SER A 1 499 ? -55.486 -2.078 47.981 1.00 29.75 499 SER A O 1
ATOM 3905 N N . ILE A 1 500 ? -57.138 -3.115 49.140 1.00 26.98 500 ILE A N 1
ATOM 3906 C CA . ILE A 1 500 ? -57.945 -3.811 48.119 1.00 26.98 500 ILE A CA 1
ATOM 3907 C C . ILE A 1 500 ? -57.796 -5.344 48.035 1.00 26.98 500 ILE A C 1
ATOM 3909 O O . ILE A 1 500 ? -56.726 -5.938 47.921 1.00 26.98 500 ILE A O 1
ATOM 3913 N N . HIS A 1 501 ? -58.998 -5.920 48.103 1.00 30.20 501 HIS A N 1
ATOM 3914 C CA . HIS A 1 501 ? -59.482 -7.285 48.207 1.00 30.20 501 HIS A CA 1
ATOM 3915 C C . HIS A 1 501 ? -58.881 -8.356 47.284 1.00 30.20 501 HIS A C 1
ATOM 3917 O O . HIS A 1 501 ? -58.609 -8.145 46.104 1.00 30.20 501 HIS A O 1
ATOM 3923 N N . GLU A 1 502 ? -58.789 -9.562 47.860 1.00 33.00 502 GLU A N 1
ATOM 3924 C CA . GLU A 1 502 ? -58.641 -10.837 47.159 1.00 33.00 502 GLU A CA 1
ATOM 3925 C C . GLU A 1 502 ? -59.837 -11.094 46.235 1.00 33.00 502 GLU A C 1
ATOM 3927 O O . GLU A 1 502 ? -60.969 -11.161 46.708 1.00 33.00 502 GLU A O 1
ATOM 3932 N N . ASP A 1 503 ? -59.565 -11.388 44.962 1.00 29.72 503 ASP A N 1
ATOM 3933 C CA . ASP A 1 503 ? -60.466 -12.201 44.151 1.00 29.72 503 ASP A CA 1
ATOM 3934 C C . ASP A 1 503 ? -59.707 -13.392 43.547 1.00 29.72 503 ASP A C 1
ATOM 3936 O O . ASP A 1 503 ? -58.648 -13.269 42.912 1.00 29.72 503 ASP A O 1
ATOM 3940 N N . LYS A 1 504 ? -60.216 -14.587 43.846 1.00 44.22 504 LYS A N 1
ATOM 3941 C CA . LYS A 1 504 ? -59.627 -15.890 43.534 1.00 44.22 504 LYS A CA 1
ATOM 3942 C C . LYS A 1 504 ? -60.453 -16.513 42.417 1.00 44.22 504 LYS A C 1
ATOM 3944 O O . LYS A 1 504 ? -61.507 -17.060 42.698 1.00 44.22 504 LYS A O 1
ATOM 3949 N N . ASN A 1 505 ? -59.921 -16.488 41.191 1.00 38.81 505 ASN A N 1
ATOM 3950 C CA . ASN A 1 505 ? -60.009 -17.539 40.155 1.00 38.81 505 ASN A CA 1
ATOM 3951 C C . ASN A 1 505 ? -60.117 -16.972 38.733 1.00 38.81 505 ASN A C 1
ATOM 3953 O O . ASN A 1 505 ? -61.178 -16.935 38.129 1.00 38.81 505 ASN A O 1
ATOM 3957 N N . ALA A 1 506 ? -58.965 -16.670 38.131 1.00 29.28 506 ALA A N 1
ATOM 3958 C CA . ALA A 1 506 ? -58.780 -16.822 36.691 1.00 29.28 506 ALA A CA 1
ATOM 3959 C C . ALA A 1 506 ? -57.299 -17.098 36.378 1.00 29.28 506 ALA A C 1
ATOM 3961 O O . ALA A 1 506 ? -56.387 -16.443 36.887 1.00 29.28 506 ALA A O 1
ATOM 3962 N N . ARG A 1 507 ? -57.065 -18.152 35.592 1.00 33.72 507 ARG A N 1
ATOM 3963 C CA . ARG A 1 507 ? -55.907 -18.370 34.707 1.00 33.72 507 ARG A CA 1
ATOM 3964 C C . ARG A 1 507 ? -54.512 -18.354 35.358 1.00 33.72 507 ARG A C 1
ATOM 3966 O O . ARG A 1 507 ? -53.778 -17.370 35.356 1.00 33.72 507 ARG A O 1
ATOM 3973 N N . ALA A 1 508 ? -54.120 -19.510 35.896 1.00 38.56 508 ALA A N 1
ATOM 3974 C CA . ALA A 1 508 ? -52.791 -19.753 36.462 1.00 38.56 508 ALA A CA 1
ATOM 3975 C C . ALA A 1 508 ? -51.656 -19.694 35.413 1.00 38.56 508 ALA A C 1
ATOM 3977 O O . ALA A 1 508 ? -50.564 -19.247 35.744 1.00 38.56 508 ALA A O 1
ATOM 3978 N N . VAL A 1 509 ? -51.914 -20.053 34.149 1.00 32.94 509 VAL A N 1
ATOM 3979 C CA . VAL A 1 509 ? -50.907 -20.023 33.064 1.00 32.94 509 VAL A CA 1
ATOM 3980 C C . VAL A 1 509 ? -50.644 -18.591 32.575 1.00 32.94 509 VAL A C 1
ATOM 3982 O O . VAL A 1 509 ? -49.494 -18.179 32.434 1.00 32.94 509 VAL A O 1
ATOM 3985 N N . GLU A 1 510 ? -51.696 -17.781 32.454 1.00 32.25 510 GLU A N 1
ATOM 3986 C CA . GLU A 1 510 ? -51.618 -16.350 32.128 1.00 32.25 510 GLU A CA 1
ATOM 3987 C C . GLU A 1 510 ? -50.963 -15.552 33.272 1.00 32.25 510 GLU A C 1
ATOM 3989 O O . GLU A 1 510 ? -50.151 -14.663 33.030 1.00 32.25 510 GLU A O 1
ATOM 3994 N N . ARG A 1 511 ? -51.192 -15.947 34.536 1.00 37.72 511 ARG A N 1
ATOM 3995 C CA . ARG A 1 511 ? -50.473 -15.404 35.702 1.00 37.72 511 ARG A CA 1
ATOM 3996 C C . ARG A 1 511 ? -48.993 -15.774 35.736 1.00 37.72 511 ARG A C 1
ATOM 3998 O O . ARG A 1 511 ? -48.221 -14.972 36.244 1.00 37.72 511 ARG A O 1
ATOM 4005 N N . VAL A 1 512 ? -48.569 -16.936 35.239 1.00 40.06 512 VAL A N 1
ATOM 4006 C CA . VAL A 1 512 ? -47.140 -17.309 35.195 1.00 40.06 512 VAL A CA 1
ATOM 4007 C C . VAL A 1 512 ? -46.415 -16.550 34.084 1.00 40.06 512 VAL A C 1
ATOM 4009 O O . VAL A 1 512 ? -45.334 -16.020 34.338 1.00 40.06 512 VAL A O 1
ATOM 4012 N N . PHE A 1 513 ? -47.031 -16.408 32.904 1.00 33.41 513 PHE A N 1
ATOM 4013 C CA . PHE A 1 513 ? -46.489 -15.604 31.801 1.00 33.41 513 PHE A CA 1
ATOM 4014 C C . PHE A 1 513 ? -46.476 -14.104 32.130 1.00 33.41 513 PHE A C 1
ATOM 4016 O O . PHE A 1 513 ? -45.439 -13.458 31.996 1.00 33.41 513 PHE A O 1
ATOM 4023 N N . ALA A 1 514 ? -47.572 -13.561 32.674 1.00 48.69 514 ALA A N 1
ATOM 4024 C CA . ALA A 1 514 ? -47.641 -12.172 33.126 1.00 48.69 514 ALA A CA 1
ATOM 4025 C C . ALA A 1 514 ? -46.708 -11.898 34.316 1.00 48.69 514 ALA A C 1
ATOM 4027 O O . ALA A 1 514 ? -46.127 -10.820 34.391 1.00 48.69 514 ALA A O 1
ATOM 4028 N N . LYS A 1 515 ? -46.499 -12.859 35.233 1.00 55.94 515 LYS A N 1
ATOM 4029 C CA . LYS A 1 515 ? -45.470 -12.740 36.285 1.00 55.94 515 LYS A CA 1
ATOM 4030 C C . LYS A 1 515 ? -44.060 -12.816 35.711 1.00 55.94 515 LYS A C 1
ATOM 4032 O O . LYS A 1 515 ? -43.206 -12.059 36.149 1.00 55.94 515 LYS A O 1
ATOM 4037 N N . GLY A 1 516 ? -43.809 -13.688 34.736 1.00 58.66 516 GLY A N 1
ATOM 4038 C CA . GLY A 1 516 ? -42.509 -13.810 34.082 1.00 58.66 516 GLY A CA 1
ATOM 4039 C C . GLY A 1 516 ? -42.117 -12.541 33.332 1.00 58.66 516 GLY A C 1
ATOM 4040 O O . GLY A 1 516 ? -41.026 -12.023 33.551 1.00 58.66 516 GLY A O 1
ATOM 4041 N N . LEU A 1 517 ? -43.037 -11.996 32.534 1.00 65.56 517 LEU A N 1
ATOM 4042 C CA . LEU A 1 517 ? -42.846 -10.736 31.820 1.00 65.56 517 LEU A CA 1
ATOM 4043 C C . LEU A 1 517 ? -42.710 -9.551 32.784 1.00 65.56 517 LEU A C 1
ATOM 4045 O O . LEU A 1 517 ? -41.830 -8.719 32.593 1.00 65.56 517 LEU A O 1
ATOM 4049 N N . LYS A 1 518 ? -43.504 -9.501 33.865 1.00 66.00 518 LYS A N 1
ATOM 4050 C CA . LYS A 1 518 ? -43.342 -8.486 34.920 1.00 66.00 518 LYS A CA 1
ATOM 4051 C C . LYS A 1 518 ? -41.971 -8.560 35.590 1.00 66.00 518 LYS A C 1
ATOM 4053 O O . LYS A 1 518 ? -41.383 -7.517 35.824 1.00 66.00 518 LYS A O 1
ATOM 4058 N N . VAL A 1 519 ? -41.437 -9.752 35.864 1.00 67.81 519 VAL A N 1
ATOM 4059 C CA . VAL A 1 519 ? -40.086 -9.909 36.439 1.00 67.81 519 VAL A CA 1
ATOM 4060 C C . VAL A 1 519 ? -39.007 -9.443 35.459 1.00 67.81 519 VAL A C 1
ATOM 4062 O O . VAL A 1 519 ? -38.056 -8.793 35.882 1.00 67.81 519 VAL A O 1
ATOM 4065 N N . ILE A 1 520 ? -39.166 -9.719 34.161 1.00 72.88 520 ILE A N 1
ATOM 4066 C CA . ILE A 1 520 ? -38.244 -9.240 33.119 1.00 72.88 520 ILE A CA 1
ATOM 4067 C C . ILE A 1 520 ? -38.280 -7.711 33.023 1.00 72.88 520 ILE A C 1
ATOM 4069 O O . ILE A 1 520 ? -37.235 -7.070 33.102 1.00 72.88 520 ILE A O 1
ATOM 4073 N N . LEU A 1 521 ? -39.475 -7.123 32.917 1.00 70.50 521 LEU A N 1
ATOM 4074 C CA . LEU A 1 521 ? -39.666 -5.670 32.877 1.00 70.50 521 LEU A CA 1
ATOM 4075 C C . LEU A 1 521 ? -39.120 -4.994 34.135 1.00 70.50 521 LEU A C 1
ATOM 4077 O O . LEU A 1 521 ? -38.480 -3.953 34.040 1.00 70.50 521 LEU A O 1
ATOM 4081 N N . LEU A 1 522 ? -39.319 -5.604 35.304 1.00 69.12 522 LEU A N 1
ATOM 4082 C CA . LEU A 1 522 ? -38.811 -5.089 36.569 1.00 69.12 522 LEU A CA 1
ATOM 4083 C C . LEU A 1 522 ? -37.278 -5.180 36.649 1.00 69.12 522 LEU A C 1
ATOM 4085 O O . LEU A 1 522 ? -36.638 -4.247 37.116 1.00 69.12 522 LEU A O 1
ATOM 4089 N N . GLY A 1 523 ? -36.669 -6.260 36.154 1.00 72.38 523 GLY A N 1
ATOM 4090 C CA . GLY A 1 523 ? -35.211 -6.378 36.069 1.00 72.38 523 GLY A CA 1
ATOM 4091 C C . GLY A 1 523 ? -34.579 -5.376 35.100 1.00 72.38 523 GLY A C 1
ATOM 4092 O O . GLY A 1 523 ? -33.562 -4.765 35.428 1.00 72.38 523 GLY A O 1
ATOM 4093 N N . LEU A 1 524 ? -35.209 -5.145 33.942 1.00 78.75 524 LEU A N 1
ATOM 4094 C CA . LEU A 1 524 ? -34.816 -4.091 32.998 1.00 78.75 524 LEU A CA 1
ATOM 4095 C C . LEU A 1 524 ? -34.941 -2.702 33.628 1.00 78.75 524 LEU A C 1
ATOM 4097 O O . LEU A 1 524 ? -34.016 -1.900 33.538 1.00 78.75 524 LEU A O 1
ATOM 4101 N N . TYR A 1 525 ? -36.057 -2.445 34.309 1.00 76.19 525 TYR A N 1
ATOM 4102 C CA . TYR A 1 525 ? -36.295 -1.212 35.050 1.00 76.19 525 TYR A CA 1
ATOM 4103 C C . TYR A 1 525 ? -35.222 -0.976 36.119 1.00 76.19 525 TYR A C 1
ATOM 4105 O O . TYR A 1 525 ? -34.651 0.110 36.180 1.00 76.19 525 TYR A O 1
ATOM 4113 N N . PHE A 1 526 ? -34.885 -1.996 36.915 1.00 74.06 526 PHE A N 1
ATOM 4114 C CA . PHE A 1 526 ? -33.839 -1.884 37.932 1.00 74.06 526 PHE A CA 1
ATOM 4115 C C . PHE A 1 526 ? -32.463 -1.641 37.332 1.00 74.06 526 PHE A C 1
ATOM 4117 O O . PHE A 1 526 ? -31.714 -0.824 37.859 1.00 74.06 526 PHE A O 1
ATOM 4124 N N . SER A 1 527 ? -32.141 -2.298 36.220 1.00 83.19 527 SER A N 1
ATOM 4125 C CA . SER A 1 527 ? -30.889 -2.045 35.515 1.00 83.19 527 SER A CA 1
ATOM 4126 C C . SER A 1 527 ? -30.815 -0.622 34.972 1.00 83.19 527 SER A C 1
ATOM 4128 O O . SER A 1 527 ? -29.814 0.057 35.177 1.00 83.19 527 SER A O 1
ATOM 4130 N N . LEU A 1 528 ? -31.890 -0.129 34.355 1.00 82.38 528 LEU A N 1
ATOM 4131 C CA . LEU A 1 528 ? -31.972 1.254 33.892 1.00 82.38 528 LEU A CA 1
ATOM 4132 C C . LEU A 1 528 ? -31.815 2.239 35.051 1.00 82.38 528 LEU A C 1
ATOM 4134 O O . LEU A 1 528 ? -30.999 3.154 34.981 1.00 82.38 528 LEU A O 1
ATOM 4138 N N . GLN A 1 529 ? -32.557 2.029 36.137 1.00 77.12 529 GLN A N 1
ATOM 4139 C CA . GLN A 1 529 ? -32.476 2.887 37.309 1.00 77.12 529 GLN A CA 1
ATOM 4140 C C . GLN A 1 529 ? -31.068 2.858 37.907 1.00 77.12 529 GLN A C 1
ATOM 4142 O O . GLN A 1 529 ? -30.541 3.913 38.229 1.00 77.12 529 GLN A O 1
ATOM 4147 N N . SER A 1 530 ? -30.441 1.684 38.004 1.00 78.62 530 SER A N 1
ATOM 4148 C CA . SER A 1 530 ? -29.099 1.516 38.560 1.00 78.62 530 SER A CA 1
ATOM 4149 C C . SER A 1 530 ? -28.001 2.136 37.696 1.00 78.62 530 SER A C 1
ATOM 4151 O O . SER A 1 530 ? -27.069 2.727 38.237 1.00 78.62 530 SER A O 1
ATOM 4153 N N . ALA A 1 531 ? -28.100 2.040 36.368 1.00 78.88 531 ALA A N 1
ATOM 4154 C CA . ALA A 1 531 ? -27.142 2.655 35.447 1.00 78.88 531 ALA A CA 1
ATOM 4155 C C . ALA A 1 531 ? -27.059 4.178 35.633 1.00 78.88 531 ALA A C 1
ATOM 4157 O O . ALA A 1 531 ? -25.982 4.761 35.530 1.00 78.88 531 ALA A O 1
ATOM 4158 N N . PHE A 1 532 ? -28.187 4.809 35.974 1.00 75.88 532 PHE A N 1
ATOM 4159 C CA . PHE A 1 532 ? -28.306 6.257 36.143 1.00 75.88 532 PHE A CA 1
ATOM 4160 C C . PHE A 1 532 ? -28.589 6.692 37.589 1.00 75.88 532 PHE A C 1
ATOM 4162 O O . PHE A 1 532 ? -28.992 7.835 37.819 1.00 75.88 532 PHE A O 1
ATOM 4169 N N . TYR A 1 533 ? -28.374 5.813 38.576 1.00 67.19 533 TYR A N 1
ATOM 4170 C CA . TYR A 1 533 ? -28.550 6.132 39.996 1.00 67.19 533 TYR A CA 1
ATOM 4171 C C . TYR A 1 533 ? -27.364 6.968 40.497 1.00 67.19 533 TYR A C 1
ATOM 4173 O O . TYR A 1 533 ? -26.500 6.495 41.230 1.00 67.19 533 TYR A O 1
ATOM 4181 N N . MET A 1 534 ? -27.285 8.219 40.046 1.00 59.59 534 MET A N 1
ATOM 4182 C CA . MET A 1 534 ? -26.236 9.163 40.422 1.00 59.59 534 MET A CA 1
ATOM 4183 C C . MET A 1 534 ? -26.673 10.015 41.618 1.00 59.59 534 MET A C 1
ATOM 4185 O O . MET A 1 534 ? -27.746 10.613 41.625 1.00 59.59 534 MET A O 1
ATOM 4189 N N . GLY A 1 535 ? -25.811 10.100 42.634 1.00 48.84 535 GLY A N 1
ATOM 4190 C CA . GLY A 1 535 ? -25.982 10.935 43.828 1.00 48.84 535 GLY A CA 1
ATOM 4191 C C . GLY A 1 535 ? -25.652 12.415 43.609 1.00 48.84 535 GLY A C 1
ATOM 4192 O O . GLY A 1 535 ? -25.022 13.024 44.468 1.00 48.84 535 GLY A O 1
ATOM 4193 N N . TRP A 1 536 ? -26.031 13.001 42.472 1.00 48.62 536 TRP A N 1
ATOM 4194 C CA . TRP A 1 536 ? -26.072 14.458 42.323 1.00 48.62 536 TRP A CA 1
ATOM 4195 C C . TRP A 1 536 ? -27.458 14.931 42.741 1.00 48.62 536 TRP A C 1
ATOM 4197 O O . TRP A 1 536 ? -28.459 14.387 42.281 1.00 48.62 536 TRP A O 1
ATOM 4207 N N . ARG A 1 537 ? -27.511 15.910 43.650 1.00 48.78 537 ARG A N 1
ATOM 4208 C CA . ARG A 1 537 ? -28.705 16.280 44.430 1.00 48.78 537 ARG A CA 1
ATOM 4209 C C . ARG A 1 537 ? -29.977 16.500 43.592 1.00 48.78 537 ARG A C 1
ATOM 4211 O O . ARG A 1 537 ? -31.056 16.226 44.105 1.00 48.78 537 ARG A O 1
ATOM 4218 N N . ASP A 1 538 ? -29.839 16.883 42.316 1.00 46.66 538 ASP A N 1
ATOM 4219 C CA . ASP A 1 538 ? -30.957 17.298 41.458 1.00 46.66 538 ASP A CA 1
ATOM 4220 C C . ASP A 1 538 ? -31.076 16.565 40.094 1.00 46.66 538 ASP A C 1
ATOM 4222 O O . ASP A 1 538 ? -32.075 16.752 39.402 1.00 46.66 538 ASP A O 1
ATOM 4226 N N . PHE A 1 539 ? -30.137 15.684 39.704 1.00 48.19 539 PHE A N 1
ATOM 4227 C CA . PHE A 1 539 ? -30.158 14.965 38.406 1.00 48.19 539 PHE A CA 1
ATOM 4228 C C . PHE A 1 539 ? -30.265 13.441 38.589 1.00 48.19 539 PHE A C 1
ATOM 4230 O O . PHE A 1 539 ? -29.401 12.664 38.189 1.00 48.19 539 PHE A O 1
ATOM 4237 N N . ASN A 1 540 ? -31.340 13.002 39.246 1.00 56.84 540 ASN A N 1
ATOM 4238 C CA . ASN A 1 540 ? -31.625 11.586 39.467 1.00 56.84 540 ASN A CA 1
ATOM 4239 C C . ASN A 1 540 ? -32.714 11.117 38.492 1.00 56.84 540 ASN A C 1
ATOM 4241 O O . ASN A 1 540 ? -33.891 11.440 38.665 1.00 56.84 540 ASN A O 1
ATOM 4245 N N . VAL A 1 541 ? -32.335 10.325 37.485 1.00 53.41 541 VAL A N 1
ATOM 4246 C CA . VAL A 1 541 ? -33.280 9.729 36.520 1.00 53.41 541 VAL A CA 1
ATOM 4247 C C . VAL A 1 541 ? -34.342 8.890 37.243 1.00 53.41 541 VAL A C 1
ATOM 4249 O O . VAL A 1 541 ? -35.499 8.879 36.831 1.00 53.41 541 VAL A O 1
ATOM 4252 N N . GLY A 1 542 ? -34.002 8.283 38.387 1.00 53.75 542 GLY A N 1
ATOM 4253 C CA . GLY A 1 542 ? -34.957 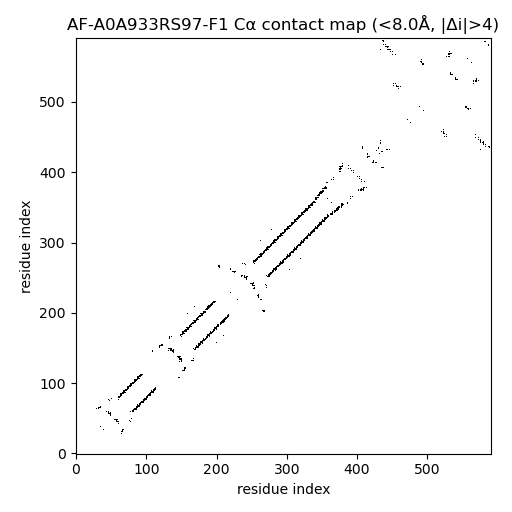7.595 39.257 1.00 53.75 542 GLY A CA 1
ATOM 4254 C C . GLY A 1 542 ? -36.053 8.513 39.812 1.00 53.75 542 GLY A C 1
ATOM 4255 O O . GLY A 1 542 ? -37.207 8.102 39.863 1.00 53.75 542 GLY A O 1
ATOM 4256 N N . ASN A 1 543 ? -35.739 9.771 40.143 1.00 55.66 543 ASN A N 1
ATOM 4257 C CA . ASN A 1 543 ? -36.749 10.754 40.559 1.00 55.66 543 ASN A CA 1
ATOM 4258 C C . ASN A 1 543 ? -37.625 11.199 39.380 1.00 55.66 543 ASN A C 1
ATOM 4260 O O . ASN A 1 543 ? -38.809 11.465 39.562 1.00 55.66 543 ASN A O 1
ATOM 4264 N N . TRP A 1 544 ? -37.061 11.284 38.172 1.00 55.25 544 TRP A N 1
ATOM 4265 C CA . TRP A 1 544 ? -37.817 11.643 36.969 1.00 55.25 544 TRP A CA 1
ATOM 4266 C C . TRP A 1 544 ? -38.794 10.533 36.566 1.00 55.25 544 TRP A C 1
ATOM 4268 O O . TRP A 1 544 ? -39.959 10.805 36.293 1.00 55.25 544 TRP A O 1
ATOM 4278 N N . ILE A 1 545 ? -38.358 9.272 36.633 1.00 53.88 545 ILE A N 1
ATOM 4279 C CA . ILE A 1 545 ? -39.221 8.113 36.389 1.00 53.88 545 ILE A CA 1
ATOM 4280 C C . ILE A 1 545 ? -40.292 7.978 37.482 1.00 53.88 545 ILE A C 1
ATOM 4282 O O . ILE A 1 545 ? -41.454 7.745 37.157 1.00 53.88 545 ILE A O 1
ATOM 4286 N N . ALA A 1 546 ? -39.944 8.198 38.756 1.00 55.97 546 ALA A N 1
ATOM 4287 C CA . ALA A 1 546 ? -40.916 8.206 39.852 1.00 55.97 546 ALA A CA 1
ATOM 4288 C C . ALA A 1 546 ? -42.003 9.283 39.667 1.00 55.97 546 ALA A C 1
ATOM 4290 O O . ALA A 1 546 ? -43.158 9.037 39.989 1.00 55.97 546 ALA A O 1
ATOM 4291 N N . ARG A 1 547 ? -41.671 10.442 39.076 1.00 61.16 547 ARG A N 1
ATOM 4292 C CA . ARG A 1 547 ? -42.648 11.501 38.743 1.00 61.16 547 ARG A CA 1
ATOM 4293 C C . ARG A 1 547 ? -43.602 11.140 37.600 1.00 61.16 547 ARG A C 1
ATOM 4295 O O . ARG A 1 547 ? -44.647 11.766 37.474 1.00 61.16 547 ARG A O 1
ATOM 4302 N N . ILE A 1 548 ? -43.244 10.173 36.757 1.00 56.81 548 ILE A N 1
ATOM 4303 C CA . ILE A 1 548 ? -44.086 9.693 35.648 1.00 56.81 548 ILE A CA 1
ATOM 4304 C C . ILE A 1 548 ? -45.019 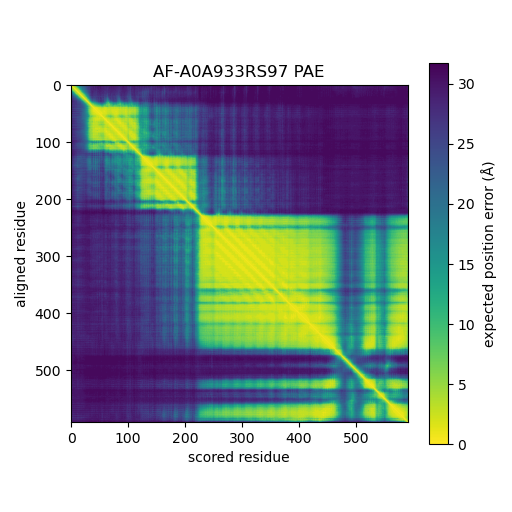8.560 36.121 1.00 56.81 548 ILE A C 1
ATOM 4306 O O . ILE A 1 548 ? -46.026 8.262 35.476 1.00 56.81 548 ILE A O 1
ATOM 4310 N N . GLN A 1 549 ? -44.720 7.927 37.257 1.00 51.69 549 GLN A N 1
ATOM 4311 C CA . GLN A 1 549 ? -45.539 6.862 37.830 1.00 51.69 549 GLN A CA 1
ATOM 4312 C C . GLN A 1 549 ? -46.746 7.440 38.586 1.00 51.69 549 GLN A C 1
ATOM 4314 O O . GLN A 1 549 ? -46.632 8.422 39.311 1.00 51.69 549 GLN A O 1
ATOM 4319 N N . ARG A 1 550 ? -47.922 6.813 38.424 1.00 44.50 550 ARG A N 1
ATOM 4320 C CA . ARG A 1 550 ? -49.165 7.209 39.119 1.00 44.50 550 ARG A CA 1
ATOM 4321 C C . ARG A 1 550 ? -49.167 6.890 40.623 1.00 44.50 550 ARG A C 1
ATOM 4323 O O . ARG A 1 550 ? -50.031 7.396 41.325 1.00 44.50 550 ARG A O 1
ATOM 4330 N N . GLU A 1 551 ? -48.240 6.062 41.102 1.00 44.56 551 GLU A N 1
ATOM 4331 C CA . GLU A 1 551 ? -48.151 5.613 42.497 1.00 44.56 551 GLU A CA 1
ATOM 4332 C C . GLU A 1 551 ? -46.697 5.718 43.001 1.00 44.56 551 GLU A C 1
ATOM 4334 O O . GLU A 1 551 ? -45.763 5.324 42.297 1.00 44.56 551 GLU A O 1
ATOM 4339 N N . GLU A 1 552 ? -46.498 6.254 44.213 1.00 38.41 552 GLU A N 1
ATOM 4340 C CA . GLU A 1 552 ? -45.176 6.489 44.816 1.00 38.41 552 GLU A CA 1
ATOM 4341 C C . GLU A 1 552 ? -44.544 5.194 45.356 1.00 38.41 552 GLU A C 1
ATOM 4343 O O . GLU A 1 552 ? -44.643 4.856 46.536 1.00 38.41 552 GLU A O 1
ATOM 4348 N N . TYR A 1 553 ? -43.817 4.469 44.509 1.00 44.84 553 TYR A N 1
ATOM 4349 C CA . TYR A 1 553 ? -42.985 3.351 44.956 1.00 44.84 553 TYR A CA 1
ATOM 4350 C C . TYR A 1 553 ? -41.540 3.811 45.202 1.00 44.84 553 TYR A C 1
ATOM 4352 O O . TYR A 1 553 ? -40.758 3.973 44.267 1.00 44.84 553 TYR A O 1
ATOM 4360 N N . SER A 1 554 ? -41.132 3.967 46.469 1.00 43.53 554 SER A N 1
ATOM 4361 C CA . SER A 1 554 ? -39.711 4.164 46.813 1.00 43.53 554 SER A CA 1
ATOM 4362 C C . SER A 1 554 ? -39.022 2.822 47.089 1.00 43.53 554 SER A C 1
ATOM 4364 O O . SER A 1 554 ? -39.102 2.248 48.171 1.00 43.53 554 SER A O 1
ATOM 4366 N N . LEU A 1 555 ? -38.334 2.288 46.081 1.00 49.34 555 LEU A N 1
ATOM 4367 C CA . LEU A 1 555 ? -37.561 1.048 46.194 1.00 49.34 555 LEU A CA 1
ATOM 4368 C C . LEU A 1 555 ? -36.126 1.366 46.646 1.00 49.34 555 LEU A C 1
ATOM 4370 O O . LEU A 1 555 ? -35.327 1.895 45.878 1.00 49.34 555 LEU A O 1
ATOM 4374 N N . LYS A 1 556 ? -35.779 1.040 47.899 1.00 50.31 556 LYS A N 1
ATOM 4375 C CA . LYS A 1 556 ? -34.394 1.118 48.412 1.00 50.31 556 LYS A CA 1
ATOM 4376 C C . LYS A 1 556 ? -33.719 -0.251 48.370 1.00 50.31 556 LYS A C 1
ATOM 4378 O O . LYS A 1 556 ? -34.132 -1.140 49.110 1.00 50.31 556 LYS A O 1
ATOM 4383 N N . ALA A 1 557 ? -32.665 -0.386 47.563 1.00 55.22 557 ALA A N 1
ATOM 4384 C CA . ALA A 1 557 ? -31.857 -1.602 47.489 1.00 55.22 557 ALA A CA 1
ATOM 4385 C C . ALA A 1 557 ? -31.071 -1.822 48.794 1.00 55.22 557 ALA A C 1
ATOM 4387 O O . ALA A 1 557 ? -30.353 -0.927 49.255 1.00 55.22 557 ALA A O 1
ATOM 4388 N N . THR A 1 558 ? -31.162 -3.016 49.379 1.00 55.44 558 THR A N 1
ATOM 4389 C CA . THR A 1 558 ? -30.352 -3.427 50.537 1.00 55.44 558 THR A CA 1
ATOM 4390 C C . THR A 1 558 ? -29.586 -4.730 50.261 1.00 55.44 558 THR A C 1
ATOM 4392 O O . THR A 1 558 ? -29.906 -5.490 49.346 1.00 55.44 558 THR A O 1
ATOM 4395 N N . GLY A 1 559 ? -28.486 -4.959 50.990 1.00 64.50 559 GLY A N 1
ATOM 4396 C CA . GLY A 1 559 ? -27.636 -6.147 50.818 1.00 64.50 559 GLY A CA 1
ATOM 4397 C C . GLY A 1 559 ? -26.850 -6.191 49.494 1.00 64.50 559 GLY A C 1
ATOM 4398 O O . GLY A 1 559 ? -26.320 -5.179 49.045 1.00 64.50 559 GLY A O 1
ATOM 4399 N N . LEU A 1 560 ? -26.763 -7.374 48.875 1.00 64.44 560 LEU A N 1
ATOM 4400 C CA . LEU A 1 560 ? -25.938 -7.673 47.684 1.00 64.44 560 LEU A CA 1
ATOM 4401 C C . LEU A 1 560 ? -26.413 -6.935 46.412 1.00 64.44 560 LEU A C 1
ATOM 4403 O O . LEU A 1 560 ? -25.632 -6.623 45.519 1.00 64.44 560 LEU A O 1
ATOM 4407 N N . ILE A 1 561 ? -27.692 -6.563 46.350 1.00 66.75 561 ILE A N 1
ATOM 4408 C CA . ILE A 1 561 ? -28.235 -5.747 45.253 1.00 66.75 561 ILE A CA 1
ATOM 4409 C C . ILE A 1 561 ? -27.658 -4.327 45.293 1.00 66.75 561 ILE A C 1
ATOM 4411 O O . ILE A 1 561 ? -27.411 -3.734 44.245 1.00 66.75 561 ILE A O 1
ATOM 4415 N N . ARG A 1 562 ? -27.388 -3.788 46.490 1.00 69.31 562 ARG A N 1
ATOM 4416 C CA . ARG A 1 562 ? -26.779 -2.461 46.646 1.00 69.31 562 ARG A CA 1
ATOM 4417 C C . ARG A 1 562 ? -25.358 -2.430 46.090 1.00 69.31 562 ARG A C 1
ATOM 4419 O O . ARG A 1 562 ? -24.989 -1.451 45.450 1.00 69.31 562 ARG A O 1
ATOM 4426 N N . THR A 1 563 ? -24.568 -3.477 46.323 1.00 70.31 563 THR A N 1
ATOM 4427 C CA . THR A 1 563 ? -23.201 -3.557 45.790 1.00 70.31 563 THR A CA 1
ATOM 4428 C C . THR A 1 563 ? -23.213 -3.738 44.274 1.00 70.31 563 THR A C 1
ATOM 4430 O O . THR A 1 563 ? -22.512 -3.001 43.589 1.00 70.31 563 THR A O 1
ATOM 4433 N N . LEU A 1 564 ? -24.072 -4.616 43.737 1.00 72.56 564 LEU A N 1
ATOM 4434 C CA . LEU A 1 564 ? -24.269 -4.764 42.286 1.00 72.56 564 LEU A CA 1
ATOM 4435 C C . LEU A 1 564 ? -24.701 -3.451 41.627 1.00 72.56 564 LEU A C 1
ATOM 4437 O O . LEU A 1 564 ? -24.160 -3.074 40.593 1.00 72.56 564 LEU A O 1
ATOM 4441 N N . SER A 1 565 ? -25.633 -2.736 42.258 1.00 75.50 565 SER A N 1
ATOM 4442 C CA . SER A 1 565 ? -26.114 -1.450 41.762 1.00 75.50 565 SER A CA 1
ATOM 4443 C C . SER A 1 565 ? -25.025 -0.374 41.768 1.00 75.50 565 SER A C 1
ATOM 4445 O O . SER A 1 565 ? -24.858 0.343 40.782 1.00 75.50 565 SER A O 1
ATOM 4447 N N . GLY A 1 566 ? -24.222 -0.313 42.835 1.00 74.75 566 GLY A N 1
ATOM 4448 C CA . GLY A 1 566 ? -23.075 0.590 42.915 1.00 74.75 566 GLY A CA 1
ATOM 4449 C C . GLY A 1 566 ? -22.018 0.307 41.844 1.00 74.75 566 GLY A C 1
ATOM 4450 O O . GLY A 1 566 ? -21.553 1.236 41.189 1.00 74.75 566 GLY A O 1
ATOM 4451 N N . ILE A 1 567 ? -21.686 -0.970 41.616 1.00 83.12 567 ILE A N 1
ATOM 4452 C CA . ILE A 1 567 ? -20.740 -1.383 40.566 1.00 83.12 567 ILE A CA 1
ATOM 4453 C C . ILE A 1 567 ? -21.276 -0.998 39.183 1.00 83.12 567 ILE A C 1
ATOM 4455 O O . ILE A 1 567 ? -20.557 -0.380 38.400 1.00 83.12 567 ILE A O 1
ATOM 4459 N N . GLN A 1 568 ? -22.544 -1.309 38.891 1.00 86.81 568 GLN A N 1
ATOM 4460 C CA . GLN A 1 568 ? -23.158 -0.957 37.613 1.00 86.81 568 GLN A CA 1
ATOM 4461 C C . GLN A 1 568 ? -23.153 0.554 37.376 1.00 86.81 568 GLN A C 1
ATOM 4463 O O . GLN A 1 568 ? -22.822 0.990 36.274 1.00 86.81 568 GLN A O 1
ATOM 4468 N N . SER A 1 569 ? -23.516 1.348 38.386 1.00 85.81 569 SER A N 1
ATOM 4469 C CA . SER A 1 569 ? -23.543 2.809 38.287 1.00 85.81 569 SER A CA 1
ATOM 4470 C C . SER A 1 569 ? -22.154 3.377 37.983 1.00 85.81 569 SER A C 1
ATOM 4472 O O . SER A 1 569 ? -22.022 4.215 37.095 1.00 85.81 569 SER A O 1
ATOM 4474 N N . LEU A 1 570 ? -21.106 2.865 38.638 1.00 87.50 570 LEU A N 1
ATOM 4475 C CA . LEU A 1 570 ? -19.729 3.311 38.415 1.00 87.50 570 LEU A CA 1
ATOM 4476 C C . LEU A 1 570 ? -19.246 2.992 36.993 1.00 87.50 570 LEU A C 1
ATOM 4478 O O . LEU A 1 570 ? -18.702 3.867 36.321 1.00 87.50 570 LEU A O 1
ATOM 4482 N N . ILE A 1 571 ? -19.509 1.775 36.503 1.00 89.62 571 ILE A N 1
ATOM 4483 C CA . ILE A 1 571 ? -19.198 1.380 35.117 1.00 89.62 571 ILE A CA 1
ATOM 4484 C C . ILE A 1 571 ? -19.995 2.236 34.122 1.00 89.62 571 ILE A C 1
ATOM 4486 O O . ILE A 1 571 ? -19.455 2.687 33.114 1.00 89.62 571 ILE A O 1
ATOM 4490 N N . SER A 1 572 ? -21.272 2.490 34.410 1.00 90.50 572 SER A N 1
ATOM 4491 C CA . SER A 1 572 ? -22.161 3.257 33.532 1.00 90.50 572 SER A CA 1
ATOM 4492 C C . SER A 1 572 ? -21.733 4.719 33.424 1.00 90.50 572 SER A C 1
ATOM 4494 O O . SER A 1 572 ? -21.664 5.263 32.323 1.00 90.50 572 SER A O 1
ATOM 4496 N N . LEU A 1 573 ? -21.379 5.338 34.554 1.00 89.31 573 LEU A N 1
ATOM 4497 C CA . LEU A 1 573 ? -20.835 6.690 34.602 1.00 89.31 573 LEU A CA 1
ATOM 4498 C C . LEU A 1 573 ? -19.520 6.775 33.830 1.00 89.31 573 LEU A C 1
ATOM 4500 O O . LEU A 1 573 ? -19.350 7.681 33.020 1.00 89.31 573 LEU A O 1
ATOM 4504 N N . TYR A 1 574 ? -18.618 5.818 34.047 1.00 92.50 574 TYR A N 1
ATOM 4505 C CA . TYR A 1 574 ? -17.358 5.746 33.322 1.00 92.50 574 TYR A CA 1
ATOM 4506 C C . TYR A 1 574 ? -17.575 5.715 31.801 1.00 92.50 574 TYR A C 1
ATOM 4508 O O . TYR A 1 574 ? -17.008 6.538 31.085 1.00 92.50 574 TYR A O 1
ATOM 4516 N N . LEU A 1 575 ? -18.446 4.827 31.308 1.00 93.81 575 LEU A N 1
ATOM 4517 C CA . LEU A 1 575 ? -18.741 4.703 29.877 1.00 93.81 575 LEU A CA 1
ATOM 4518 C C . LEU A 1 575 ? -19.417 5.956 29.305 1.00 93.81 575 LEU A C 1
ATOM 4520 O O . LEU A 1 575 ? -19.093 6.367 28.191 1.00 93.81 575 LEU A O 1
ATOM 4524 N N . LEU A 1 576 ? -20.320 6.587 30.061 1.00 91.25 576 LEU A N 1
ATOM 4525 C CA . LEU A 1 576 ? -20.988 7.823 29.650 1.00 91.25 576 LEU A CA 1
ATOM 4526 C C . LEU A 1 576 ? -20.007 9.001 29.574 1.00 91.25 576 LEU A C 1
ATOM 4528 O O . LEU A 1 576 ? -20.006 9.738 28.590 1.00 91.25 576 LEU A O 1
ATOM 4532 N N . VAL A 1 577 ? -19.152 9.163 30.586 1.00 91.50 577 VAL A N 1
ATOM 4533 C CA . VAL A 1 577 ? -18.103 10.192 30.602 1.00 91.50 577 VAL A CA 1
ATOM 4534 C C . VAL A 1 577 ? -17.121 9.955 29.461 1.00 91.50 577 VAL A C 1
ATOM 4536 O O . VAL A 1 577 ? -16.786 10.894 28.744 1.00 91.50 577 VAL A O 1
ATOM 4539 N N . LEU A 1 578 ? -16.712 8.706 29.231 1.00 93.12 578 LEU A N 1
ATOM 4540 C CA . LEU A 1 578 ? -15.815 8.359 28.135 1.00 93.12 578 LEU A CA 1
ATOM 4541 C C . LEU A 1 578 ? -16.446 8.652 26.767 1.00 93.12 578 LEU A C 1
ATOM 4543 O O . LEU A 1 578 ? -15.771 9.208 25.902 1.00 93.12 578 LEU A O 1
ATOM 4547 N N . PHE A 1 579 ? -17.734 8.349 26.573 1.00 94.00 579 PHE A N 1
ATOM 4548 C CA . PHE A 1 579 ? -18.484 8.741 25.374 1.00 94.00 579 PHE A CA 1
ATOM 4549 C C . PHE A 1 579 ? -18.455 10.261 25.171 1.00 94.00 579 PHE A C 1
ATOM 4551 O O . PHE A 1 579 ? -18.063 10.729 24.106 1.00 94.00 579 PHE A O 1
ATOM 4558 N N . LEU A 1 580 ? -18.804 11.045 26.196 1.00 91.56 580 LEU A N 1
ATOM 4559 C CA . LEU A 1 580 ? -18.827 12.507 26.095 1.00 91.56 580 LEU A CA 1
ATOM 4560 C C . LEU A 1 580 ? -17.439 13.081 25.785 1.00 91.56 580 LEU A C 1
ATOM 4562 O O . LEU A 1 580 ? -17.306 13.919 24.892 1.00 91.56 580 LEU A O 1
ATOM 4566 N N . LEU A 1 581 ? -16.402 12.600 26.475 1.00 91.06 581 LEU A N 1
ATOM 4567 C CA . LEU A 1 581 ? -15.024 13.041 26.266 1.00 91.06 581 LEU A CA 1
ATOM 4568 C C . LEU A 1 581 ? -14.508 12.678 24.875 1.00 91.06 581 LEU A C 1
ATOM 4570 O O . LEU A 1 581 ? -13.844 13.494 24.251 1.00 91.06 581 LEU A O 1
ATOM 4574 N N . THR A 1 582 ? -14.810 11.484 24.368 1.00 90.06 582 THR A N 1
ATOM 4575 C CA . THR A 1 582 ? -14.340 11.048 23.041 1.00 90.06 582 THR A CA 1
ATOM 4576 C C . THR A 1 582 ? -15.145 11.651 21.894 1.00 90.06 582 THR A C 1
ATOM 4578 O O . THR A 1 582 ? -14.606 11.865 20.807 1.00 90.06 582 THR A O 1
ATOM 4581 N N . TYR A 1 583 ? -16.424 11.956 22.115 1.00 89.94 583 TYR A N 1
ATOM 4582 C CA . TYR A 1 583 ? -17.274 12.577 21.108 1.00 89.94 583 TYR A CA 1
ATOM 4583 C C . TYR A 1 583 ? -17.002 14.081 20.971 1.00 89.94 583 TYR A C 1
ATOM 4585 O O . TYR A 1 583 ? -16.793 14.557 19.855 1.00 89.94 583 TYR A O 1
ATOM 4593 N N . PHE A 1 584 ? -16.969 14.818 22.088 1.00 86.56 584 PHE A N 1
ATOM 4594 C CA . PHE A 1 584 ? -16.817 16.280 22.089 1.00 86.56 584 PHE A CA 1
ATOM 4595 C C . PHE A 1 584 ? -15.381 16.762 22.314 1.00 86.56 584 PHE A C 1
ATOM 4597 O O . PHE A 1 584 ? -15.036 17.865 21.892 1.00 86.56 584 PHE A O 1
ATOM 4604 N N . GLY A 1 585 ? -14.558 15.972 22.998 1.00 82.62 585 GLY A N 1
ATOM 4605 C CA . GLY A 1 585 ? -13.203 16.341 23.389 1.00 82.62 585 GLY A CA 1
ATOM 4606 C C . GLY A 1 585 ? -12.116 15.598 22.617 1.00 82.62 585 GLY A C 1
ATOM 4607 O O . GLY A 1 585 ? -12.359 14.916 21.618 1.00 82.62 585 GLY A O 1
ATOM 4608 N N . ARG A 1 586 ? -10.886 15.756 23.115 1.00 78.06 586 ARG A N 1
ATOM 4609 C CA . ARG A 1 586 ? -9.678 15.089 22.616 1.00 78.06 586 ARG A CA 1
ATOM 4610 C C . ARG A 1 586 ? -8.836 14.543 23.776 1.00 78.06 586 ARG A C 1
ATOM 4612 O O . ARG A 1 586 ? -7.747 15.040 24.053 1.00 78.06 586 ARG A O 1
ATOM 4619 N N . PRO A 1 587 ? -9.362 13.562 24.529 1.00 81.19 587 PRO A N 1
ATOM 4620 C CA . PRO A 1 587 ? -8.751 13.122 25.783 1.00 81.19 587 PRO A CA 1
ATOM 4621 C C . PRO A 1 587 ? -7.385 12.441 25.602 1.00 81.19 587 PRO A C 1
ATOM 4623 O O . PRO A 1 587 ? -6.677 12.259 26.585 1.00 81.19 587 PRO A O 1
ATOM 4626 N N . PHE A 1 588 ? -7.009 12.083 24.369 1.00 83.81 588 PHE A N 1
ATOM 4627 C CA . PHE A 1 588 ? -5.780 11.352 24.046 1.00 83.81 588 PHE A CA 1
ATOM 4628 C C . PHE A 1 588 ? -4.746 12.197 23.275 1.00 83.81 588 PHE A C 1
ATOM 4630 O O . PHE A 1 588 ? -3.732 11.668 22.827 1.00 83.81 588 PHE A O 1
ATOM 4637 N N . ASP A 1 589 ? -4.979 13.507 23.132 1.00 71.25 589 ASP A N 1
ATOM 4638 C CA . ASP A 1 589 ? -4.064 14.410 22.417 1.00 71.25 589 ASP A CA 1
ATOM 4639 C C . ASP A 1 589 ? -2.832 14.799 23.247 1.00 71.25 589 ASP A C 1
ATOM 4641 O O . ASP A 1 589 ? -1.749 14.955 22.689 1.00 71.25 589 ASP A O 1
ATOM 4645 N N . ASN A 1 590 ? -3.009 14.964 24.564 1.00 57.56 590 ASN A N 1
ATOM 4646 C CA . ASN A 1 590 ? -2.050 15.614 25.470 1.00 57.56 590 ASN A CA 1
ATOM 4647 C C . ASN A 1 590 ? -1.206 14.633 26.313 1.00 57.56 590 ASN A C 1
ATOM 4649 O O . ASN A 1 590 ? -0.673 15.046 27.344 1.00 57.56 590 ASN A O 1
ATOM 4653 N N . LEU A 1 591 ? -1.141 13.348 25.941 1.00 46.59 591 LEU A N 1
ATOM 4654 C CA . LEU A 1 591 ? -0.494 12.291 26.735 1.00 46.59 591 LEU A CA 1
ATOM 4655 C C . LEU A 1 591 ? 0.581 11.532 25.969 1.00 46.59 591 LEU A C 1
ATOM 4657 O O . LEU A 1 591 ? 0.225 10.894 24.947 1.00 46.59 591 LEU A O 1
#

Mean predicted aligned error: 19.92 Å

Sequence (591 aa):
MRRATSFSVGLLIAIGFAVAPVAATRGQDTETVRHKPNDLARTLEQHKRWLDSHHKEGRRAVLRDADLRGADLHKVDLRMADLHNADLRGANLTDTIFDWPDMLEANLRGAKGWSGMLANKNIFTLEDLRVTLHAHLKWLESHHTEGAKADLSEANLRGANLSKADLSEADLRGTNMRGANLSEADLSEADLREANLQDATFDWPGTLEADLRGAKGWSGKLATKRIVSLEDLRMTLHAHLKWLETHCAEGAAADLTGADLSRANLRGGNLTKAVLRGTNLFEANLFRANLRQANLSGANLSGANLRQADLSMADLSEANLTGAILNDAILNETVLIGTDLTGALFFDADVFHALYEPKPEKLPEIYGIAYAKHIDEMNYILTPYGLVELRQAFKDGGLRKQERELTYAIKHAERLRSGFLESSLLYAMFEFTCKYGLAPFRPLVLLFVVMAFFAVLYIIVLRIDVLLSLMKKLRLPVCNPTCVEGRLGRIWKVRQEDSIHEDKNARAVERVFAKGLKVILLGLYFSLQSAFYMGWRDFNVGNWIARIQREEYSLKATGLIRTLSGIQSLISLYLLVLFLLTYFGRPFDNL

pLDDT: mean 70.98, std 21.52, range [24.47, 98.56]